Protein AF-A0A6H5JG13-F1 (afdb_monomer)

Mean predicted aligned error: 21.98 Å

Solvent-accessible surface area (backbone atoms only — not comparable to full-atom values): 29422 Å² total; per-residue (Å²): 119,89,76,44,49,64,47,80,88,39,29,32,25,50,67,37,44,50,38,72,78,39,69,87,58,53,75,82,53,48,59,57,45,49,54,60,28,47,72,86,56,92,67,84,70,79,42,81,42,77,55,97,91,37,83,38,51,27,27,47,60,67,51,51,52,50,37,68,75,42,41,77,57,72,70,46,54,55,42,46,77,74,46,38,62,65,50,53,51,53,48,52,52,50,41,53,55,52,32,53,52,51,52,54,58,53,51,52,55,62,49,49,77,72,52,78,84,60,88,81,94,70,89,68,80,77,46,60,53,55,56,53,50,52,52,36,48,77,71,74,51,86,74,88,60,60,55,45,69,89,81,56,45,66,41,64,70,41,52,48,42,65,77,38,75,90,58,50,72,68,54,50,48,51,53,50,48,54,56,52,53,56,51,50,62,65,52,63,80,74,57,84,87,87,89,85,91,83,94,75,86,84,84,84,79,86,82,81,78,80,80,88,81,69,78,68,59,73,69,57,48,52,48,57,45,53,52,49,52,50,51,32,58,72,71,70,44,74,65,65,57,59,53,50,52,50,53,48,52,52,56,31,60,72,35,70,65,37,39,50,52,51,32,60,68,44,57,72,71,64,76,91,74,79,79,68,86,74,75,90,74,76,61,82,94,40,78,85,55,53,73,69,55,46,54,52,49,51,52,51,51,52,44,50,51,52,39,52,51,52,45,52,51,42,52,50,51,53,54,48,54,53,52,49,50,57,53,44,52,72,78,46,78,69,53,73,70,55,51,49,54,52,50,50,52,50,51,52,51,50,50,52,44,61,52,51,74,81,69,71,95,69,84,83,78,79,84,82,75,84,84,79,83,92,74,80,93,74,93,74,87,75,84,69,85,72,74,76,83,54,79,64,56,47,58,89,80,44,55,68,85,71,20,49,57,79,46,51,73,68,57,55,30,56,76,70,73,46,88,60,74,91,48,49,67,57,29,53,53,43,29,41,52,52,40,22,73,55,36,35,62,72,43,41,75,62,56,52,59,40,89,83,39,69,54,96,88,37,87,33,78,42,74,56,44,29,53,71,49,43,67,48,50,53,52,19,45,50,61,58,70,77,101

Sequence (483 aa):
MDNIVVDAAGDVGVSSMIKAAKPELHSGSVLCSVRSAMKNFDGPGLTPKMVKGRTTTMASLDTCKYILDNMPGPRWVMWRSTQGNSFKESLTQHVAATHVQGVEDNVVEGVAQAAEAAEVEQEVAETKGSTLKKAFRTLNIDGSVRIDEASGKASVMDVIRLLSPGVSLDNARKMLSRLLEKDEVTELEQRGQLSGPQTHSPIMCTTSRSTEKGGLPRAARSFRRQSAEVITRVLGGDVSLCGEIEQRCARLGSTSEGRSNQAFMSGENGTEEQPAKRTRVGPEIMEFATEEQYEKYIKAGLQQEMVNIQQAIVKSEISLVMSLKEAFEKIQPLEPRQKIELSDRLSDVQKRYFRGGEESAMPVRDVRAITSSSTPAENAVVVATAVDPGHGTPTPNCSRDVRGAEVSIAMIATEMGVSVGGRGGLVGKNIKALYAERYGQNAANNIPKRKNTVYQGRPFKENMYFTRDRDLVERAIRMVVSM

Structure (mmCIF, N/CA/C/O backbone):
data_AF-A0A6H5JG13-F1
#
_entry.id   AF-A0A6H5JG13-F1
#
loop_
_atom_site.group_PDB
_atom_site.id
_atom_site.type_symbol
_atom_site.label_atom_id
_atom_site.label_alt_id
_atom_site.label_comp_id
_atom_site.label_asym_id
_atom_site.label_entity_id
_atom_site.label_seq_id
_atom_site.pdbx_PDB_ins_code
_atom_site.Cartn_x
_atom_site.Cartn_y
_atom_site.Cartn_z
_atom_site.occupancy
_atom_site.B_iso_or_equiv
_atom_site.auth_seq_id
_atom_site.auth_comp_id
_atom_site.auth_asym_id
_atom_site.auth_atom_id
_atom_site.pdbx_PDB_model_num
ATOM 1 N N . MET A 1 1 ? -3.768 0.549 32.751 1.00 92.38 1 MET A N 1
ATOM 2 C CA . MET A 1 1 ? -4.118 -0.787 32.216 1.00 92.38 1 MET A CA 1
ATOM 3 C C . MET A 1 1 ? -5.512 -0.800 31.598 1.00 92.38 1 MET A C 1
ATOM 5 O O . MET A 1 1 ? -5.756 -1.590 30.704 1.00 92.38 1 MET A O 1
ATOM 9 N N . ASP A 1 2 ? -6.359 0.155 31.969 1.00 90.69 2 ASP A N 1
ATOM 10 C CA . ASP A 1 2 ? -7.803 0.250 31.689 1.00 90.69 2 ASP A CA 1
ATOM 11 C C . ASP A 1 2 ? -8.210 0.280 30.204 1.00 90.69 2 ASP A C 1
ATOM 13 O O . ASP A 1 2 ? -9.375 0.095 29.867 1.00 90.69 2 ASP A O 1
ATOM 17 N N . ASN A 1 3 ? -7.254 0.499 29.298 1.00 94.25 3 ASN A N 1
ATOM 18 C CA . ASN A 1 3 ? -7.487 0.487 27.852 1.00 94.25 3 ASN A CA 1
ATOM 19 C C . ASN A 1 3 ? -7.273 -0.897 27.214 1.00 94.25 3 ASN A C 1
ATOM 21 O O . ASN A 1 3 ? -7.432 -1.035 25.998 1.00 94.25 3 ASN A O 1
ATOM 25 N N . ILE A 1 4 ? -6.853 -1.903 27.988 1.00 97.25 4 ILE A N 1
ATOM 26 C CA . ILE A 1 4 ? -6.677 -3.269 27.499 1.00 97.25 4 ILE A CA 1
ATOM 27 C C . ILE A 1 4 ? -8.042 -3.950 27.465 1.00 97.25 4 ILE A C 1
ATOM 29 O O . ILE A 1 4 ? -8.747 -4.019 28.463 1.00 97.25 4 ILE A O 1
ATOM 33 N N . VAL A 1 5 ? -8.423 -4.445 26.291 1.00 96.56 5 VAL A N 1
ATOM 34 C CA . VAL A 1 5 ? -9.662 -5.204 26.129 1.00 96.56 5 VAL A CA 1
ATOM 35 C C . VAL A 1 5 ? -9.441 -6.608 26.687 1.00 96.56 5 VAL A C 1
ATOM 37 O O . VAL A 1 5 ? -8.507 -7.282 26.259 1.00 96.56 5 VAL A O 1
ATOM 40 N N . VAL A 1 6 ? -10.296 -7.045 27.606 1.00 97.06 6 VAL A N 1
ATOM 41 C CA . VAL A 1 6 ? -10.339 -8.414 28.140 1.00 97.06 6 VAL A CA 1
ATOM 42 C C . VAL A 1 6 ? -11.758 -8.938 27.928 1.00 97.06 6 VAL A C 1
ATOM 44 O O . VAL A 1 6 ? -12.714 -8.184 28.125 1.00 97.06 6 VAL A O 1
ATOM 47 N N . ASP A 1 7 ? -11.909 -10.171 27.446 1.00 95.44 7 ASP A N 1
ATOM 48 C CA . ASP A 1 7 ? -13.228 -10.797 27.309 1.00 95.44 7 ASP A CA 1
ATOM 49 C C . ASP A 1 7 ? -13.642 -11.569 28.571 1.00 95.44 7 ASP A C 1
ATOM 51 O O . ASP A 1 7 ? -12.869 -11.729 29.516 1.00 95.44 7 ASP A O 1
ATOM 55 N N . ALA A 1 8 ? -14.883 -12.058 28.590 1.00 92.44 8 ALA A N 1
ATOM 56 C CA . ALA A 1 8 ? -15.411 -12.826 29.715 1.00 92.44 8 ALA A CA 1
ATOM 57 C C . ALA A 1 8 ? -14.636 -14.134 29.975 1.00 92.44 8 ALA A C 1
ATOM 59 O O . ALA A 1 8 ? -14.622 -14.614 31.104 1.00 92.44 8 ALA A O 1
ATOM 60 N N . ALA A 1 9 ? -13.959 -14.689 28.961 1.00 94.25 9 ALA A N 1
ATOM 61 C CA . ALA A 1 9 ? -13.123 -15.881 29.097 1.00 94.25 9 ALA A CA 1
ATOM 62 C C . ALA A 1 9 ? -11.724 -15.568 29.666 1.00 94.25 9 ALA A C 1
ATOM 64 O O . ALA A 1 9 ? -10.941 -16.486 29.900 1.00 94.25 9 ALA A O 1
ATOM 65 N N . GLY A 1 10 ? -11.402 -14.290 29.890 1.00 96.00 10 GLY A N 1
ATOM 66 C CA . GLY A 1 10 ? -10.075 -13.850 30.309 1.00 96.00 10 GLY A CA 1
ATOM 67 C C . GLY A 1 10 ? -9.066 -13.771 29.159 1.00 96.00 10 GLY A C 1
ATOM 68 O O . GLY A 1 10 ? -7.875 -13.566 29.410 1.00 96.00 10 GLY A O 1
ATOM 69 N N . ASP A 1 11 ? -9.509 -13.900 27.903 1.00 97.25 11 ASP A N 1
ATOM 70 C CA . ASP A 1 11 ? -8.655 -13.638 26.751 1.00 97.25 11 ASP A CA 1
ATOM 71 C C . ASP A 1 11 ? -8.401 -12.134 26.632 1.00 97.25 11 ASP A C 1
ATOM 73 O O . ASP A 1 11 ? -9.267 -11.290 26.877 1.00 97.25 11 ASP A O 1
ATOM 77 N N . VAL A 1 12 ? -7.198 -11.787 26.193 1.00 98.19 12 VAL A N 1
ATOM 78 C CA . VAL A 1 12 ? -6.716 -10.412 26.112 1.00 98.19 12 VAL A CA 1
ATOM 79 C C . VAL A 1 12 ? -6.629 -9.967 24.656 1.00 98.19 12 VAL A C 1
ATOM 81 O O . VAL A 1 12 ? -6.080 -10.655 23.794 1.00 98.19 12 VAL A O 1
ATOM 84 N N . GLY A 1 13 ? -7.123 -8.763 24.376 1.00 97.88 13 GLY A N 1
ATOM 85 C CA . GLY A 1 13 ? -6.978 -8.091 23.093 1.00 97.88 13 GLY A CA 1
ATOM 86 C C . GLY A 1 13 ? -5.519 -7.731 22.827 1.00 97.88 13 GLY A C 1
ATOM 87 O O . GLY A 1 13 ? -4.981 -6.769 23.390 1.00 97.88 13 GLY A O 1
ATOM 88 N N . VAL A 1 14 ? -4.877 -8.469 21.920 1.00 98.12 14 VAL A N 1
ATOM 89 C CA . VAL A 1 14 ? -3.432 -8.377 21.664 1.00 98.12 14 VAL A CA 1
ATOM 90 C C . VAL A 1 14 ? -3.036 -6.980 21.195 1.00 98.12 14 VAL A C 1
ATOM 92 O O . VAL A 1 14 ? -2.047 -6.419 21.663 1.00 98.12 14 VAL A O 1
ATOM 95 N N . SER A 1 15 ? -3.823 -6.364 20.308 1.00 96.94 15 SER A N 1
ATOM 96 C CA . SER A 1 15 ? -3.518 -5.018 19.813 1.00 96.94 15 SER A CA 1
ATOM 97 C C . SER A 1 15 ? -3.592 -3.955 20.910 1.00 96.94 15 SER A C 1
ATOM 99 O O . SER A 1 15 ? -2.707 -3.102 20.978 1.00 96.94 15 SER A O 1
ATOM 101 N N . SER A 1 16 ? -4.602 -4.015 21.786 1.00 97.25 16 SER A N 1
ATOM 102 C CA . SER A 1 16 ? -4.720 -3.090 22.920 1.00 97.25 16 SER A CA 1
ATOM 103 C C . SER A 1 16 ? -3.612 -3.299 23.951 1.00 97.25 16 SER A C 1
ATOM 105 O O . SER A 1 16 ? -3.059 -2.322 24.448 1.00 97.25 16 SER A O 1
ATOM 107 N N . MET A 1 17 ? -3.215 -4.551 24.203 1.00 98.19 17 MET A N 1
ATOM 108 C CA . MET A 1 17 ? -2.098 -4.878 25.090 1.00 98.19 17 MET A CA 1
ATOM 109 C C . MET A 1 17 ? -0.776 -4.301 24.570 1.00 98.19 17 MET A C 1
ATOM 111 O O . MET A 1 17 ? -0.077 -3.604 25.303 1.00 98.19 17 MET A O 1
ATOM 115 N N . ILE A 1 18 ? -0.440 -4.539 23.296 1.00 97.94 18 ILE A N 1
ATOM 116 C CA . ILE A 1 18 ? 0.803 -4.020 22.707 1.00 97.94 18 ILE A CA 1
ATOM 117 C C . ILE A 1 18 ? 0.810 -2.490 22.700 1.00 97.94 18 ILE A C 1
ATOM 119 O O . ILE A 1 18 ? 1.839 -1.885 22.988 1.00 97.94 18 ILE A O 1
ATOM 123 N N . LYS A 1 19 ? -0.334 -1.853 22.427 1.00 96.88 19 LYS A N 1
ATOM 124 C CA . LYS A 1 19 ? -0.476 -0.393 22.502 1.00 96.88 19 LYS A CA 1
ATOM 125 C C . LYS A 1 19 ? -0.331 0.151 23.921 1.00 96.88 19 LYS A C 1
ATOM 127 O O . LYS A 1 19 ? 0.207 1.239 24.077 1.00 96.88 19 LYS A O 1
ATOM 132 N N . ALA A 1 20 ? -0.775 -0.585 24.937 1.00 97.19 20 ALA A N 1
ATOM 133 C CA . ALA A 1 20 ? -0.577 -0.201 26.331 1.00 97.19 20 ALA A CA 1
ATOM 134 C C . ALA A 1 20 ? 0.899 -0.312 26.752 1.00 97.19 20 ALA A C 1
ATOM 136 O O . ALA A 1 20 ? 1.395 0.566 27.449 1.00 97.19 20 ALA A O 1
ATOM 137 N N . ALA A 1 21 ? 1.612 -1.346 26.292 1.00 96.88 21 ALA A N 1
ATOM 138 C CA . ALA A 1 21 ? 3.047 -1.502 26.542 1.00 96.88 21 ALA A CA 1
ATOM 139 C C . ALA A 1 21 ? 3.897 -0.478 25.765 1.00 96.88 21 ALA A C 1
ATOM 141 O O . ALA A 1 21 ? 4.911 0.013 26.263 1.00 96.88 21 ALA A O 1
ATOM 142 N N . LYS A 1 22 ? 3.493 -0.173 24.526 1.00 96.38 22 LYS A N 1
ATOM 143 C CA . LYS A 1 22 ? 4.228 0.662 23.570 1.00 96.38 22 LYS A CA 1
ATOM 144 C C . LYS A 1 22 ? 3.278 1.564 22.762 1.00 96.38 22 LYS A C 1
ATOM 146 O O . LYS A 1 22 ? 2.946 1.240 21.614 1.00 96.38 22 LYS A O 1
ATOM 151 N N . PRO A 1 23 ? 2.844 2.704 23.333 1.00 95.50 23 PRO A N 1
ATOM 152 C CA . PRO A 1 23 ? 1.885 3.614 22.698 1.00 95.50 23 PRO A CA 1
ATOM 153 C C . PRO A 1 23 ? 2.355 4.171 21.349 1.00 95.50 23 PRO A C 1
ATOM 155 O O . PRO A 1 23 ? 1.540 4.427 20.461 1.00 95.50 23 PRO A O 1
ATOM 158 N N . GLU A 1 24 ? 3.671 4.314 21.176 1.00 95.62 24 GLU A N 1
ATOM 159 C CA . GLU A 1 24 ? 4.308 4.880 19.987 1.00 95.62 24 GLU A CA 1
ATOM 160 C C . GLU A 1 24 ? 4.253 3.973 18.744 1.00 95.62 24 GLU A C 1
ATOM 162 O O . GLU A 1 24 ? 4.535 4.427 17.634 1.00 95.62 24 GLU A O 1
ATOM 167 N N . LEU A 1 25 ? 3.902 2.689 18.888 1.00 93.25 25 LEU A N 1
ATOM 168 C CA . LEU A 1 25 ? 3.821 1.766 17.753 1.00 93.25 25 LEU A CA 1
ATOM 169 C C . LEU A 1 25 ? 2.633 2.098 16.854 1.00 93.25 25 LEU A C 1
ATOM 171 O O . LEU A 1 25 ? 1.505 2.217 17.321 1.00 93.25 25 LEU A O 1
ATOM 175 N N . HIS A 1 26 ? 2.845 2.167 15.541 1.00 94.00 26 HIS A N 1
ATOM 176 C CA . HIS A 1 26 ? 1.755 2.334 14.581 1.00 94.00 26 HIS A CA 1
ATOM 177 C C . HIS A 1 26 ? 0.842 1.095 14.565 1.00 94.00 26 HIS A C 1
ATOM 179 O O . HIS A 1 26 ? 1.330 -0.034 14.560 1.00 94.00 26 HIS A O 1
ATOM 185 N N . SER A 1 27 ? -0.482 1.281 14.510 1.00 90.06 27 SER A N 1
ATOM 186 C CA . SER A 1 27 ? -1.457 0.179 14.624 1.00 90.06 27 SER A CA 1
ATOM 187 C C . SER A 1 27 ? -1.266 -0.904 13.553 1.00 90.06 27 SER A C 1
ATOM 189 O O . SER A 1 27 ? -1.347 -2.088 13.862 1.00 90.06 27 SER A O 1
ATOM 191 N N . GLY A 1 28 ? -0.917 -0.510 12.322 1.00 86.31 28 GLY A N 1
ATOM 192 C CA . GLY A 1 28 ? -0.609 -1.452 11.237 1.00 86.31 28 GLY A CA 1
ATOM 193 C C . GLY A 1 28 ? 0.660 -2.288 11.462 1.00 86.31 28 GLY A C 1
ATOM 194 O O . GLY A 1 28 ? 0.755 -3.404 10.964 1.00 86.31 28 GLY A O 1
ATOM 195 N N . SER A 1 29 ? 1.621 -1.795 12.250 1.00 92.50 29 SER A N 1
ATOM 196 C CA . SER A 1 29 ? 2.857 -2.528 12.560 1.00 92.50 29 SER A CA 1
ATOM 197 C C . SER A 1 29 ? 2.668 -3.536 13.693 1.00 92.50 29 SER A C 1
ATOM 199 O O . SER A 1 29 ? 3.387 -4.530 13.739 1.00 92.50 29 SER A O 1
ATOM 201 N N . VAL A 1 30 ? 1.691 -3.308 14.583 1.00 95.38 30 VAL A N 1
ATOM 202 C CA . VAL A 1 30 ? 1.446 -4.153 15.763 1.00 95.38 30 VAL A CA 1
ATOM 203 C C . VAL A 1 30 ? 1.216 -5.607 15.360 1.00 95.38 30 VAL A C 1
ATOM 205 O O . VAL A 1 30 ? 1.925 -6.487 15.840 1.00 95.38 30 VAL A O 1
ATOM 208 N N . LEU A 1 31 ? 0.286 -5.870 14.437 1.00 92.81 31 LEU A N 1
ATOM 209 C CA . LEU A 1 31 ? -0.031 -7.243 14.027 1.0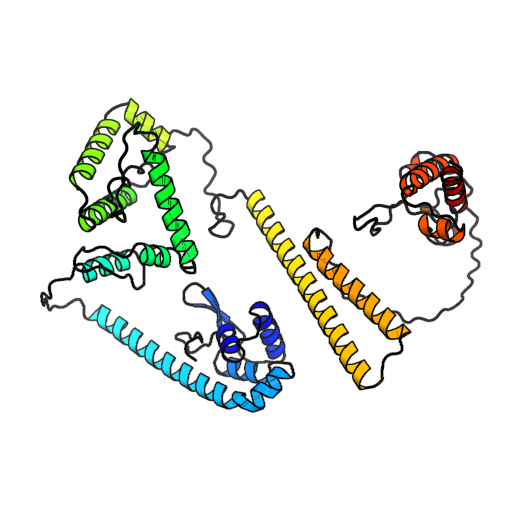0 92.81 31 LEU A CA 1
ATOM 210 C C . LEU A 1 31 ? 1.131 -7.925 13.294 1.00 92.81 31 LEU A C 1
ATOM 212 O O . LEU A 1 31 ? 1.354 -9.116 13.492 1.00 92.81 31 LEU A O 1
ATOM 216 N N . CYS A 1 32 ? 1.904 -7.189 12.492 1.00 94.50 32 CYS A N 1
ATOM 217 C CA . CYS A 1 32 ? 3.093 -7.735 11.833 1.00 94.50 32 CYS A CA 1
ATOM 218 C C . CYS A 1 32 ? 4.162 -8.151 12.852 1.00 94.50 32 CYS A C 1
ATOM 220 O O . CYS A 1 32 ? 4.725 -9.240 12.743 1.00 94.50 32 CYS A O 1
ATOM 222 N N . SER A 1 33 ? 4.416 -7.320 13.866 1.00 95.00 33 SER A N 1
ATOM 223 C CA . SER A 1 33 ? 5.364 -7.649 14.932 1.00 95.00 33 SER A CA 1
ATOM 224 C C . SER A 1 33 ? 4.889 -8.824 15.785 1.00 95.00 33 SER A C 1
ATOM 226 O O . SER A 1 33 ? 5.694 -9.698 16.089 1.00 95.00 33 SER A O 1
ATOM 228 N N . VAL A 1 34 ? 3.590 -8.895 16.096 1.00 97.06 34 VAL A N 1
ATOM 229 C CA . VAL A 1 34 ? 2.988 -10.030 16.815 1.00 97.06 34 VAL A CA 1
ATOM 230 C C . VAL A 1 34 ? 3.143 -11.326 16.017 1.00 97.06 34 VAL A C 1
ATOM 232 O O . VAL A 1 34 ? 3.620 -12.316 16.559 1.00 97.06 34 VAL A O 1
ATOM 235 N N . ARG A 1 35 ? 2.815 -11.329 14.717 1.00 96.19 35 ARG A N 1
ATOM 236 C CA . ARG A 1 35 ? 2.997 -12.516 13.858 1.00 96.19 35 ARG A CA 1
ATOM 237 C C . ARG A 1 35 ? 4.455 -12.966 13.799 1.00 96.19 35 ARG A C 1
ATOM 239 O O . ARG A 1 35 ? 4.718 -14.161 13.790 1.00 96.19 35 ARG A O 1
ATOM 246 N N . SER A 1 36 ? 5.394 -12.019 13.780 1.00 96.06 36 SER A N 1
ATOM 247 C CA . SER A 1 36 ? 6.827 -12.324 13.828 1.00 96.06 36 SER A CA 1
ATOM 248 C C . SER A 1 36 ? 7.230 -12.965 15.162 1.00 96.06 36 SER A C 1
ATOM 250 O O . SER A 1 36 ? 7.923 -13.978 15.163 1.00 96.06 36 SER A O 1
ATOM 252 N N . ALA A 1 37 ? 6.738 -12.429 16.286 1.00 96.75 37 ALA A N 1
ATOM 253 C CA . ALA A 1 37 ? 6.979 -12.979 17.623 1.00 96.75 37 ALA A CA 1
ATOM 254 C C . ALA A 1 37 ? 6.392 -14.391 17.795 1.00 96.75 37 ALA A C 1
ATOM 256 O O . ALA A 1 37 ? 6.961 -15.212 18.503 1.00 96.75 37 ALA A O 1
ATOM 257 N N . MET A 1 38 ? 5.281 -14.691 17.119 1.00 97.31 38 MET A N 1
ATOM 258 C CA . MET A 1 38 ? 4.602 -15.988 17.191 1.00 97.31 38 MET A CA 1
ATOM 259 C C . MET A 1 38 ? 5.137 -17.051 16.226 1.00 97.31 38 MET A C 1
ATOM 261 O O . MET A 1 38 ? 4.605 -18.156 16.196 1.00 97.31 38 MET A O 1
ATOM 265 N N . LYS A 1 39 ? 6.175 -16.760 15.433 1.00 96.12 39 LYS A N 1
ATOM 266 C CA . LYS A 1 39 ? 6.652 -17.674 14.381 1.00 96.12 39 LYS A CA 1
ATOM 267 C C . LYS A 1 39 ? 7.073 -19.059 14.900 1.00 96.12 39 LYS A C 1
ATOM 269 O O . LYS A 1 39 ? 6.954 -20.026 14.157 1.00 96.12 39 LYS A O 1
ATOM 274 N N . ASN A 1 40 ? 7.538 -19.138 16.147 1.00 94.38 40 ASN A N 1
ATOM 275 C CA . ASN A 1 40 ? 8.006 -20.369 16.796 1.00 94.38 40 ASN A CA 1
ATOM 276 C C . ASN A 1 40 ? 7.155 -20.726 18.032 1.00 94.38 40 ASN A C 1
ATOM 278 O O . ASN A 1 40 ? 7.675 -21.281 18.998 1.00 94.38 40 ASN A O 1
ATOM 282 N N . PHE A 1 41 ? 5.886 -20.308 18.060 1.00 97.19 41 PHE A N 1
ATOM 283 C CA . PHE A 1 41 ? 4.991 -20.584 19.179 1.00 97.19 41 PHE A CA 1
ATOM 284 C C . PHE A 1 41 ? 4.131 -21.815 18.894 1.00 97.19 41 PHE A C 1
ATOM 286 O O . PHE A 1 41 ? 3.314 -21.786 17.978 1.00 97.19 41 PHE A O 1
ATOM 293 N N . ASP A 1 42 ? 4.270 -22.850 19.722 1.00 96.06 42 ASP A N 1
ATOM 294 C CA . ASP A 1 42 ? 3.523 -24.113 19.594 1.00 96.06 42 ASP A CA 1
ATOM 295 C C . ASP A 1 42 ? 2.196 -24.125 20.385 1.00 96.06 42 ASP A C 1
ATOM 297 O O . ASP A 1 42 ? 1.537 -25.157 20.501 1.00 96.06 42 ASP A O 1
ATOM 301 N N . GLY A 1 43 ? 1.804 -22.991 20.976 1.00 94.69 43 GLY A N 1
ATOM 302 C CA . GLY A 1 43 ? 0.592 -22.872 21.787 1.00 94.69 43 GLY A CA 1
ATOM 303 C C . GLY A 1 43 ? -0.662 -22.438 21.010 1.00 94.69 43 GLY A C 1
ATOM 304 O O . GLY A 1 43 ? -0.664 -22.378 19.778 1.00 94.69 43 GLY A O 1
ATOM 305 N N . PRO A 1 44 ? -1.753 -22.104 21.728 1.00 95.38 44 PRO A N 1
ATOM 306 C CA . PRO A 1 44 ? -3.002 -21.648 21.126 1.00 95.38 44 PRO A CA 1
ATOM 307 C C . PRO A 1 44 ? -2.794 -20.426 20.226 1.00 95.38 44 PRO A C 1
ATOM 309 O O . PRO A 1 44 ? -2.174 -19.435 20.612 1.00 95.38 44 PRO A O 1
ATOM 312 N N . GLY A 1 45 ? -3.332 -20.491 19.010 1.00 94.56 45 GLY A N 1
ATOM 313 C CA . GLY A 1 45 ? -3.246 -19.394 18.055 1.00 94.56 45 GLY A CA 1
ATOM 314 C C . GLY A 1 45 ? -4.052 -18.160 18.472 1.00 94.56 45 GLY A C 1
ATOM 315 O O . GLY A 1 45 ? -4.848 -18.164 19.409 1.00 94.56 45 GLY A O 1
ATOM 316 N N . LEU A 1 46 ? -3.870 -17.086 17.710 1.00 97.31 46 LEU A N 1
ATOM 317 C CA . LEU A 1 46 ? -4.670 -15.874 17.841 1.00 97.31 46 LEU A CA 1
ATOM 318 C C . LEU A 1 46 ? -6.090 -16.106 17.315 1.00 97.31 46 LEU A C 1
ATOM 320 O O . LEU A 1 46 ? -6.253 -16.569 16.185 1.00 97.31 46 LEU A O 1
ATOM 324 N N . THR A 1 47 ? -7.110 -15.713 18.078 1.00 96.75 47 THR A N 1
ATOM 325 C CA . THR A 1 47 ? -8.513 -15.848 17.663 1.00 96.75 47 THR A CA 1
ATOM 326 C C . THR A 1 47 ? -9.139 -14.474 17.403 1.00 96.75 47 THR A C 1
ATOM 328 O O . THR A 1 47 ? -9.131 -13.604 18.275 1.00 96.75 47 THR A O 1
ATOM 331 N N . PRO A 1 48 ? -9.662 -14.197 16.197 1.00 96.31 48 PRO A N 1
ATOM 332 C CA . PRO A 1 48 ? -10.439 -12.986 15.970 1.00 96.31 48 PRO A CA 1
ATOM 333 C C . PRO A 1 48 ? -11.812 -13.128 16.645 1.00 96.31 48 PRO A C 1
ATOM 335 O O . PRO A 1 48 ? -12.570 -14.037 16.317 1.00 96.31 48 PRO A O 1
ATOM 338 N N . LYS A 1 49 ? -12.149 -12.219 17.564 1.00 95.88 49 LYS A N 1
ATOM 339 C CA . LYS A 1 49 ? -13.468 -12.142 18.213 1.00 95.88 49 LYS A CA 1
ATOM 340 C C . LYS A 1 49 ? -14.050 -10.740 18.070 1.00 95.88 49 LYS A C 1
ATOM 342 O O . LYS A 1 49 ? -13.321 -9.750 18.005 1.00 95.88 49 LYS A O 1
ATOM 347 N N . MET A 1 50 ? -15.373 -10.641 18.024 1.00 93.00 50 MET A N 1
ATOM 348 C CA . MET A 1 50 ? -16.065 -9.355 18.020 1.00 93.00 50 MET A CA 1
ATOM 349 C C . MET A 1 50 ? -16.286 -8.900 19.465 1.00 93.00 50 MET A C 1
ATOM 351 O O . MET A 1 50 ? -17.041 -9.527 20.199 1.00 93.00 50 MET A O 1
ATOM 355 N N . VAL A 1 51 ? -15.631 -7.815 19.876 1.00 90.38 51 VAL A N 1
ATOM 356 C CA . VAL A 1 51 ? -15.755 -7.245 21.226 1.00 90.38 51 VAL A CA 1
ATOM 357 C C . VAL A 1 51 ? -16.193 -5.792 21.091 1.00 90.38 51 VAL A C 1
ATOM 359 O O . VAL A 1 51 ? -15.548 -5.013 20.390 1.00 90.38 51 VAL A O 1
ATOM 362 N N . LYS A 1 52 ? -17.317 -5.423 21.721 1.00 88.06 52 LYS A N 1
ATOM 363 C CA . LYS A 1 52 ? -17.915 -4.072 21.632 1.00 88.06 52 LYS A CA 1
ATOM 364 C C . LYS A 1 52 ? -18.084 -3.587 20.177 1.00 88.06 52 LYS A C 1
ATOM 366 O O . LYS A 1 52 ? -17.724 -2.461 19.837 1.00 88.06 52 LYS A O 1
ATOM 371 N N . GLY A 1 53 ? -18.562 -4.472 19.296 1.00 88.44 53 GLY A N 1
ATOM 372 C CA . GLY A 1 53 ? -18.806 -4.169 17.878 1.00 88.44 53 GLY A CA 1
ATOM 373 C C . GLY A 1 53 ? -17.550 -4.013 17.009 1.00 88.44 53 GLY A C 1
ATOM 374 O O . GLY A 1 53 ? -17.655 -3.589 15.861 1.00 88.44 53 GLY A O 1
ATOM 375 N N . ARG A 1 54 ? -16.354 -4.340 17.520 1.00 88.94 54 ARG A N 1
ATOM 376 C CA . ARG A 1 54 ? -15.104 -4.328 16.745 1.00 88.94 54 ARG A CA 1
ATOM 377 C C . ARG A 1 54 ? -14.447 -5.699 16.741 1.00 88.94 54 ARG A C 1
ATOM 379 O O . ARG A 1 54 ? -14.272 -6.315 17.792 1.00 88.94 54 ARG A O 1
ATOM 386 N N . THR A 1 55 ? -14.018 -6.151 15.566 1.00 93.94 55 THR A N 1
ATOM 387 C CA . THR A 1 55 ? -13.201 -7.361 15.438 1.00 93.94 55 THR A CA 1
ATOM 388 C C . THR A 1 55 ? -11.823 -7.103 16.039 1.00 93.94 55 THR A C 1
ATOM 390 O O . THR A 1 55 ? -11.045 -6.305 15.518 1.00 93.94 55 THR A O 1
ATOM 393 N N . THR A 1 56 ? -11.533 -7.771 17.149 1.00 95.56 56 THR A N 1
ATOM 394 C CA . THR A 1 56 ? -10.272 -7.675 17.883 1.00 95.56 56 THR A CA 1
ATOM 395 C C . THR A 1 56 ? -9.600 -9.041 17.893 1.00 95.56 56 THR A C 1
ATOM 397 O O . THR A 1 56 ? -10.252 -10.072 18.036 1.00 95.56 56 THR A O 1
ATOM 400 N N . THR A 1 57 ? -8.284 -9.065 17.707 1.00 97.44 57 THR A N 1
ATOM 401 C CA . THR A 1 57 ? -7.498 -10.293 17.830 1.00 97.44 57 THR A CA 1
ATOM 402 C C . THR A 1 57 ? -7.236 -10.573 19.306 1.00 97.44 57 THR A C 1
ATOM 404 O O . THR A 1 57 ? -6.537 -9.798 19.962 1.00 97.44 57 THR A O 1
ATOM 407 N N . MET A 1 58 ? -7.808 -11.661 19.806 1.00 98.00 58 MET A N 1
ATOM 408 C CA . MET A 1 58 ? -7.740 -12.102 21.194 1.00 98.00 58 MET A CA 1
ATOM 409 C C . MET A 1 58 ? -6.744 -13.259 21.336 1.00 98.00 58 MET A C 1
ATOM 411 O O . MET A 1 58 ? -6.523 -14.022 20.389 1.00 98.00 58 MET A O 1
ATOM 415 N N . ALA A 1 59 ? -6.128 -13.378 22.507 1.00 98.06 59 ALA A N 1
ATOM 416 C CA . ALA A 1 59 ? -5.265 -14.498 22.864 1.00 98.06 59 ALA A CA 1
ATOM 417 C C . ALA A 1 59 ? -5.332 -14.764 24.370 1.00 98.06 59 ALA A C 1
ATOM 419 O O . ALA A 1 59 ? -5.593 -13.845 25.147 1.00 98.06 59 ALA A O 1
ATOM 420 N N . SER A 1 60 ? -5.036 -15.997 24.779 1.00 97.88 60 SER A N 1
ATOM 421 C CA . SER A 1 60 ? -4.937 -16.339 26.198 1.00 97.88 60 SER A CA 1
ATOM 422 C C . SER A 1 60 ? -3.829 -15.538 26.890 1.00 97.88 60 SER A C 1
ATOM 424 O O . SER A 1 60 ? -2.848 -15.127 26.258 1.00 97.88 60 SER A O 1
ATOM 426 N N . LEU A 1 61 ? -3.954 -15.339 28.206 1.00 98.12 61 LEU A N 1
ATOM 427 C CA . LEU A 1 61 ? -2.983 -14.577 28.999 1.00 98.12 61 LEU A CA 1
ATOM 428 C C . LEU A 1 61 ? -1.544 -15.102 28.835 1.00 98.12 61 LEU A C 1
ATOM 430 O O . LEU A 1 61 ? -0.609 -14.308 28.704 1.00 98.12 61 LEU A O 1
ATOM 434 N N . ASP A 1 62 ? -1.361 -16.421 28.782 1.00 98.12 62 ASP A N 1
ATOM 435 C CA . ASP A 1 62 ? -0.044 -17.042 28.596 1.00 98.12 62 ASP A CA 1
ATOM 436 C C . ASP A 1 62 ? 0.527 -16.780 27.199 1.00 98.12 62 ASP A C 1
ATOM 438 O O . ASP A 1 62 ? 1.705 -16.443 27.059 1.00 98.12 62 ASP A O 1
ATOM 442 N N . THR A 1 63 ? -0.319 -16.821 26.167 1.00 98.12 63 THR A N 1
ATOM 443 C CA . THR A 1 63 ? 0.071 -16.452 24.798 1.00 98.12 63 THR A CA 1
ATOM 444 C C . THR A 1 63 ? 0.474 -14.978 24.730 1.00 98.12 63 THR A C 1
ATOM 446 O O . THR A 1 63 ? 1.484 -14.627 24.123 1.00 98.12 63 THR A O 1
ATOM 449 N N . CYS A 1 64 ? -0.256 -14.098 25.415 1.00 98.31 64 CYS A N 1
ATOM 450 C CA . CYS A 1 64 ? 0.081 -12.683 25.539 1.00 98.31 64 CYS A CA 1
ATOM 451 C C . CYS A 1 64 ? 1.436 -12.445 26.224 1.00 98.31 64 CYS A C 1
ATOM 453 O O . CYS A 1 64 ? 2.230 -11.634 25.737 1.00 98.31 64 CYS A O 1
ATOM 455 N N . LYS A 1 65 ? 1.736 -13.173 27.308 1.00 98.25 65 LYS A N 1
ATOM 456 C CA . LYS A 1 65 ? 3.051 -13.135 27.972 1.00 98.25 65 LYS A CA 1
ATOM 457 C C . LYS A 1 65 ? 4.160 -13.594 27.025 1.00 98.25 65 LYS A C 1
ATOM 459 O O . LYS A 1 65 ? 5.155 -12.885 26.880 1.00 98.25 65 LYS A O 1
ATOM 464 N N . TYR A 1 66 ? 3.947 -14.703 26.313 1.00 98.31 66 TYR A N 1
ATOM 465 C CA . TYR A 1 66 ? 4.894 -15.196 25.312 1.00 98.31 66 TYR A CA 1
ATOM 466 C C . TYR A 1 66 ? 5.161 -14.160 24.214 1.00 98.31 66 TYR A C 1
ATOM 468 O O . TYR A 1 66 ? 6.319 -13.913 23.873 1.00 98.31 66 TYR A O 1
ATOM 476 N N . ILE A 1 67 ? 4.112 -13.523 23.681 1.00 98.19 67 ILE A N 1
ATOM 477 C CA . ILE A 1 67 ? 4.246 -12.479 22.657 1.00 98.19 67 ILE A CA 1
ATOM 478 C C . ILE A 1 67 ? 5.146 -11.356 23.176 1.00 98.19 67 ILE A C 1
ATOM 480 O O . ILE A 1 67 ? 6.115 -11.014 22.503 1.00 98.19 67 ILE A O 1
ATOM 484 N N . LEU A 1 68 ? 4.874 -10.813 24.370 1.00 98.19 68 LEU A N 1
ATOM 485 C CA . LEU A 1 68 ? 5.672 -9.731 24.968 1.00 98.19 68 LEU A CA 1
ATOM 486 C C . LEU A 1 68 ? 7.148 -10.124 25.140 1.00 98.19 68 LEU A C 1
ATOM 488 O O . LEU A 1 68 ? 8.045 -9.321 24.850 1.00 98.19 68 LEU A O 1
ATOM 492 N N . ASP A 1 69 ? 7.402 -11.369 25.539 1.00 98.19 69 ASP A N 1
ATOM 493 C CA . ASP A 1 69 ? 8.751 -11.903 25.734 1.00 98.19 69 ASP A CA 1
ATOM 494 C C . ASP A 1 69 ? 9.509 -12.107 24.411 1.00 98.19 69 ASP A C 1
ATOM 496 O O . ASP A 1 69 ? 10.718 -11.879 24.355 1.00 98.19 69 ASP A O 1
ATOM 500 N N . ASN A 1 70 ? 8.796 -12.395 23.317 1.00 98.00 70 ASN A N 1
ATOM 501 C CA . ASN A 1 70 ? 9.377 -12.695 22.004 1.00 98.00 70 ASN A CA 1
ATOM 502 C C . ASN A 1 70 ? 9.268 -11.556 20.975 1.00 98.00 70 ASN A C 1
ATOM 504 O O . ASN A 1 70 ? 9.686 -11.720 19.827 1.00 98.00 70 ASN A O 1
ATOM 508 N N . MET A 1 71 ? 8.759 -10.374 21.350 1.00 97.38 71 MET A N 1
ATOM 509 C CA . MET A 1 71 ? 8.718 -9.229 20.430 1.00 97.38 71 MET A CA 1
ATOM 510 C C . MET A 1 71 ? 10.132 -8.872 19.923 1.00 97.38 71 MET A C 1
ATOM 512 O O . MET A 1 71 ? 11.034 -8.644 20.746 1.00 97.38 71 MET A O 1
ATOM 516 N N . PRO A 1 72 ? 10.349 -8.789 18.595 1.00 94.94 72 PRO A N 1
ATOM 517 C CA . PRO A 1 72 ? 11.669 -8.539 18.031 1.00 94.94 72 PRO A CA 1
ATOM 518 C C . PRO A 1 72 ? 12.065 -7.059 18.109 1.00 94.94 72 PRO A C 1
ATOM 520 O O . PRO A 1 72 ? 11.233 -6.157 18.001 1.00 94.94 72 PRO A O 1
ATOM 523 N N . GLY A 1 73 ? 13.371 -6.810 18.214 1.00 94.75 73 GLY A N 1
ATOM 524 C CA . GLY A 1 73 ? 13.975 -5.484 18.072 1.00 94.75 73 GLY A CA 1
ATOM 525 C C . GLY A 1 73 ? 14.506 -4.867 19.377 1.00 94.75 73 GLY A C 1
ATOM 526 O O . GLY A 1 73 ? 14.042 -5.190 20.472 1.00 94.75 73 GLY A O 1
ATOM 527 N N . PRO A 1 74 ? 15.470 -3.932 19.277 1.00 95.56 74 PRO A N 1
ATOM 528 C CA . PRO A 1 74 ? 16.223 -3.418 20.427 1.00 95.56 74 PRO A CA 1
ATOM 529 C C . PRO A 1 74 ? 15.351 -2.652 21.430 1.00 95.56 74 PRO A C 1
ATOM 531 O O . PRO A 1 74 ? 15.567 -2.729 22.637 1.00 95.56 74 PRO A O 1
ATOM 534 N N . ARG A 1 75 ? 14.309 -1.957 20.952 1.00 95.12 75 ARG A N 1
ATOM 535 C CA . ARG A 1 75 ? 13.364 -1.232 21.818 1.00 95.12 75 ARG A CA 1
ATOM 536 C C . ARG A 1 75 ? 12.555 -2.168 22.717 1.00 95.12 75 ARG A C 1
ATOM 538 O O . ARG A 1 75 ? 12.247 -1.796 23.844 1.00 95.12 75 ARG A O 1
ATOM 545 N N . TRP A 1 76 ? 12.220 -3.361 22.227 1.00 97.00 76 TRP A N 1
ATOM 546 C CA . TRP A 1 76 ? 11.513 -4.372 23.011 1.00 97.00 76 TRP A CA 1
ATOM 547 C C . TRP A 1 76 ? 12.433 -5.048 24.021 1.00 97.00 76 TRP A C 1
ATOM 549 O O . TRP A 1 76 ? 12.011 -5.272 25.148 1.00 97.00 76 TRP A O 1
ATOM 559 N N . VAL A 1 77 ? 13.701 -5.279 23.667 1.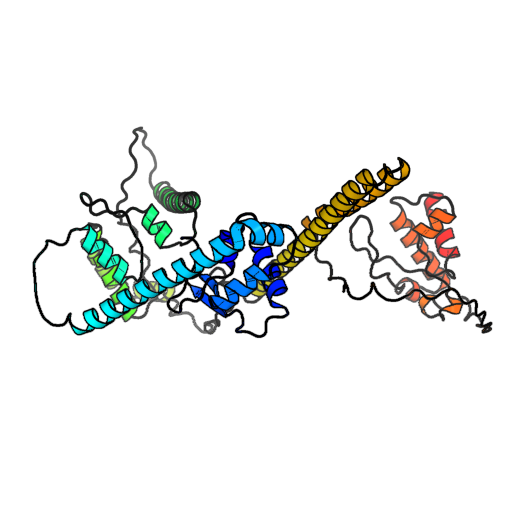00 97.00 77 VAL A N 1
ATOM 560 C CA . VAL A 1 77 ? 14.719 -5.769 24.613 1.00 97.00 77 VAL A CA 1
ATOM 561 C C . VAL A 1 77 ? 14.872 -4.805 25.794 1.00 97.00 77 VAL A C 1
ATOM 563 O O . VAL A 1 77 ? 14.760 -5.224 26.942 1.00 97.00 77 VAL A O 1
ATOM 566 N N . MET A 1 78 ? 15.031 -3.507 25.518 1.00 97.19 78 MET A N 1
ATOM 567 C CA . MET A 1 78 ? 15.151 -2.473 26.554 1.00 97.19 78 MET A CA 1
ATOM 568 C C . MET A 1 78 ? 13.874 -2.322 27.396 1.00 97.19 78 MET A C 1
ATOM 570 O O . MET A 1 78 ? 13.929 -2.114 28.607 1.00 97.19 78 MET A O 1
ATOM 574 N N . TRP A 1 79 ? 12.703 -2.430 26.768 1.00 97.56 79 TRP A N 1
ATOM 575 C CA . TRP A 1 79 ? 11.436 -2.394 27.494 1.00 97.56 79 TRP A CA 1
ATOM 576 C C . TRP A 1 79 ? 11.286 -3.609 28.417 1.00 97.56 79 TRP A C 1
ATOM 578 O O . TRP A 1 79 ? 10.918 -3.450 29.577 1.00 97.56 79 TRP A O 1
ATOM 588 N N . ARG A 1 80 ? 11.654 -4.811 27.955 1.00 97.50 80 ARG A N 1
ATOM 589 C CA . ARG A 1 80 ? 11.598 -6.031 28.772 1.00 97.50 80 ARG A CA 1
ATOM 590 C C . ARG A 1 80 ? 12.470 -5.934 30.018 1.00 97.50 80 ARG A C 1
ATOM 592 O O . ARG A 1 80 ? 12.006 -6.305 31.091 1.00 97.50 80 ARG A O 1
ATOM 599 N N . SER A 1 81 ? 13.681 -5.389 29.893 1.00 97.19 81 SER A N 1
ATOM 600 C CA . SER A 1 81 ? 14.599 -5.238 31.028 1.00 97.19 81 SER A CA 1
ATOM 601 C C . SER A 1 81 ? 14.167 -4.178 32.043 1.00 97.19 81 SER A C 1
ATOM 603 O O . SER A 1 81 ? 14.609 -4.230 33.183 1.00 97.19 81 SER A O 1
ATOM 605 N N . THR A 1 82 ? 13.343 -3.204 31.645 1.00 97.75 82 THR A N 1
ATOM 606 C CA . THR A 1 82 ? 12.954 -2.077 32.514 1.00 97.75 82 THR A CA 1
ATOM 607 C C . THR A 1 82 ? 11.543 -2.215 33.081 1.00 97.75 82 THR A C 1
ATOM 609 O O . THR A 1 82 ? 11.327 -1.930 34.253 1.00 97.75 82 THR A O 1
ATOM 612 N N . GLN A 1 83 ? 10.579 -2.641 32.264 1.00 97.62 83 GLN A N 1
ATOM 613 C CA . GLN A 1 83 ? 9.145 -2.624 32.587 1.00 97.62 83 GLN A CA 1
ATOM 614 C C . GLN A 1 83 ? 8.438 -3.954 32.289 1.00 97.62 83 GLN A C 1
ATOM 616 O O . GLN A 1 83 ? 7.267 -4.113 32.623 1.00 97.62 83 GLN A O 1
ATOM 621 N N . GLY A 1 84 ? 9.117 -4.916 31.655 1.00 97.31 84 GLY A N 1
ATOM 622 C CA . GLY A 1 84 ? 8.480 -6.137 31.159 1.00 97.31 84 GLY A CA 1
ATOM 623 C C . GLY A 1 84 ? 7.801 -6.957 32.253 1.00 97.31 84 GLY A C 1
ATOM 624 O O . GLY A 1 84 ? 6.643 -7.343 32.104 1.00 97.31 84 GLY A O 1
ATOM 625 N N . ASN A 1 85 ? 8.494 -7.200 33.367 1.00 98.12 85 ASN A N 1
ATOM 626 C CA . ASN A 1 85 ? 7.956 -8.025 34.453 1.00 98.12 85 ASN A CA 1
ATOM 627 C C . ASN A 1 85 ? 6.812 -7.327 35.198 1.00 98.12 85 ASN A C 1
ATOM 629 O O . ASN A 1 85 ? 5.743 -7.916 35.338 1.00 98.12 85 ASN A O 1
ATOM 633 N N . SER A 1 86 ? 6.979 -6.050 35.558 1.00 98.06 86 SER A N 1
ATOM 634 C CA . SER A 1 86 ? 5.929 -5.283 36.242 1.00 98.06 86 SER A CA 1
ATOM 635 C C . SER A 1 86 ? 4.671 -5.118 35.380 1.00 98.06 86 SER A C 1
ATOM 637 O O . SER A 1 86 ? 3.552 -5.201 35.890 1.00 98.06 86 SER A O 1
ATOM 639 N N . PHE A 1 87 ? 4.824 -4.962 34.059 1.00 98.25 87 PHE A N 1
ATOM 640 C CA . PHE A 1 87 ? 3.693 -4.925 33.131 1.00 98.25 87 PHE A CA 1
ATOM 641 C C . PHE A 1 87 ? 2.979 -6.281 33.041 1.00 98.25 87 PHE A C 1
ATOM 643 O O . PHE A 1 87 ? 1.751 -6.314 33.067 1.00 98.25 87 PHE A O 1
ATOM 650 N N . LYS A 1 88 ? 3.715 -7.402 32.967 1.00 98.31 88 LYS A N 1
ATOM 651 C CA . LYS A 1 88 ? 3.132 -8.760 32.937 1.00 98.31 88 LYS A CA 1
ATOM 652 C C . LYS A 1 88 ? 2.379 -9.100 34.230 1.00 98.31 88 LYS A C 1
ATOM 654 O O . LYS A 1 88 ? 1.317 -9.723 34.167 1.00 98.31 88 LYS A O 1
ATOM 659 N N . GLU A 1 89 ? 2.890 -8.674 35.383 1.00 98.25 89 GLU A N 1
ATOM 660 C CA . GLU A 1 89 ? 2.212 -8.816 36.679 1.00 98.25 89 GLU A CA 1
ATOM 661 C C . GLU A 1 89 ? 0.931 -7.981 36.731 1.00 98.25 89 GLU A C 1
ATOM 663 O O . GLU A 1 89 ? -0.145 -8.519 36.992 1.00 98.25 89 GLU A O 1
ATOM 668 N N . SER A 1 90 ? 1.019 -6.698 36.367 1.00 98.00 90 SER A N 1
ATOM 669 C CA . SER A 1 90 ? -0.140 -5.798 36.293 1.00 98.00 90 SER A CA 1
ATOM 670 C C . SER A 1 90 ? -1.201 -6.307 35.308 1.00 98.00 90 SER A C 1
ATOM 672 O O . SER A 1 90 ? -2.396 -6.180 35.560 1.00 98.00 90 SER A O 1
ATOM 674 N N . LEU A 1 91 ? -0.783 -6.911 34.189 1.00 98.12 91 LEU A N 1
ATOM 675 C CA . LEU A 1 91 ? -1.689 -7.516 33.213 1.00 98.12 91 LEU A CA 1
ATOM 676 C C . LEU A 1 91 ? -2.397 -8.738 33.807 1.00 98.12 91 LEU A C 1
ATOM 678 O O . LEU A 1 91 ? -3.599 -8.890 33.628 1.00 98.12 91 LEU A O 1
ATOM 682 N N . THR A 1 92 ? -1.667 -9.578 34.543 1.00 98.25 92 THR A N 1
ATOM 683 C CA . THR A 1 92 ? -2.236 -10.752 35.222 1.00 98.25 92 THR A CA 1
ATOM 684 C C . THR A 1 92 ? -3.270 -10.331 36.267 1.00 98.25 92 THR A C 1
ATOM 686 O O . THR A 1 92 ? -4.368 -10.880 36.293 1.00 98.25 92 THR A O 1
ATOM 689 N N . GLN A 1 93 ? -2.961 -9.311 37.072 1.00 97.69 93 GLN A N 1
ATOM 690 C CA . GLN A 1 93 ? -3.897 -8.748 38.050 1.00 97.69 93 GLN A CA 1
ATOM 691 C C . GLN A 1 93 ? -5.134 -8.144 37.377 1.00 97.69 93 GLN A C 1
ATOM 693 O O . GLN A 1 93 ? -6.251 -8.364 37.834 1.00 97.69 93 GLN A O 1
ATOM 698 N N . HIS A 1 94 ? -4.952 -7.422 36.267 1.00 97.06 94 HIS A N 1
ATOM 699 C CA . HIS A 1 94 ? -6.058 -6.811 35.534 1.00 97.06 94 HIS A CA 1
ATOM 700 C C . HIS A 1 94 ? -7.007 -7.852 34.921 1.00 97.06 94 HIS A C 1
ATOM 702 O O . HIS A 1 94 ? -8.226 -7.703 35.022 1.00 97.06 94 HIS A O 1
ATOM 708 N N . VAL A 1 95 ? -6.468 -8.927 34.333 1.00 97.06 95 VAL A N 1
ATOM 709 C CA . VAL A 1 95 ? -7.279 -10.034 33.800 1.00 97.06 95 VAL A CA 1
ATOM 710 C C . VAL A 1 95 ? -8.027 -10.749 34.922 1.00 97.06 95 VAL A C 1
ATOM 712 O O . VAL A 1 95 ? -9.224 -10.980 34.784 1.00 97.06 95 VAL A O 1
ATOM 715 N N . ALA A 1 96 ? -7.369 -11.020 36.055 1.00 96.31 96 ALA A N 1
ATOM 716 C CA . ALA A 1 96 ? -8.017 -11.628 37.215 1.00 96.31 96 ALA A CA 1
ATOM 717 C C . ALA A 1 96 ? -9.168 -10.758 37.756 1.00 96.31 96 ALA A C 1
ATOM 719 O O . ALA A 1 96 ? -10.264 -11.265 37.973 1.00 96.31 96 ALA A O 1
ATOM 720 N N . ALA A 1 97 ? -8.954 -9.446 37.904 1.00 94.94 97 ALA A N 1
ATOM 721 C CA . ALA A 1 97 ? -9.983 -8.520 38.378 1.00 94.94 97 ALA A CA 1
ATOM 722 C C . ALA A 1 97 ? -11.190 -8.437 37.426 1.00 94.94 97 ALA A C 1
ATOM 724 O O . ALA A 1 97 ? -12.335 -8.451 37.872 1.00 94.94 97 ALA A O 1
ATOM 725 N N . THR A 1 98 ? -10.940 -8.397 36.113 1.00 93.19 98 THR A N 1
ATOM 726 C CA . THR A 1 98 ? -12.007 -8.299 35.101 1.00 93.19 98 THR A CA 1
ATOM 727 C C . THR A 1 98 ? -12.802 -9.600 34.987 1.00 93.19 98 THR A C 1
ATOM 729 O O . THR A 1 98 ? -14.017 -9.572 34.802 1.00 93.19 98 THR A O 1
ATOM 732 N N . HIS A 1 99 ? -12.132 -10.748 35.125 1.00 90.25 99 HIS A N 1
ATOM 733 C CA . HIS A 1 99 ? -12.790 -12.049 35.065 1.00 90.25 99 HIS A CA 1
ATOM 734 C C . HIS A 1 99 ? -13.755 -12.259 36.241 1.00 90.25 99 HIS A C 1
ATOM 736 O O . HIS A 1 99 ? -14.856 -12.755 36.032 1.00 90.25 99 HIS A O 1
ATOM 742 N N . VAL A 1 100 ? -13.391 -11.812 37.451 1.00 87.44 100 VAL A N 1
ATOM 743 C CA . VAL A 1 100 ? -14.276 -11.885 38.629 1.00 87.44 100 VAL A CA 1
ATOM 744 C C . VAL A 1 100 ? -15.537 -11.035 38.435 1.00 87.44 100 VAL A C 1
ATOM 746 O O . VAL A 1 100 ? -16.638 -11.536 38.646 1.00 87.44 100 VAL A O 1
ATOM 749 N N . GLN A 1 101 ? -15.402 -9.797 37.943 1.00 81.44 101 GLN A N 1
ATOM 750 C CA . GLN A 1 101 ? -16.554 -8.916 37.694 1.00 81.44 101 GLN A CA 1
ATOM 751 C C . GLN A 1 101 ? -17.528 -9.490 36.654 1.00 81.44 101 GLN A C 1
ATOM 753 O O . GLN A 1 101 ? -18.739 -9.441 36.844 1.00 81.44 101 GLN A O 1
ATOM 758 N N . GLY A 1 102 ? -17.012 -10.096 35.579 1.00 76.38 102 GLY A N 1
ATOM 759 C CA . GLY A 1 102 ? -17.859 -10.693 34.543 1.00 76.38 102 GLY A CA 1
ATOM 760 C C . GLY A 1 102 ? -18.658 -11.917 35.009 1.00 76.38 102 GLY A C 1
ATOM 761 O O . GLY A 1 102 ? -19.699 -12.218 34.427 1.00 76.38 102 GLY A O 1
ATOM 762 N N . VAL A 1 103 ? -18.195 -12.631 36.040 1.00 74.69 103 VAL A N 1
ATOM 763 C CA . VAL A 1 103 ? -18.939 -13.759 36.624 1.00 74.69 103 VAL A CA 1
ATOM 764 C C . VAL A 1 103 ? -20.060 -13.251 37.528 1.00 74.69 103 VAL A C 1
ATOM 766 O O . VAL A 1 103 ? -21.168 -13.775 37.459 1.00 74.69 103 VAL A O 1
ATOM 769 N N . GLU A 1 104 ? -19.811 -12.211 38.325 1.00 72.62 104 GLU A N 1
ATOM 770 C CA . GLU A 1 104 ? -20.827 -11.638 39.217 1.00 72.62 104 GLU A CA 1
ATOM 771 C C . GLU A 1 104 ? -21.989 -11.009 38.437 1.00 72.62 104 GLU A C 1
ATOM 773 O O . GLU A 1 104 ? -23.146 -11.308 38.734 1.00 72.62 104 GLU A O 1
ATOM 778 N N . ASP A 1 105 ? -21.707 -10.247 37.375 1.00 61.91 105 ASP A N 1
ATOM 779 C CA . ASP A 1 105 ? -22.755 -9.616 36.560 1.00 61.91 105 ASP A CA 1
ATOM 780 C C . ASP A 1 105 ? -23.650 -10.654 35.848 1.00 61.91 105 ASP A C 1
ATOM 782 O O . ASP A 1 105 ? -24.871 -10.498 35.798 1.00 61.91 105 ASP A O 1
ATOM 786 N N . ASN A 1 106 ? -23.080 -11.772 35.379 1.00 58.84 106 ASN A N 1
ATOM 787 C CA . ASN A 1 106 ? -23.854 -12.842 34.734 1.00 58.84 106 ASN A CA 1
ATOM 788 C C . ASN A 1 106 ? -24.669 -13.688 35.730 1.00 58.84 106 ASN A C 1
ATOM 790 O O . ASN A 1 106 ? -25.733 -14.199 35.378 1.00 58.84 106 ASN A O 1
ATOM 794 N N . VAL A 1 107 ? -24.198 -13.851 36.972 1.00 61.78 107 VAL A N 1
ATOM 795 C CA . VAL A 1 107 ? -24.960 -14.557 38.017 1.00 61.78 107 VAL A CA 1
ATOM 796 C C . VAL A 1 107 ? -26.131 -13.699 38.498 1.00 61.78 107 VAL A C 1
ATOM 798 O O . VAL A 1 107 ? -27.220 -14.228 38.721 1.00 61.78 107 VAL A O 1
ATOM 801 N N . VAL A 1 108 ? -25.956 -12.379 38.596 1.00 55.97 108 VAL A N 1
ATOM 802 C CA . VAL A 1 108 ? -27.041 -11.470 38.989 1.00 55.97 108 VAL A CA 1
ATOM 803 C C . VAL A 1 108 ? -28.106 -11.360 37.890 1.00 55.97 108 VAL A C 1
ATOM 805 O O . VAL A 1 108 ? -29.292 -11.407 38.211 1.00 55.97 108 VAL A O 1
ATOM 808 N N . GLU A 1 109 ? -27.739 -11.329 36.603 1.00 51.19 109 GLU A N 1
ATOM 809 C CA . GLU A 1 109 ? -28.728 -11.345 35.508 1.00 51.19 109 GLU A CA 1
ATOM 810 C C . GLU A 1 109 ? -29.455 -12.695 35.364 1.00 51.19 109 GLU A C 1
ATOM 812 O O . GLU A 1 109 ? -30.658 -12.719 35.088 1.00 51.19 109 GLU A O 1
ATOM 817 N N . GLY A 1 110 ? -28.774 -13.818 35.622 1.00 47.59 110 GLY A N 1
ATOM 818 C CA . GLY A 1 110 ? -29.385 -15.152 35.586 1.00 47.59 110 GLY A CA 1
ATOM 819 C C . GLY A 1 110 ? -30.373 -15.426 36.728 1.00 47.59 110 GLY A C 1
ATOM 820 O O . GLY A 1 110 ? -31.329 -16.178 36.543 1.00 47.59 110 GLY A O 1
ATOM 821 N N . VAL A 1 111 ? -30.184 -14.803 37.897 1.00 48.09 111 VAL A N 1
ATOM 822 C CA . VAL A 1 111 ? -31.107 -14.933 39.042 1.00 48.09 111 VAL A CA 1
ATOM 823 C C . VAL A 1 111 ? -32.221 -13.878 38.990 1.00 48.09 111 VAL A C 1
ATOM 825 O O . VAL A 1 111 ? -33.360 -14.182 39.345 1.00 48.09 111 VAL A O 1
ATOM 828 N N . ALA A 1 112 ? -31.952 -12.675 38.467 1.00 46.41 112 ALA A N 1
ATOM 829 C CA . ALA A 1 112 ? -32.968 -11.633 38.307 1.00 46.41 112 ALA A CA 1
ATOM 830 C C . ALA A 1 112 ? -34.057 -12.015 37.286 1.00 46.41 112 ALA A C 1
ATOM 832 O O . ALA A 1 112 ? -35.233 -11.769 37.537 1.00 46.41 112 ALA A O 1
ATOM 833 N N . GLN A 1 113 ? -33.720 -12.721 36.198 1.00 43.12 113 GLN A N 1
ATOM 834 C CA . GLN A 1 113 ? -34.725 -13.171 35.219 1.00 43.12 113 GLN A CA 1
ATOM 835 C C . GLN A 1 113 ? -35.598 -14.349 35.691 1.00 43.12 113 GLN A C 1
ATOM 837 O O . GLN A 1 113 ? -36.620 -14.632 35.067 1.00 43.12 113 GLN A O 1
ATOM 842 N N . ALA A 1 114 ? -35.244 -15.016 36.795 1.00 44.59 114 A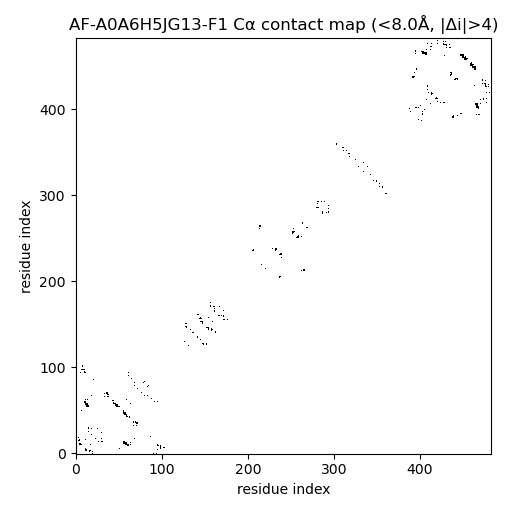LA A N 1
ATOM 843 C CA . ALA A 1 114 ? -36.073 -16.059 37.408 1.00 44.59 114 ALA A CA 1
ATOM 844 C C . ALA A 1 114 ? -36.903 -15.555 38.607 1.00 44.59 114 ALA A C 1
ATOM 846 O O . ALA A 1 114 ? -37.890 -16.193 38.967 1.00 44.59 114 ALA A O 1
ATOM 847 N N . ALA A 1 115 ? -36.529 -14.423 39.216 1.00 42.94 115 ALA A N 1
ATOM 848 C CA . ALA A 1 115 ? -37.200 -13.867 40.396 1.00 42.94 115 ALA A CA 1
ATOM 849 C C . ALA A 1 115 ? -38.159 -12.698 40.089 1.00 42.94 115 ALA A C 1
ATOM 851 O O . ALA A 1 115 ? -39.033 -12.405 40.899 1.00 42.94 115 ALA A O 1
ATOM 852 N N . GLU A 1 116 ? -38.082 -12.070 38.911 1.00 44.69 116 GLU A N 1
ATOM 853 C CA . GLU A 1 116 ? -38.940 -10.934 38.522 1.00 44.69 116 GLU A CA 1
ATOM 854 C C . GLU A 1 116 ? -40.315 -11.371 37.957 1.00 44.69 116 GLU A C 1
ATOM 856 O O . GLU A 1 116 ? -40.855 -10.787 37.019 1.00 44.69 116 GLU A O 1
ATOM 861 N N . ALA A 1 117 ? -40.889 -12.431 38.539 1.00 45.81 117 ALA A N 1
ATOM 862 C CA . ALA A 1 117 ? -42.279 -12.860 38.345 1.00 45.81 117 ALA A CA 1
ATOM 863 C C . ALA A 1 117 ? -43.110 -12.798 39.645 1.00 45.81 117 ALA A C 1
ATOM 865 O O . ALA A 1 117 ? -44.269 -13.212 39.646 1.00 45.81 117 ALA A O 1
ATOM 866 N N . ALA A 1 118 ? -42.557 -12.272 40.743 1.00 42.91 118 ALA A N 1
ATOM 867 C CA . ALA A 1 118 ? -43.290 -12.076 41.990 1.00 42.91 118 ALA A CA 1
ATOM 868 C C . ALA A 1 118 ? -42.913 -10.739 42.650 1.00 42.91 118 ALA A C 1
ATOM 870 O O . ALA A 1 118 ? -41.805 -10.579 43.146 1.00 42.91 118 ALA A O 1
ATOM 871 N N . GLU A 1 119 ? -43.865 -9.803 42.584 1.00 48.50 119 GLU A N 1
ATOM 872 C CA . GLU A 1 119 ? -44.178 -8.709 43.521 1.00 48.50 119 GLU A CA 1
ATOM 873 C C . GLU A 1 119 ? -43.037 -8.074 44.343 1.00 48.50 119 GLU A C 1
ATOM 875 O O . GLU A 1 119 ? -42.475 -8.710 45.224 1.00 48.50 119 GLU A O 1
ATOM 880 N N . VAL A 1 120 ? -42.821 -6.761 44.172 1.00 42.69 120 VAL A N 1
ATOM 881 C CA . VAL A 1 120 ? -43.260 -5.718 45.128 1.00 42.69 120 VAL A CA 1
ATOM 882 C C . VAL A 1 120 ? -43.296 -4.380 44.377 1.00 42.69 120 VAL A C 1
ATOM 884 O O . VAL A 1 120 ? -42.265 -3.821 44.006 1.00 42.69 120 VAL A O 1
ATOM 887 N N . GLU A 1 121 ? -44.505 -3.860 44.160 1.00 48.16 121 GLU A N 1
ATOM 888 C CA . GLU A 1 121 ? -44.735 -2.469 43.774 1.00 48.16 121 GLU A CA 1
ATOM 889 C C . GLU A 1 121 ? -44.315 -1.555 44.929 1.00 48.16 121 GLU A C 1
ATOM 891 O O . GLU A 1 121 ? -44.981 -1.463 45.960 1.00 48.16 121 GLU A O 1
ATOM 896 N N . GLN A 1 122 ? -43.202 -0.853 44.749 1.00 40.81 122 GLN A N 1
ATOM 897 C CA . GLN A 1 122 ? -42.922 0.364 45.492 1.00 40.81 122 GLN A CA 1
ATOM 898 C C . GLN A 1 122 ? -42.878 1.495 44.463 1.00 40.81 122 GLN A C 1
ATOM 900 O O . GLN A 1 122 ? -41.924 1.599 43.691 1.00 40.81 122 GLN A O 1
ATOM 905 N N . GLU A 1 123 ? -43.950 2.295 44.410 1.00 48.94 123 GLU A N 1
ATOM 906 C CA . GLU A 1 123 ? -44.086 3.490 43.566 1.00 48.94 123 GLU A CA 1
ATOM 907 C C . GLU A 1 123 ? -43.016 4.533 43.934 1.00 48.94 123 GLU A C 1
ATOM 909 O O . GLU A 1 123 ? -43.258 5.519 44.630 1.00 48.94 123 GLU A O 1
ATOM 914 N N . VAL A 1 124 ? -41.791 4.337 43.457 1.00 52.31 124 VAL A N 1
ATOM 915 C CA . VAL A 1 124 ? -40.863 5.444 43.261 1.00 52.31 124 VAL A CA 1
ATOM 916 C C . VAL A 1 124 ? -41.295 6.086 41.954 1.00 52.31 124 VAL A C 1
ATOM 918 O O . VAL A 1 124 ? -41.138 5.477 40.899 1.00 52.31 124 VAL A O 1
ATOM 921 N N . ALA A 1 125 ? -41.891 7.279 42.036 1.00 61.34 125 ALA A N 1
ATOM 922 C CA . ALA A 1 125 ? -42.353 8.039 40.878 1.00 61.34 125 ALA A CA 1
ATOM 923 C C . ALA A 1 125 ? -41.284 8.007 39.773 1.00 61.34 125 ALA A C 1
ATOM 925 O O . ALA A 1 125 ? -40.200 8.574 39.942 1.00 61.34 125 ALA A O 1
ATOM 926 N N . GLU A 1 126 ? -41.566 7.289 38.677 1.00 73.88 126 GLU A N 1
ATOM 927 C CA . GLU A 1 126 ? -40.636 7.159 37.558 1.00 73.88 126 GLU A CA 1
ATOM 928 C C . GLU A 1 126 ? -40.276 8.570 37.081 1.00 73.88 126 GLU A C 1
ATOM 930 O O . GLU A 1 126 ? -41.137 9.343 36.650 1.00 73.88 126 GLU A O 1
ATOM 935 N N . THR A 1 127 ? -39.000 8.944 37.195 1.00 83.38 127 THR A N 1
ATOM 936 C CA . THR A 1 127 ? -38.559 10.231 36.667 1.00 83.38 127 THR A CA 1
ATOM 937 C C . THR A 1 127 ? -38.641 10.187 35.146 1.00 83.38 127 THR A C 1
ATOM 939 O O . THR A 1 127 ? -38.431 9.147 34.520 1.00 83.38 127 THR A O 1
ATOM 942 N N . LYS A 1 128 ? -38.899 11.329 34.500 1.00 79.12 128 LYS A N 1
ATOM 943 C CA . LYS A 1 128 ? -38.928 11.399 33.026 1.00 79.12 128 LYS A CA 1
ATOM 944 C C . LYS A 1 128 ? -37.639 10.832 32.420 1.00 79.12 128 LYS A C 1
ATOM 946 O O . LYS A 1 128 ? -37.668 10.216 31.356 1.00 79.12 128 LYS A O 1
ATOM 951 N N . GLY A 1 129 ? -36.515 10.996 33.124 1.00 79.31 129 GLY A N 1
ATOM 952 C CA . GLY A 1 129 ? -35.232 10.406 32.768 1.00 79.31 129 GLY A CA 1
ATOM 953 C C . GLY A 1 129 ? -35.220 8.874 32.763 1.00 79.31 129 GLY A C 1
ATOM 954 O O . GLY A 1 129 ? -34.645 8.282 31.845 1.00 79.31 129 GLY A O 1
ATOM 955 N N . SER A 1 130 ? -35.848 8.214 33.743 1.00 82.31 130 SER A N 1
ATOM 956 C CA . SER A 1 130 ? -35.904 6.748 33.803 1.00 82.31 130 SER A CA 1
ATOM 957 C C . SER A 1 130 ? -36.805 6.172 32.709 1.00 82.31 130 SER A C 1
ATOM 959 O O . SER A 1 130 ? -36.382 5.244 32.015 1.00 82.31 130 SER A O 1
ATOM 961 N N . THR A 1 131 ? -37.970 6.775 32.456 1.00 83.81 131 THR A N 1
ATOM 962 C CA . THR A 1 131 ? -38.879 6.358 31.376 1.00 83.81 131 THR A CA 1
ATOM 963 C C . THR A 1 131 ? -38.211 6.478 30.003 1.00 83.81 131 THR A C 1
ATOM 965 O O . THR A 1 131 ? -38.294 5.567 29.178 1.00 83.81 131 THR A O 1
ATOM 968 N N . LEU A 1 132 ? -37.475 7.567 29.757 1.00 79.00 132 LEU A N 1
ATOM 969 C CA . LEU A 1 132 ? -36.800 7.793 28.477 1.00 79.00 132 LEU A CA 1
ATOM 970 C C . LEU A 1 132 ? -35.606 6.840 28.275 1.00 79.00 132 LEU A C 1
ATOM 972 O O . LEU A 1 132 ? -35.396 6.329 27.176 1.00 79.00 132 LEU A O 1
ATOM 976 N N . LYS A 1 133 ? -34.855 6.529 29.342 1.00 79.44 133 LYS A N 1
ATOM 977 C CA . LYS A 1 133 ? -33.806 5.491 29.316 1.00 79.44 133 LYS A CA 1
ATOM 978 C C . LYS A 1 133 ? -34.386 4.101 29.057 1.00 79.44 133 LYS A C 1
ATOM 980 O O . LYS A 1 133 ? -33.815 3.350 28.269 1.00 79.44 133 LYS A O 1
ATOM 985 N N . LYS A 1 134 ? -35.525 3.769 29.673 1.00 83.81 134 LYS A N 1
ATOM 986 C CA . LYS A 1 134 ? -36.255 2.514 29.434 1.00 83.81 134 LYS A CA 1
ATOM 987 C C . LYS A 1 134 ? -36.685 2.418 27.967 1.00 83.81 134 LYS A C 1
ATOM 989 O O . LYS A 1 134 ? -36.435 1.399 27.333 1.00 83.81 134 LYS A O 1
ATOM 994 N N . ALA A 1 135 ? -37.203 3.506 27.391 1.00 80.81 135 ALA A N 1
ATOM 995 C CA . ALA A 1 135 ? -37.542 3.574 25.970 1.00 80.81 135 ALA A CA 1
ATOM 996 C C . ALA A 1 135 ? -36.319 3.358 25.054 1.00 80.81 135 ALA A C 1
ATOM 998 O O . ALA A 1 135 ? -36.395 2.566 24.116 1.00 80.81 135 ALA A O 1
ATOM 999 N N . PHE A 1 136 ? -35.166 3.977 25.339 1.00 80.25 136 PHE A N 1
ATOM 1000 C CA . PHE A 1 136 ? -33.944 3.727 24.560 1.00 80.25 136 PHE A CA 1
ATOM 1001 C C . PHE A 1 136 ? -33.467 2.270 24.644 1.00 80.25 136 PHE A C 1
ATOM 1003 O O . PHE A 1 136 ? -33.117 1.692 23.613 1.00 80.25 136 PHE A O 1
ATOM 1010 N N . ARG A 1 137 ? -33.550 1.641 25.824 1.00 78.81 137 ARG A N 1
ATOM 1011 C CA . ARG A 1 137 ? -33.241 0.210 25.991 1.00 78.81 137 ARG A CA 1
ATOM 1012 C C . ARG A 1 137 ? -34.175 -0.687 25.182 1.00 78.81 137 ARG A C 1
ATOM 1014 O O . ARG A 1 137 ? -33.705 -1.617 24.541 1.00 78.81 137 ARG A O 1
ATOM 1021 N N . THR A 1 138 ? -35.477 -0.382 25.119 1.00 76.38 138 THR A N 1
ATOM 1022 C CA . THR A 1 138 ? -36.415 -1.162 24.279 1.00 76.38 138 THR A CA 1
ATOM 1023 C C . THR A 1 138 ? -36.104 -1.085 22.782 1.00 76.38 138 THR A C 1
ATOM 1025 O O . THR A 1 138 ? -36.506 -1.964 22.025 1.00 76.38 138 THR A O 1
ATOM 1028 N N . LEU A 1 139 ? -35.365 -0.060 22.348 1.00 70.75 139 LEU A N 1
ATOM 1029 C CA . LEU A 1 139 ? -34.884 0.089 20.973 1.00 70.75 139 LEU A CA 1
ATOM 1030 C C . LEU A 1 139 ? -33.498 -0.539 20.753 1.00 70.75 139 LEU A C 1
ATOM 1032 O O . LEU A 1 139 ? -32.928 -0.377 19.675 1.00 70.75 139 LEU A O 1
ATOM 1036 N N . ASN A 1 140 ? -32.967 -1.257 21.748 1.00 75.94 140 ASN A N 1
ATOM 1037 C CA . ASN A 1 140 ? -31.632 -1.853 21.742 1.00 75.94 140 ASN A CA 1
ATOM 1038 C C . ASN A 1 140 ? -30.510 -0.810 21.588 1.00 75.94 140 ASN A C 1
ATOM 1040 O O . ASN A 1 140 ? -29.479 -1.059 20.961 1.00 75.94 140 ASN A O 1
ATOM 1044 N N . ILE A 1 141 ? -30.746 0.396 22.112 1.00 76.06 141 ILE A N 1
ATOM 1045 C CA . ILE A 1 141 ? -29.799 1.501 22.059 1.00 76.06 141 ILE A CA 1
ATOM 1046 C C . ILE A 1 141 ? -29.162 1.664 23.442 1.00 76.06 141 ILE A C 1
ATOM 1048 O O . ILE A 1 141 ? -29.691 2.361 24.311 1.00 76.06 141 ILE A O 1
ATOM 1052 N N . ASP A 1 142 ? -28.002 1.036 23.623 1.00 76.19 142 ASP A N 1
ATOM 1053 C CA . ASP A 1 142 ? -27.275 1.056 24.890 1.00 76.19 142 ASP A CA 1
ATOM 1054 C C . ASP A 1 142 ? -26.254 2.195 24.960 1.00 76.19 142 ASP A C 1
ATOM 1056 O O . ASP A 1 142 ? -25.299 2.278 24.184 1.00 76.19 142 ASP A O 1
ATOM 1060 N N . GLY A 1 143 ? -26.439 3.082 25.940 1.00 81.19 143 GLY A N 1
ATOM 1061 C CA . GLY A 1 143 ? -25.456 4.092 26.317 1.00 81.19 143 GLY A CA 1
ATOM 1062 C C . GLY A 1 143 ? -26.028 5.222 27.170 1.00 81.19 143 GLY A C 1
ATOM 1063 O O . GLY A 1 143 ? -27.228 5.316 27.423 1.00 81.19 143 GLY A O 1
ATOM 1064 N N . SER A 1 144 ? -25.134 6.078 27.667 1.00 83.19 144 SER A N 1
ATOM 1065 C CA . SER A 1 144 ? -25.504 7.192 28.542 1.00 83.19 144 SER A CA 1
ATOM 1066 C C . SER A 1 144 ? -25.908 8.412 27.716 1.00 83.19 144 SER A C 1
ATOM 1068 O O . SER A 1 144 ? -25.081 8.997 27.015 1.00 83.19 144 SER A O 1
ATOM 1070 N N . VAL A 1 145 ? -27.180 8.800 27.812 1.00 87.12 145 VAL A N 1
ATOM 1071 C CA . VAL A 1 145 ? -27.719 10.037 27.235 1.00 87.12 145 VAL A CA 1
ATOM 1072 C C . VAL A 1 145 ? -27.996 11.005 28.374 1.00 87.12 145 VAL A C 1
ATOM 1074 O O . VAL A 1 145 ? -28.699 10.656 29.325 1.00 87.12 145 VAL A O 1
ATOM 1077 N N . ARG A 1 146 ? -27.457 12.227 28.293 1.00 88.31 146 ARG A N 1
ATOM 1078 C CA . ARG A 1 146 ? -27.828 13.281 29.242 1.00 88.31 146 ARG A CA 1
ATOM 1079 C C . ARG A 1 146 ? -29.265 13.702 28.974 1.00 88.31 146 ARG A C 1
ATOM 1081 O O . ARG A 1 146 ? -29.621 14.012 27.835 1.00 88.31 146 ARG A O 1
ATOM 1088 N N . ILE A 1 147 ? -30.065 13.710 30.031 1.00 86.25 147 ILE A N 1
ATOM 1089 C CA . ILE A 1 147 ? -31.468 14.108 30.007 1.00 86.25 147 ILE A CA 1
ATOM 1090 C C . ILE A 1 147 ? -31.601 15.298 30.943 1.00 86.25 147 ILE A C 1
ATOM 1092 O O . ILE A 1 147 ? -31.127 15.253 32.077 1.00 86.25 147 ILE A O 1
ATOM 1096 N N . ASP A 1 148 ? -32.214 16.362 30.450 1.00 86.12 148 ASP A N 1
ATOM 1097 C CA . ASP A 1 148 ? -32.646 17.467 31.291 1.00 86.12 148 ASP A CA 1
ATOM 1098 C C . ASP A 1 148 ? -33.961 17.069 31.977 1.00 86.12 148 ASP A C 1
ATOM 1100 O O . ASP A 1 148 ? -35.003 16.989 31.329 1.00 86.12 148 ASP A O 1
ATOM 1104 N N . GLU A 1 149 ? -33.900 16.769 33.276 1.00 83.31 149 GLU A N 1
ATOM 1105 C CA . GLU A 1 149 ? -35.037 16.320 34.099 1.00 83.31 149 GLU A CA 1
ATOM 1106 C C . GLU A 1 149 ? -36.192 17.342 34.107 1.00 83.31 149 GLU A C 1
ATOM 1108 O O . GLU A 1 149 ? -37.362 16.952 34.119 1.00 83.31 149 GLU A O 1
ATOM 1113 N N . ALA A 1 150 ? -35.892 18.647 34.023 1.00 79.75 150 ALA A N 1
ATOM 1114 C CA . ALA A 1 150 ? -36.914 19.694 34.033 1.00 79.75 150 ALA A CA 1
ATOM 1115 C C . ALA A 1 150 ? -37.731 19.704 32.731 1.00 79.75 150 ALA A C 1
ATOM 1117 O O . ALA A 1 150 ? -38.966 19.725 32.760 1.00 79.75 150 ALA A O 1
ATOM 1118 N N . SER A 1 151 ? -37.055 19.647 31.578 1.00 80.38 151 SER A N 1
ATOM 1119 C CA . SER A 1 151 ? -37.718 19.664 30.267 1.00 80.38 151 SER A CA 1
ATOM 1120 C C . SER A 1 151 ? -38.112 18.280 29.741 1.00 80.38 151 SER A C 1
ATOM 1122 O O . SER A 1 151 ? -38.927 18.193 28.824 1.00 80.38 151 SER A O 1
ATOM 1124 N N . GLY A 1 152 ? -37.559 17.199 30.299 1.00 79.31 152 GLY A N 1
ATOM 1125 C CA . GLY A 1 152 ? -37.717 15.834 29.793 1.00 79.31 152 GLY A CA 1
ATOM 1126 C C . GLY A 1 152 ? -37.012 15.587 28.455 1.00 79.31 152 GLY A C 1
ATOM 1127 O O . GLY A 1 152 ? -37.344 14.631 27.756 1.00 79.31 152 GLY A O 1
ATOM 1128 N N . LYS A 1 153 ? -36.070 16.452 28.055 1.00 83.50 153 LYS A N 1
ATOM 1129 C CA . LYS A 1 153 ? -35.416 16.384 26.741 1.00 83.50 153 LYS A CA 1
ATOM 1130 C C . LYS A 1 153 ? -34.051 15.713 26.832 1.00 83.50 153 LYS A C 1
ATOM 1132 O O . LYS A 1 153 ? -33.255 15.988 27.727 1.00 83.50 153 LYS A O 1
ATOM 1137 N N . ALA A 1 154 ? -33.768 14.848 25.863 1.00 86.06 154 ALA A N 1
ATOM 1138 C CA . ALA A 1 154 ? -32.463 14.225 25.686 1.00 86.06 154 ALA A CA 1
ATOM 1139 C C . ALA A 1 154 ? -31.514 15.121 24.878 1.00 86.06 154 ALA A C 1
ATOM 1141 O O . ALA A 1 154 ? -31.916 15.788 23.922 1.00 86.06 154 ALA A O 1
ATOM 1142 N N . SER A 1 155 ? -30.226 15.081 25.218 1.00 88.50 155 SER A N 1
ATOM 1143 C CA . SER A 1 155 ? -29.164 15.712 24.434 1.00 88.50 155 SER A CA 1
ATOM 1144 C C . SER A 1 155 ? -29.091 15.104 23.030 1.00 88.50 155 SER A C 1
ATOM 1146 O O . SER A 1 155 ? -28.669 13.961 22.854 1.00 88.50 155 SER A O 1
ATOM 1148 N N . VAL A 1 156 ? -29.439 15.894 22.010 1.00 84.50 156 VAL A N 1
ATOM 1149 C CA . VAL A 1 156 ? -29.367 15.485 20.594 1.00 84.50 156 VAL A CA 1
ATOM 1150 C C . VAL A 1 156 ? -27.952 15.046 20.208 1.00 84.50 156 VAL A C 1
ATOM 1152 O O . VAL A 1 156 ? -27.781 14.080 19.471 1.00 84.50 156 VAL A O 1
ATOM 1155 N N . MET A 1 157 ? -26.926 15.704 20.753 1.00 83.25 157 MET A N 1
ATOM 1156 C CA . MET A 1 157 ? -25.529 15.337 20.510 1.00 83.25 157 MET A CA 1
ATOM 1157 C C . MET A 1 157 ? -25.186 13.954 21.062 1.00 83.25 157 MET A C 1
ATOM 1159 O O . MET A 1 157 ? -24.455 13.206 20.414 1.00 83.25 157 MET A O 1
ATOM 1163 N N . ASP A 1 158 ? -25.708 13.607 22.239 1.00 83.06 158 ASP A N 1
ATOM 1164 C CA . ASP A 1 158 ? -25.455 12.296 22.838 1.00 83.06 158 ASP A CA 1
ATOM 1165 C C . ASP A 1 158 ? -26.197 11.217 22.042 1.00 83.06 158 ASP A C 1
ATOM 1167 O O . ASP A 1 158 ? -25.600 10.196 21.717 1.00 83.06 158 ASP A O 1
ATOM 1171 N N . VAL A 1 159 ? -27.436 11.490 21.613 1.00 85.12 159 VAL A N 1
ATOM 1172 C CA . VAL A 1 159 ? -28.221 10.592 20.747 1.00 85.12 159 VAL A CA 1
ATOM 1173 C C . VAL A 1 159 ? -27.539 10.366 19.391 1.00 85.12 159 VAL A C 1
ATOM 1175 O O . VAL A 1 159 ? -27.460 9.230 18.937 1.00 85.12 159 VAL A O 1
ATOM 1178 N N . ILE A 1 160 ? -26.977 11.397 18.750 1.00 82.75 160 ILE A N 1
ATOM 1179 C CA . ILE A 1 160 ? -26.236 11.231 17.484 1.00 82.75 160 ILE A CA 1
ATOM 1180 C C . ILE A 1 160 ? -24.999 10.350 17.685 1.00 82.75 160 ILE A C 1
ATOM 1182 O O . ILE A 1 160 ? -24.728 9.475 16.867 1.00 82.75 160 ILE A O 1
ATOM 1186 N N . ARG A 1 161 ? -24.248 10.538 18.777 1.00 81.31 161 ARG A N 1
ATOM 1187 C CA . ARG A 1 161 ? -23.063 9.709 19.069 1.00 81.31 161 ARG A CA 1
ATOM 1188 C C . ARG A 1 161 ? -23.427 8.263 19.384 1.00 81.31 161 ARG A C 1
ATOM 1190 O O . ARG A 1 161 ? -22.659 7.363 19.060 1.00 81.31 161 ARG A O 1
ATOM 1197 N N . LEU A 1 162 ? -24.583 8.070 20.006 1.00 84.50 162 LEU A N 1
ATOM 1198 C CA . LEU A 1 162 ? -25.149 6.771 20.337 1.00 84.50 162 LEU A CA 1
ATOM 1199 C C . LEU A 1 162 ? -25.579 6.015 19.069 1.00 84.50 162 LEU A C 1
ATOM 1201 O O . LEU A 1 162 ? -25.243 4.848 18.906 1.00 84.50 162 LEU A O 1
ATOM 1205 N N . LEU A 1 163 ? -26.241 6.706 18.136 1.00 81.06 163 LEU A N 1
ATOM 1206 C CA . LEU A 1 163 ? -26.662 6.157 16.841 1.00 81.06 163 LEU A CA 1
ATOM 1207 C C . LEU A 1 163 ? -25.508 6.007 15.837 1.00 81.06 163 LEU A C 1
ATOM 1209 O O . LEU A 1 163 ? -25.629 5.275 14.860 1.00 81.06 163 LEU A O 1
ATOM 1213 N N . SER A 1 164 ? -24.399 6.725 16.026 1.00 84.62 164 SER A N 1
ATOM 1214 C CA . SER A 1 164 ? -23.239 6.716 15.126 1.00 84.62 164 SER A CA 1
ATOM 1215 C C . SER A 1 164 ? -21.929 6.506 15.904 1.00 84.62 164 SER A C 1
ATOM 1217 O O . SER A 1 164 ? -21.134 7.443 16.069 1.00 84.62 164 SER A O 1
ATOM 1219 N N . PRO A 1 165 ? -21.677 5.281 16.402 1.00 78.88 165 PRO A N 1
ATOM 1220 C CA . PRO A 1 165 ? -20.507 4.987 17.219 1.00 78.88 165 PRO A CA 1
ATOM 1221 C C . PRO A 1 165 ? -19.199 5.210 16.446 1.00 78.88 165 PRO A C 1
ATOM 1223 O O . PRO A 1 165 ? -19.018 4.754 15.320 1.00 78.88 165 PRO A O 1
ATOM 1226 N N . GLY A 1 166 ? -18.249 5.914 17.071 1.00 79.06 166 GLY A N 1
ATOM 1227 C CA . GLY A 1 166 ? -16.944 6.243 16.476 1.00 79.06 166 GLY A CA 1
ATOM 1228 C C . GLY A 1 166 ? -16.884 7.582 15.736 1.00 79.06 166 GLY A C 1
ATOM 1229 O O . GLY A 1 166 ? -15.799 7.994 15.323 1.00 79.06 166 GLY A O 1
ATOM 1230 N N . VAL A 1 167 ? -18.004 8.299 15.619 1.00 83.75 167 VAL A N 1
ATOM 1231 C CA . VAL A 1 167 ? -18.026 9.653 15.058 1.00 83.75 167 VAL A CA 1
ATOM 1232 C C . VAL A 1 167 ? -17.455 10.652 16.075 1.00 83.75 167 VAL A C 1
ATOM 1234 O O . VAL A 1 167 ? -17.850 10.685 17.245 1.00 83.75 167 VAL A O 1
ATOM 1237 N N . SER A 1 168 ? -16.488 11.465 15.635 1.00 84.38 168 SER A N 1
ATOM 1238 C CA . SER A 1 168 ? -15.921 12.545 16.449 1.00 84.38 168 SER A CA 1
ATOM 1239 C C . SER A 1 168 ? -16.981 13.605 16.763 1.00 84.38 168 SER A C 1
ATOM 1241 O O . SER A 1 168 ? -17.951 13.777 16.024 1.00 84.38 168 SER A O 1
ATOM 1243 N N . LEU A 1 169 ? -16.795 14.352 17.851 1.00 79.06 169 LEU A N 1
ATOM 1244 C CA . LEU A 1 169 ? -17.758 15.373 18.273 1.00 79.06 169 LEU A CA 1
ATOM 1245 C C . LEU A 1 169 ? -17.977 16.451 17.195 1.00 79.06 169 LEU A C 1
ATOM 1247 O O . LEU A 1 169 ? -19.107 16.892 16.992 1.00 79.06 169 LEU A O 1
ATOM 1251 N N . ASP A 1 170 ? -16.932 16.804 16.446 1.00 82.25 170 ASP A N 1
ATOM 1252 C CA . ASP A 1 170 ? -17.023 17.752 15.330 1.00 82.25 170 ASP A CA 1
ATOM 1253 C C . ASP A 1 170 ? -17.817 17.201 14.146 1.00 82.25 170 ASP A C 1
ATOM 1255 O O . ASP A 1 170 ? -18.562 17.936 13.501 1.00 82.25 170 ASP A O 1
ATOM 1259 N N . ASN A 1 171 ? -17.711 15.901 13.869 1.00 79.75 171 ASN A N 1
ATOM 1260 C CA . ASN A 1 171 ? -18.511 15.280 12.820 1.00 79.75 171 ASN A CA 1
ATOM 1261 C C . ASN A 1 171 ? -19.975 15.139 13.244 1.00 79.75 171 ASN A C 1
ATOM 1263 O O . ASN A 1 171 ? -20.853 15.394 12.427 1.00 79.75 171 ASN A O 1
ATOM 1267 N N . ALA A 1 172 ? -20.249 14.834 14.515 1.00 79.69 172 ALA A N 1
ATOM 1268 C CA . ALA A 1 172 ? -21.610 14.848 15.050 1.00 79.69 172 ALA A CA 1
ATOM 1269 C C . ALA A 1 172 ? -22.231 16.256 14.962 1.00 79.69 172 ALA A C 1
ATOM 1271 O O . ALA A 1 172 ? -23.383 16.392 14.557 1.00 79.69 172 ALA A O 1
ATOM 1272 N N . ARG A 1 173 ? -21.446 17.311 15.238 1.00 82.06 173 ARG A N 1
ATOM 1273 C CA . ARG A 1 173 ? -21.862 18.707 15.023 1.00 82.06 173 ARG A CA 1
ATOM 1274 C C . ARG A 1 173 ? -22.165 18.990 13.558 1.00 82.06 173 ARG A C 1
ATOM 1276 O O . ARG A 1 173 ? -23.232 19.501 13.268 1.00 82.06 173 ARG A O 1
ATOM 1283 N N . LYS A 1 174 ? -21.280 18.609 12.632 1.00 83.00 174 LYS A N 1
ATOM 1284 C CA . LYS A 1 174 ? -21.513 18.780 11.186 1.00 83.00 174 LYS A CA 1
ATOM 1285 C C . LYS A 1 174 ? -22.742 18.015 10.696 1.00 83.00 174 LYS A C 1
ATOM 1287 O O . LYS A 1 174 ? -23.456 18.516 9.838 1.00 83.00 174 LYS A O 1
ATOM 1292 N N . MET A 1 175 ? -22.994 16.813 11.215 1.00 77.69 175 MET A N 1
ATOM 1293 C CA . MET A 1 175 ? -24.205 16.046 10.904 1.00 77.69 175 MET A CA 1
ATOM 1294 C C . MET A 1 175 ? -25.457 16.769 11.395 1.00 77.69 175 MET A C 1
ATOM 1296 O O . MET A 1 175 ? -26.417 16.874 10.641 1.00 77.69 175 MET A O 1
ATOM 1300 N N . LEU A 1 176 ? -25.424 17.312 12.615 1.00 81.56 176 LEU A N 1
ATOM 1301 C CA . LEU A 1 176 ? -26.511 18.130 13.143 1.00 81.56 176 LEU A CA 1
ATOM 1302 C C . LEU A 1 176 ? -26.713 19.406 12.312 1.00 81.56 176 LEU A C 1
ATOM 1304 O O . LEU A 1 176 ? -27.837 19.681 11.917 1.00 81.56 176 LEU A O 1
ATOM 1308 N N . SER A 1 177 ? -25.643 20.132 11.974 1.00 79.81 177 SER A N 1
ATOM 1309 C CA . SER A 1 177 ? -25.706 21.322 11.115 1.00 79.81 177 SER A CA 1
ATOM 1310 C C . SER A 1 177 ? -26.312 21.008 9.751 1.00 79.81 177 SER A C 1
ATOM 1312 O O . SER A 1 177 ? -27.222 21.701 9.336 1.00 79.81 177 SER A O 1
ATOM 1314 N N . ARG A 1 178 ? -25.908 19.912 9.095 1.00 80.69 178 ARG A N 1
ATOM 1315 C CA . ARG A 1 178 ? -26.492 19.495 7.806 1.00 80.69 178 ARG A CA 1
ATOM 1316 C C . ARG A 1 178 ? -27.972 19.133 7.898 1.00 80.69 178 ARG A C 1
ATOM 1318 O O . ARG A 1 178 ? -28.692 19.289 6.917 1.00 80.69 178 ARG A O 1
ATOM 1325 N N . LEU A 1 179 ? -28.405 18.576 9.030 1.00 71.44 179 LEU A N 1
ATOM 1326 C CA . LEU A 1 179 ? -29.818 18.286 9.267 1.00 71.44 179 LEU A CA 1
ATOM 1327 C C . LEU A 1 179 ? -30.613 19.585 9.432 1.00 71.44 179 LEU A C 1
ATOM 1329 O O . LEU A 1 179 ? -31.672 19.706 8.837 1.00 71.44 179 LEU A O 1
ATOM 1333 N N . LEU A 1 180 ? -30.067 20.559 10.163 1.00 76.50 180 LEU A N 1
ATOM 1334 C CA . LEU A 1 180 ? -30.698 21.865 10.372 1.00 76.50 180 LEU A CA 1
ATOM 1335 C C . LEU A 1 180 ? -30.696 22.734 9.102 1.00 76.50 180 LEU A C 1
ATOM 1337 O O . LEU A 1 180 ? -31.701 23.358 8.789 1.00 76.50 180 LEU A O 1
ATOM 1341 N N . GLU A 1 181 ? -29.610 22.726 8.327 1.00 76.88 181 GLU A N 1
ATOM 1342 C CA . GLU A 1 181 ? -29.501 23.447 7.050 1.00 76.88 181 GLU A CA 1
ATOM 1343 C C . GLU A 1 181 ? -30.502 22.919 6.011 1.00 76.88 181 GLU A C 1
ATOM 1345 O O . GLU A 1 181 ? -31.053 23.690 5.230 1.00 76.88 181 GLU A O 1
ATOM 1350 N N . LYS A 1 182 ? -30.777 21.606 6.001 1.00 61.44 182 LYS A N 1
ATOM 1351 C CA . LYS A 1 182 ? -31.819 21.034 5.134 1.00 61.44 182 LYS A CA 1
ATOM 1352 C C . LYS A 1 182 ? -33.221 21.505 5.518 1.00 61.44 182 LYS A C 1
ATOM 1354 O O . LYS A 1 182 ? -34.048 21.682 4.627 1.00 61.44 182 LYS A O 1
ATOM 1359 N N . ASP A 1 183 ? -33.474 21.739 6.801 1.00 54.81 183 ASP A N 1
ATOM 1360 C CA . ASP A 1 183 ? -34.756 22.272 7.260 1.00 54.81 183 ASP A CA 1
ATOM 1361 C C . ASP A 1 183 ? -34.898 23.767 6.893 1.00 54.81 183 ASP A C 1
ATOM 1363 O O . ASP A 1 183 ? -35.953 24.167 6.403 1.00 54.81 183 ASP A O 1
ATOM 1367 N N . GLU A 1 184 ? -33.828 24.573 6.980 1.00 52.12 184 GLU A N 1
ATOM 1368 C CA . GLU A 1 184 ? -33.846 25.989 6.554 1.00 52.12 184 GLU A CA 1
ATOM 1369 C C . GLU A 1 184 ? -34.093 26.169 5.047 1.00 52.12 184 GLU A C 1
ATOM 1371 O O . GLU A 1 184 ? -34.842 27.062 4.646 1.00 52.12 184 GLU A O 1
ATOM 1376 N N . VAL A 1 185 ? -33.526 25.303 4.198 1.00 46.00 185 VAL A N 1
ATOM 1377 C CA . VAL A 1 185 ? -33.783 25.341 2.743 1.00 46.00 185 VAL A CA 1
ATOM 1378 C C . VAL A 1 185 ? -35.252 25.024 2.426 1.00 46.00 185 VAL A C 1
ATOM 1380 O O . VAL A 1 185 ? -35.776 25.499 1.422 1.00 46.00 185 VAL A O 1
ATOM 1383 N N . THR A 1 186 ? -35.946 24.300 3.309 1.00 46.03 186 THR A N 1
ATOM 1384 C CA . THR A 1 186 ? -37.366 23.962 3.132 1.00 46.03 186 THR A CA 1
ATOM 1385 C C . THR A 1 186 ? -38.302 25.081 3.623 1.00 46.03 186 THR A C 1
ATOM 1387 O O . THR A 1 186 ? -39.405 25.226 3.100 1.00 46.03 186 THR A O 1
ATOM 1390 N N . GLU A 1 187 ? -37.872 25.925 4.571 1.00 44.47 187 GLU A N 1
ATOM 1391 C CA . GLU A 1 187 ? -38.646 27.098 5.022 1.00 44.47 187 GLU A CA 1
ATOM 1392 C C . GLU A 1 187 ? -38.408 28.362 4.168 1.00 44.47 187 GLU A C 1
ATOM 1394 O O . GLU A 1 187 ? -39.321 29.179 4.008 1.00 44.47 187 GLU A O 1
ATOM 1399 N N . LEU A 1 188 ? -37.224 28.519 3.559 1.00 40.16 188 LEU A N 1
ATOM 1400 C CA . LEU A 1 188 ? -36.879 29.692 2.738 1.00 40.16 188 LEU A CA 1
ATOM 1401 C C . LEU A 1 188 ? -37.555 29.727 1.356 1.00 40.16 188 LEU A C 1
ATOM 1403 O O . LEU A 1 188 ? -37.687 30.806 0.781 1.00 40.16 188 LEU A O 1
ATOM 1407 N N . GLU A 1 189 ? -38.066 28.603 0.846 1.00 40.50 189 GLU A N 1
ATOM 1408 C CA . GLU A 1 189 ? -38.912 28.590 -0.361 1.00 40.50 189 GLU A CA 1
ATOM 1409 C C . GLU A 1 189 ? -40.385 28.971 -0.092 1.00 40.50 189 GLU A C 1
ATOM 1411 O O . GLU A 1 189 ? -41.151 29.125 -1.043 1.00 40.50 189 GLU A O 1
ATOM 1416 N N . GLN A 1 190 ? -40.806 29.193 1.166 1.00 43.12 190 GLN A N 1
ATOM 1417 C CA . GLN A 1 190 ? -42.208 29.521 1.493 1.00 43.12 190 GLN A CA 1
ATOM 1418 C C . GLN A 1 190 ? -42.465 30.868 2.179 1.00 43.12 190 GLN A C 1
ATOM 1420 O O . GLN A 1 190 ? -43.633 31.217 2.374 1.00 43.12 190 GLN A O 1
ATOM 1425 N N . ARG A 1 191 ? -41.457 31.688 2.499 1.00 32.81 191 ARG A N 1
ATOM 1426 C CA . ARG A 1 191 ? -41.715 33.018 3.086 1.00 32.81 191 ARG A CA 1
ATOM 1427 C C . ARG A 1 191 ? -40.855 34.126 2.495 1.00 32.81 191 ARG A C 1
ATOM 1429 O O . ARG A 1 191 ? -39.716 34.348 2.888 1.00 32.81 191 ARG A O 1
ATOM 1436 N N . GLY A 1 192 ? -41.474 34.894 1.601 1.00 30.30 192 GLY A N 1
ATOM 1437 C CA . GLY A 1 192 ? -41.063 36.265 1.335 1.00 30.30 192 GLY A CA 1
ATOM 1438 C C . GLY A 1 192 ? -41.248 37.157 2.571 1.00 30.30 192 GLY A C 1
ATOM 1439 O O . GLY A 1 192 ? -42.247 37.041 3.272 1.00 30.30 192 GLY A O 1
ATOM 1440 N N . GLN A 1 193 ? -40.270 38.049 2.765 1.00 37.12 193 GLN A N 1
ATOM 1441 C CA . GLN A 1 193 ? -40.277 39.290 3.558 1.00 37.12 193 GLN A CA 1
ATOM 1442 C C . GLN A 1 193 ? -40.748 39.226 5.026 1.00 37.12 193 GLN A C 1
ATOM 1444 O O . GLN A 1 193 ? -41.938 39.139 5.303 1.00 37.12 193 GLN A O 1
ATOM 1449 N N . LEU A 1 194 ? -39.820 39.469 5.964 1.00 29.56 194 LEU A N 1
ATOM 1450 C CA . LEU A 1 194 ? -39.805 40.649 6.857 1.00 29.56 194 LEU A CA 1
ATOM 1451 C C . LEU A 1 194 ? -38.611 40.590 7.835 1.00 29.56 194 LEU A C 1
ATOM 1453 O O . LEU A 1 194 ? -38.234 39.532 8.328 1.00 29.56 194 LEU A O 1
ATOM 1457 N N . SER A 1 195 ? -38.008 41.756 8.075 1.00 34.34 195 SER A N 1
ATOM 1458 C CA . SER A 1 195 ? -36.798 41.998 8.874 1.00 34.34 195 SER A CA 1
ATOM 1459 C C . SER A 1 195 ? -36.999 41.920 10.396 1.00 34.34 195 SER A C 1
ATOM 1461 O O . SER A 1 195 ? -38.040 42.336 10.899 1.00 34.34 195 SER A O 1
ATOM 1463 N N . GLY A 1 196 ? -35.933 41.573 11.133 1.00 29.78 196 GLY A N 1
ATOM 1464 C CA . GLY A 1 196 ? -35.745 41.936 12.551 1.00 29.78 196 GLY A CA 1
ATOM 1465 C C . GLY A 1 196 ? -34.757 41.030 13.316 1.00 29.78 196 GLY A C 1
ATOM 1466 O O . GLY A 1 196 ? -34.870 39.815 13.188 1.00 29.78 196 GLY A O 1
ATOM 1467 N N . PRO A 1 197 ? -33.796 41.563 14.107 1.00 48.44 197 PRO A N 1
ATOM 1468 C CA . PRO A 1 197 ? -32.759 40.767 14.767 1.00 48.44 197 PRO A CA 1
ATOM 1469 C C . PRO A 1 197 ? -33.120 40.433 16.222 1.00 48.44 197 PRO A C 1
ATOM 1471 O O . PRO A 1 197 ? -33.531 41.327 16.955 1.00 48.44 197 PRO A O 1
ATOM 1474 N N . GLN A 1 198 ? -32.873 39.195 16.669 1.00 32.59 198 GLN A N 1
ATOM 1475 C CA . GLN A 1 198 ? -32.452 38.897 18.047 1.00 32.59 198 GLN A CA 1
ATOM 1476 C C . GLN A 1 198 ? -31.985 37.443 18.228 1.00 32.59 198 GLN A C 1
ATOM 1478 O O . GLN A 1 198 ? -32.469 36.505 17.604 1.00 32.59 198 GLN A O 1
ATOM 1483 N N . THR A 1 199 ? -30.992 37.306 19.100 1.00 43.12 199 THR A N 1
ATOM 1484 C CA . THR A 1 199 ? -30.253 36.110 19.508 1.00 43.12 199 THR A CA 1
ATOM 1485 C C . THR A 1 199 ? -31.058 35.204 20.441 1.00 43.12 199 THR A C 1
ATOM 1487 O O . THR A 1 199 ? -31.249 35.593 21.584 1.00 43.12 199 THR A O 1
ATOM 1490 N N . HIS A 1 200 ? -31.416 33.984 20.022 1.00 31.92 200 HIS A N 1
ATOM 1491 C CA . HIS A 1 200 ? -31.682 32.838 20.910 1.00 31.92 200 HIS A CA 1
ATOM 1492 C C . HIS A 1 200 ? -31.494 31.509 20.151 1.00 31.92 200 HIS A C 1
ATOM 1494 O O . HIS A 1 200 ? -31.932 31.365 19.014 1.00 31.92 200 HIS A O 1
ATOM 1500 N N . SER A 1 201 ? -30.829 30.535 20.780 1.00 30.55 201 SER A N 1
ATOM 1501 C CA . SER A 1 201 ? -30.660 29.164 20.274 1.00 30.55 201 SER A CA 1
ATOM 1502 C C . SER A 1 201 ? -32.023 28.473 20.073 1.00 30.55 201 SER A C 1
ATOM 1504 O O . SER A 1 201 ? -32.844 28.537 20.992 1.00 30.55 201 SER A O 1
ATOM 1506 N N . PRO A 1 202 ? -32.290 27.774 18.950 1.00 35.97 202 PRO A N 1
ATOM 1507 C CA . PRO A 1 202 ? -33.618 27.228 18.700 1.00 35.97 202 PRO A CA 1
ATOM 1508 C C . PRO A 1 202 ? -33.849 25.912 19.455 1.00 35.97 202 PRO A C 1
ATOM 1510 O O . PRO A 1 202 ? -33.090 24.946 19.353 1.00 35.97 202 PRO A O 1
ATOM 1513 N N . ILE A 1 203 ? -34.952 25.882 20.200 1.00 34.50 203 ILE A N 1
ATOM 1514 C CA . ILE A 1 203 ? -35.594 24.680 20.730 1.00 34.50 203 ILE A CA 1
ATOM 1515 C C . ILE A 1 203 ? -36.529 24.166 19.624 1.00 34.50 203 ILE A C 1
ATOM 1517 O O . ILE A 1 203 ? -37.515 24.822 19.308 1.00 34.50 203 ILE A O 1
ATOM 1521 N N . MET A 1 204 ? -36.223 23.014 19.020 1.00 34.53 204 MET A N 1
ATOM 1522 C CA . MET A 1 204 ? -37.002 22.446 17.906 1.00 34.53 204 MET A CA 1
ATOM 1523 C C . MET A 1 204 ? -38.275 21.712 18.365 1.00 34.53 204 MET A C 1
ATOM 1525 O O . MET A 1 204 ? -38.242 20.923 19.315 1.00 34.53 204 MET A O 1
ATOM 1529 N N . CYS A 1 205 ? -39.369 21.954 17.632 1.00 32.84 205 CYS A N 1
ATOM 1530 C CA . CYS A 1 205 ? -40.651 21.243 17.669 1.00 32.84 205 CYS A CA 1
ATOM 1531 C C . CYS A 1 205 ? -40.622 20.060 16.679 1.00 32.84 205 CYS A C 1
ATOM 1533 O O . CYS A 1 205 ? -40.116 20.184 15.569 1.00 32.84 205 CYS A O 1
ATOM 1535 N N . THR A 1 206 ? -41.147 18.897 17.066 1.00 37.72 206 THR A N 1
ATOM 1536 C CA . THR A 1 206 ? -40.991 17.598 16.370 1.00 37.72 206 THR A CA 1
ATOM 1537 C C . THR A 1 206 ? -42.072 17.294 15.320 1.00 37.72 206 THR A C 1
ATOM 1539 O O . THR A 1 206 ? -42.307 16.137 14.971 1.00 37.72 206 THR A O 1
ATOM 1542 N N . THR A 1 207 ? -42.730 18.317 14.784 1.00 40.16 207 THR A N 1
ATOM 1543 C CA . THR A 1 207 ? -43.994 18.213 14.035 1.00 40.16 207 THR A CA 1
ATOM 1544 C C . THR A 1 207 ? -43.893 17.673 12.599 1.00 40.16 207 THR A C 1
ATOM 1546 O O . THR A 1 207 ? -44.912 17.261 12.052 1.00 40.16 207 THR A O 1
ATOM 1549 N N . SER A 1 208 ? -42.705 17.579 11.990 1.00 37.25 208 SER A N 1
ATOM 1550 C CA . SER A 1 208 ? -42.585 17.347 10.530 1.00 37.25 208 SER A CA 1
ATOM 1551 C C . SER A 1 208 ? -42.226 15.914 10.087 1.00 37.25 208 SER A C 1
ATOM 1553 O O . SER A 1 208 ? -42.098 15.660 8.895 1.00 37.25 208 SER A O 1
ATOM 1555 N N . ARG A 1 209 ? -42.053 14.944 11.000 1.00 39.75 209 ARG A N 1
ATOM 1556 C CA . ARG A 1 209 ? -41.494 13.604 10.669 1.00 39.75 209 ARG A CA 1
ATOM 1557 C C . ARG A 1 209 ? -42.505 12.504 10.301 1.00 39.75 209 ARG A C 1
ATOM 1559 O O . ARG A 1 209 ? -42.104 11.362 10.089 1.00 39.75 209 ARG A O 1
ATOM 1566 N N . SER A 1 210 ? -43.804 12.786 10.247 1.00 43.47 210 SER A N 1
ATOM 1567 C CA . SER A 1 210 ? -44.843 11.746 10.127 1.00 43.47 210 SER A CA 1
ATOM 1568 C C . SER A 1 210 ? -45.285 11.401 8.695 1.00 43.47 210 SER A C 1
ATOM 1570 O O . SER A 1 210 ? -46.115 10.504 8.534 1.00 43.47 210 SER A O 1
ATOM 1572 N N . THR A 1 211 ? -44.745 12.042 7.653 1.00 41.03 211 THR A N 1
ATOM 1573 C CA . THR A 1 211 ? -45.306 11.981 6.287 1.00 41.03 211 THR A CA 1
ATOM 1574 C C . THR A 1 211 ? -44.736 10.902 5.353 1.0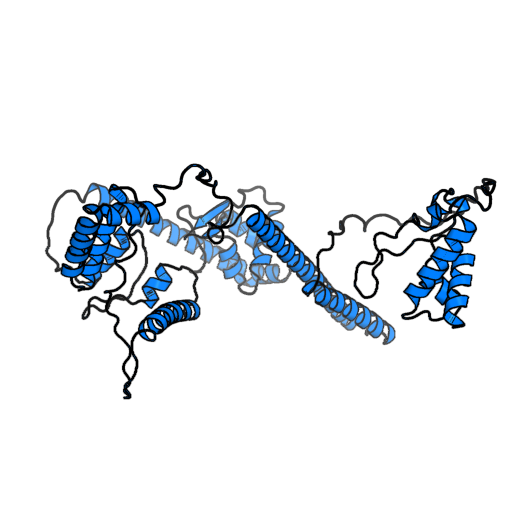0 41.03 211 THR A C 1
ATOM 1576 O O . THR A 1 211 ? -45.332 10.654 4.308 1.00 41.03 211 THR A O 1
ATOM 1579 N N . GLU A 1 212 ? -43.686 10.160 5.717 1.00 42.69 212 GLU A N 1
ATOM 1580 C CA . GLU A 1 212 ? -43.157 9.059 4.884 1.00 42.69 212 GLU A CA 1
ATOM 1581 C C . GLU A 1 212 ? -43.634 7.672 5.365 1.00 42.69 212 GLU A C 1
ATOM 1583 O O . GLU A 1 212 ? -42.946 6.951 6.094 1.00 42.69 212 GLU A O 1
ATOM 1588 N N . LYS A 1 213 ? -44.845 7.262 4.960 1.00 49.62 213 LYS A N 1
ATOM 1589 C CA . LYS A 1 213 ? -45.368 5.895 5.178 1.00 49.62 213 LYS A CA 1
ATOM 1590 C C . LYS A 1 213 ? -46.134 5.363 3.959 1.00 49.62 213 LYS A C 1
ATOM 1592 O O . LYS A 1 213 ? -47.362 5.345 3.947 1.00 49.62 213 LYS A O 1
ATOM 1597 N N . GLY A 1 214 ? -45.421 4.812 2.981 1.00 40.34 214 GLY A N 1
ATOM 1598 C CA . GLY A 1 214 ? -46.012 3.976 1.928 1.00 40.34 214 GLY A CA 1
ATOM 1599 C C . GLY A 1 214 ? -45.047 2.865 1.527 1.00 40.34 214 GLY A C 1
ATOM 1600 O O . GLY A 1 214 ? -44.070 3.151 0.858 1.00 40.34 214 GLY A O 1
ATOM 1601 N N . GLY A 1 215 ? -45.266 1.622 1.987 1.00 41.91 215 GLY A N 1
ATOM 1602 C CA . GLY A 1 215 ? -44.466 0.472 1.515 1.00 41.91 215 GLY A CA 1
ATOM 1603 C C . GLY A 1 215 ? -44.178 -0.688 2.485 1.00 41.91 215 GLY A C 1
ATOM 1604 O O . GLY A 1 215 ? -43.360 -1.537 2.161 1.00 41.91 215 GLY A O 1
ATOM 1605 N N . LEU A 1 216 ? -44.793 -0.773 3.674 1.00 49.00 216 LEU A N 1
ATOM 1606 C CA . LEU A 1 216 ? -44.489 -1.849 4.644 1.00 49.00 216 LEU A CA 1
ATOM 1607 C C . LEU A 1 216 ? -45.603 -2.896 4.831 1.00 49.00 216 LEU A C 1
ATOM 1609 O O . LEU A 1 216 ? -46.775 -2.549 4.657 1.00 49.00 216 LEU A O 1
ATOM 1613 N N . PRO A 1 217 ? -45.276 -4.132 5.278 1.00 59.03 217 PRO A N 1
ATOM 1614 C CA . PRO A 1 217 ? -46.257 -5.128 5.717 1.00 59.03 217 PRO A CA 1
ATOM 1615 C C . PRO A 1 217 ? -47.162 -4.585 6.832 1.00 59.03 217 PRO A C 1
ATOM 1617 O O . PRO A 1 217 ? -46.735 -3.754 7.638 1.00 59.03 217 PRO A O 1
ATOM 1620 N N . ARG A 1 218 ? -48.404 -5.081 6.920 1.00 60.72 218 ARG A N 1
ATOM 1621 C CA . ARG A 1 218 ? -49.440 -4.595 7.859 1.00 60.72 218 ARG A CA 1
ATOM 1622 C C . ARG A 1 218 ? -48.945 -4.511 9.316 1.00 60.72 218 ARG A C 1
ATOM 1624 O O . ARG A 1 218 ? -49.194 -3.505 9.972 1.00 60.72 218 ARG A O 1
ATOM 1631 N N . ALA A 1 219 ? -48.166 -5.502 9.760 1.00 55.78 219 ALA A N 1
ATOM 1632 C CA . ALA A 1 219 ? -47.564 -5.558 11.097 1.00 55.78 219 ALA A CA 1
ATOM 1633 C C . ALA A 1 219 ? -46.466 -4.498 11.328 1.00 55.78 219 ALA A C 1
ATOM 1635 O O . ALA A 1 219 ? -46.385 -3.883 12.389 1.00 55.78 219 ALA A O 1
ATOM 1636 N N . ALA A 1 220 ? -45.641 -4.216 10.318 1.00 56.78 220 ALA A N 1
ATOM 1637 C CA . ALA A 1 220 ? -44.622 -3.173 10.408 1.00 56.78 220 ALA A CA 1
ATOM 1638 C C . ALA A 1 220 ? -45.241 -1.763 10.342 1.00 56.78 220 ALA A C 1
ATOM 1640 O O . ALA A 1 220 ? -44.730 -0.835 10.971 1.00 56.78 220 ALA A O 1
ATOM 1641 N N . ARG A 1 221 ? -46.376 -1.593 9.641 1.00 62.47 221 ARG A N 1
ATOM 1642 C CA . ARG A 1 221 ? -47.153 -0.339 9.674 1.00 62.47 221 ARG A CA 1
ATOM 1643 C C . ARG A 1 221 ? -47.752 -0.083 11.054 1.00 62.47 221 ARG A C 1
ATOM 1645 O O . ARG A 1 221 ? -47.646 1.044 11.532 1.00 62.47 221 ARG A O 1
ATOM 1652 N N . SER A 1 222 ? -48.344 -1.096 11.694 1.00 67.12 222 SER A N 1
ATOM 1653 C CA . SER A 1 222 ? -48.896 -0.959 13.049 1.00 67.12 222 SER A CA 1
ATOM 1654 C C . SER A 1 222 ? -47.805 -0.697 14.085 1.00 67.12 222 SER A C 1
ATOM 1656 O O . SER A 1 222 ? -47.982 0.187 14.917 1.00 67.12 222 SER A O 1
ATOM 1658 N N . PHE A 1 223 ? -46.648 -1.358 13.974 1.00 67.62 223 PHE A N 1
ATOM 1659 C CA . PHE A 1 223 ? -45.504 -1.086 14.845 1.00 67.62 223 PHE A CA 1
ATOM 1660 C C . PHE A 1 223 ? -45.003 0.354 14.681 1.00 67.62 223 PHE A C 1
ATOM 1662 O O . PHE A 1 223 ? -45.009 1.119 15.636 1.00 67.62 223 PHE A O 1
ATOM 1669 N N . ARG A 1 224 ? -44.698 0.798 13.450 1.00 66.75 224 ARG A N 1
ATOM 1670 C CA . ARG A 1 224 ? -44.279 2.192 13.204 1.00 66.75 224 ARG A CA 1
ATOM 1671 C C . ARG A 1 224 ? -45.355 3.219 13.565 1.00 66.75 224 ARG A C 1
ATOM 1673 O O . ARG A 1 224 ? -45.037 4.394 13.734 1.00 66.75 224 ARG A O 1
ATOM 1680 N N . ARG A 1 225 ? -46.637 2.844 13.587 1.00 69.38 225 ARG A N 1
ATOM 1681 C CA . ARG A 1 225 ? -47.737 3.694 14.071 1.00 69.38 225 ARG A CA 1
ATOM 1682 C C . ARG A 1 225 ? -47.644 3.857 15.583 1.00 69.38 225 ARG A C 1
ATOM 1684 O O . ARG A 1 225 ? -47.531 4.988 16.030 1.00 69.38 225 ARG A O 1
ATOM 1691 N N . GLN A 1 226 ? -47.584 2.752 16.319 1.00 72.12 226 GLN A N 1
ATOM 1692 C CA . GLN A 1 226 ? -47.436 2.767 17.774 1.00 72.12 226 GLN A CA 1
ATOM 1693 C C . GLN A 1 226 ? -46.149 3.478 18.201 1.00 72.12 226 GLN A C 1
ATOM 1695 O O . GLN A 1 226 ? -46.192 4.337 19.071 1.00 72.12 226 GLN A O 1
ATOM 1700 N N . SER A 1 227 ? -45.019 3.218 17.537 1.00 67.44 227 SER A N 1
ATOM 1701 C CA . SER A 1 227 ? -43.761 3.907 17.841 1.00 67.44 227 SER A CA 1
ATOM 1702 C C . SER A 1 227 ? -43.844 5.407 17.567 1.00 67.44 227 SER A C 1
ATOM 1704 O O . SER A 1 227 ? -43.379 6.190 18.385 1.00 67.44 227 SER A O 1
ATOM 1706 N N . ALA A 1 228 ? -44.443 5.827 16.447 1.00 68.00 228 ALA A N 1
ATOM 1707 C CA . ALA A 1 228 ? -44.604 7.249 16.147 1.00 68.00 228 ALA A CA 1
ATOM 1708 C C . ALA A 1 228 ? -45.538 7.934 17.154 1.00 68.00 228 ALA A C 1
ATOM 1710 O O . ALA A 1 228 ? -45.202 9.005 17.636 1.00 68.00 228 ALA A O 1
ATOM 1711 N N . GLU A 1 229 ? -46.658 7.308 17.526 1.00 70.44 229 GLU A N 1
ATOM 1712 C CA . GLU A 1 229 ? -47.570 7.835 18.548 1.00 70.44 229 GLU A CA 1
ATOM 1713 C C . GLU A 1 229 ? -46.874 7.969 19.910 1.00 70.44 229 GLU A C 1
ATOM 1715 O O . GLU A 1 229 ? -46.965 9.015 20.549 1.00 70.44 229 GLU A O 1
ATOM 1720 N N . VAL A 1 230 ? -46.128 6.942 20.332 1.00 68.88 230 VAL A N 1
ATOM 1721 C CA . VAL A 1 230 ? -45.368 6.949 21.590 1.00 68.88 230 VAL A CA 1
ATOM 1722 C C . VAL A 1 230 ? -44.292 8.031 21.569 1.00 68.88 230 VAL A C 1
ATOM 1724 O O . VAL A 1 230 ? -44.189 8.795 22.522 1.00 68.88 230 VAL A O 1
ATOM 1727 N N . ILE A 1 231 ? -43.533 8.158 20.477 1.00 68.50 231 ILE A N 1
ATOM 1728 C CA . ILE A 1 231 ? -42.516 9.207 20.322 1.00 68.50 231 ILE A CA 1
ATOM 1729 C C . ILE A 1 231 ? -43.164 10.596 20.375 1.00 68.50 231 ILE A C 1
ATOM 1731 O O . ILE A 1 231 ? -42.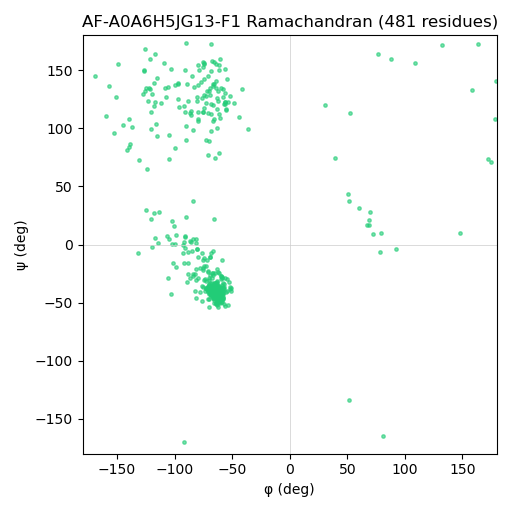675 11.462 21.096 1.00 68.50 231 ILE A O 1
ATOM 1735 N N . THR A 1 232 ? -44.277 10.813 19.671 1.00 70.69 232 THR A N 1
ATOM 1736 C CA . THR A 1 232 ? -45.008 12.088 19.688 1.00 70.69 232 THR A CA 1
ATOM 1737 C C . THR A 1 232 ? -45.531 12.406 21.090 1.00 70.69 232 THR A C 1
ATOM 1739 O O . THR A 1 232 ? -45.338 13.523 21.562 1.00 70.69 232 THR A O 1
ATOM 1742 N N . ARG A 1 233 ? -46.096 11.422 21.805 1.00 68.62 233 ARG A N 1
ATOM 1743 C CA . ARG A 1 233 ? -46.590 11.585 23.183 1.00 68.62 233 ARG A CA 1
ATOM 1744 C C . ARG A 1 233 ? -45.453 11.896 24.165 1.00 68.62 233 ARG A C 1
ATOM 1746 O O . ARG A 1 233 ? -45.597 12.787 24.994 1.00 68.62 233 ARG A O 1
ATOM 1753 N N . VAL A 1 234 ? -44.311 11.216 24.043 1.00 66.62 234 VAL A N 1
ATOM 1754 C CA . VAL A 1 234 ? -43.120 11.440 24.887 1.00 66.62 234 VAL A CA 1
ATOM 1755 C C . VAL A 1 234 ? -42.493 12.812 24.629 1.00 66.62 234 VAL A C 1
ATOM 1757 O O . VAL A 1 234 ? -42.019 13.457 25.559 1.00 66.62 234 VAL A O 1
ATOM 1760 N N . LEU A 1 235 ? -42.513 13.286 23.382 1.00 66.81 235 LEU A N 1
ATOM 1761 C CA . LEU A 1 235 ? -41.947 14.582 22.997 1.00 66.81 235 LEU A CA 1
ATOM 1762 C C . LEU A 1 235 ? -42.932 15.755 23.160 1.00 66.81 235 LEU A C 1
ATOM 1764 O O . LEU A 1 235 ? -42.574 16.884 22.830 1.00 66.81 235 LEU A O 1
ATOM 1768 N N . GLY A 1 236 ? -44.147 15.508 23.669 1.00 78.31 236 GLY A N 1
ATOM 1769 C CA . GLY A 1 236 ? -45.184 16.529 23.858 1.00 78.31 236 GLY A CA 1
ATOM 1770 C C . GLY A 1 236 ? -45.772 17.076 22.552 1.00 78.31 236 GLY A C 1
ATOM 1771 O O . GLY A 1 236 ? -46.296 18.186 22.536 1.00 78.31 236 GLY A O 1
ATOM 1772 N N . GLY A 1 237 ? -45.652 16.331 21.452 1.00 74.75 237 GLY A N 1
ATOM 1773 C CA . GLY A 1 237 ? -46.253 16.689 20.173 1.00 74.75 237 GLY A CA 1
ATOM 1774 C C . GLY A 1 237 ? -47.766 16.465 20.166 1.00 74.75 237 GLY A C 1
ATOM 1775 O O . GLY A 1 237 ? -48.297 15.638 20.911 1.00 74.75 237 GLY A O 1
ATOM 1776 N N . ASP A 1 238 ? -48.465 17.200 19.304 1.00 74.75 238 ASP A N 1
ATOM 1777 C CA . ASP A 1 238 ? -49.916 17.107 19.179 1.00 74.75 238 ASP A CA 1
ATOM 1778 C C . ASP A 1 238 ? -50.332 15.774 18.534 1.00 74.75 238 ASP A C 1
ATOM 1780 O O . ASP A 1 238 ? -50.067 15.499 17.360 1.00 74.75 238 ASP A O 1
ATOM 1784 N N . VAL A 1 239 ? -50.992 14.929 19.325 1.00 76.56 239 VAL A N 1
ATOM 1785 C CA . VAL A 1 239 ? -51.469 13.605 18.906 1.00 76.56 239 VAL A CA 1
ATOM 1786 C C . VAL A 1 239 ? -52.670 13.715 17.955 1.00 76.56 239 VAL A C 1
ATOM 1788 O O . VAL A 1 239 ? -52.954 12.769 17.216 1.00 76.56 239 VAL A O 1
ATOM 1791 N N . SER A 1 240 ? -53.351 14.870 17.922 1.00 77.06 240 SER A N 1
ATOM 1792 C CA . SER A 1 240 ? -54.479 15.120 17.018 1.00 77.06 240 SER A CA 1
ATOM 1793 C C . SER A 1 240 ? -54.052 15.066 15.548 1.00 77.06 240 SER A C 1
ATOM 1795 O O . SER A 1 240 ? -54.768 14.499 14.721 1.00 77.06 240 SER A O 1
ATOM 1797 N N . LEU A 1 241 ? -52.827 15.510 15.243 1.00 74.00 241 LEU A N 1
ATOM 1798 C CA . LEU A 1 241 ? -52.247 15.469 13.901 1.00 74.00 241 LEU A CA 1
ATOM 1799 C C . LEU A 1 241 ? -52.048 14.030 13.402 1.00 74.00 241 LEU A C 1
ATOM 1801 O O . LEU A 1 241 ? -52.273 13.743 12.227 1.00 74.00 241 LEU A O 1
ATOM 1805 N N . CYS A 1 242 ? -51.667 13.096 14.283 1.00 74.38 242 CYS A N 1
ATOM 1806 C CA . CYS A 1 242 ? -51.587 11.678 13.920 1.00 74.38 242 CYS A CA 1
ATOM 1807 C C . CYS A 1 242 ? -52.967 11.133 13.520 1.00 74.38 242 CYS A C 1
ATOM 1809 O O . CYS A 1 242 ? -53.078 10.439 12.508 1.00 74.38 242 CYS A O 1
ATOM 1811 N N . GLY A 1 243 ? -54.016 11.506 14.259 1.00 80.00 243 GLY A N 1
ATOM 1812 C CA . GLY A 1 243 ? -55.396 11.159 13.919 1.00 80.00 243 GLY A CA 1
ATOM 1813 C C . GLY A 1 243 ? -55.865 11.791 12.604 1.00 80.00 243 GLY A C 1
ATOM 1814 O O . GLY A 1 243 ? -56.506 11.125 11.790 1.00 80.00 243 GLY A O 1
ATOM 1815 N N . GLU A 1 244 ? -55.506 13.048 12.345 1.00 79.69 244 GLU A N 1
ATOM 1816 C CA . GLU A 1 244 ? -55.874 13.748 11.111 1.00 79.69 244 GLU A CA 1
ATOM 1817 C C . GLU A 1 244 ? -55.191 13.142 9.875 1.00 79.69 244 GLU A C 1
ATOM 1819 O O . GLU A 1 244 ? -55.840 12.924 8.844 1.00 79.69 244 GLU A O 1
ATOM 1824 N N . ILE A 1 245 ? -53.904 12.796 9.983 1.00 76.12 245 ILE A N 1
ATOM 1825 C CA . ILE A 1 245 ? -53.161 12.095 8.927 1.00 76.12 245 ILE A CA 1
ATOM 1826 C C . ILE A 1 245 ? -53.808 10.740 8.641 1.00 76.12 245 ILE A C 1
ATOM 1828 O O . ILE A 1 245 ? -53.995 10.388 7.479 1.00 76.12 245 ILE A O 1
ATOM 1832 N N . GLU A 1 246 ? -54.220 9.999 9.667 1.00 79.00 246 GLU A N 1
ATOM 1833 C CA . GLU A 1 246 ? -54.906 8.717 9.490 1.00 79.00 246 GLU A CA 1
ATOM 1834 C C . GLU A 1 246 ? -56.262 8.872 8.808 1.00 79.00 246 GLU A C 1
ATOM 1836 O O . GLU A 1 246 ? -56.564 8.132 7.870 1.00 79.00 246 GLU A O 1
ATOM 1841 N N . GLN A 1 247 ? -57.055 9.867 9.207 1.00 83.69 247 GLN A N 1
ATOM 1842 C CA . GLN A 1 247 ? -58.311 10.184 8.532 1.00 83.69 247 GLN A CA 1
ATOM 1843 C C . GLN A 1 247 ? -58.080 10.622 7.083 1.00 83.69 247 GLN A C 1
ATOM 1845 O O . GLN A 1 247 ? -58.881 10.306 6.202 1.00 83.69 247 GLN A O 1
ATOM 1850 N N . ARG A 1 248 ? -56.993 11.346 6.795 1.00 79.31 248 ARG A N 1
ATOM 1851 C CA . ARG A 1 248 ? -56.620 11.734 5.428 1.00 79.31 248 ARG A CA 1
ATOM 1852 C C . ARG A 1 248 ? -56.167 10.526 4.607 1.00 79.31 248 ARG A C 1
ATOM 1854 O O . ARG A 1 248 ? -56.626 10.376 3.481 1.00 79.31 248 ARG A O 1
ATOM 1861 N N . CYS A 1 249 ? -55.365 9.626 5.169 1.00 76.25 249 CYS A N 1
ATOM 1862 C CA . CYS A 1 249 ? -54.985 8.366 4.530 1.00 76.25 249 CYS A CA 1
ATOM 1863 C C . CYS A 1 249 ? -56.199 7.456 4.282 1.00 76.25 249 CYS A C 1
ATOM 1865 O O . CYS A 1 249 ? -56.296 6.861 3.214 1.00 76.25 249 CYS A O 1
ATOM 1867 N N . ALA A 1 250 ? -57.149 7.378 5.220 1.00 83.19 250 ALA A N 1
ATOM 1868 C CA . ALA A 1 250 ? -58.389 6.619 5.053 1.00 83.19 250 ALA A CA 1
ATOM 1869 C C . ALA A 1 250 ? -59.287 7.218 3.956 1.00 83.19 250 ALA A C 1
ATOM 1871 O O . ALA A 1 250 ? -59.804 6.480 3.119 1.00 83.19 250 ALA A O 1
ATOM 1872 N N . ARG A 1 251 ? -59.414 8.554 3.911 1.00 83.69 251 ARG A N 1
ATOM 1873 C CA . ARG A 1 251 ? -60.119 9.276 2.834 1.00 83.69 251 ARG A CA 1
ATOM 1874 C C . ARG A 1 251 ? -59.454 9.088 1.470 1.00 83.69 251 ARG A C 1
ATOM 1876 O O . ARG A 1 251 ? -60.149 8.935 0.476 1.00 83.69 251 ARG A O 1
ATOM 1883 N N . LEU A 1 252 ? -58.124 9.066 1.405 1.00 80.19 252 LEU A N 1
ATOM 1884 C CA . LEU A 1 252 ? -57.401 8.791 0.160 1.00 80.19 252 LEU A CA 1
ATOM 1885 C C . LEU A 1 252 ? -57.546 7.322 -0.269 1.00 80.19 252 LEU A C 1
ATOM 1887 O O . LEU A 1 252 ? -57.701 7.042 -1.451 1.00 80.19 252 LEU A O 1
ATOM 1891 N N . GLY A 1 253 ? -57.578 6.375 0.670 1.00 80.94 253 GLY A N 1
ATOM 1892 C CA . GLY A 1 253 ? -57.826 4.964 0.358 1.00 80.94 253 GLY A CA 1
ATOM 1893 C C . GLY A 1 253 ? -59.251 4.678 -0.141 1.00 80.94 253 GLY A C 1
ATOM 1894 O O . GLY A 1 253 ? -59.472 3.695 -0.856 1.00 80.94 253 GLY A O 1
ATOM 1895 N N . SER A 1 254 ? -60.231 5.523 0.198 1.00 83.44 254 SER A N 1
ATOM 1896 C CA . SER A 1 254 ? -61.617 5.347 -0.248 1.00 83.44 254 SER A CA 1
ATOM 1897 C C . SER A 1 254 ? -61.879 5.872 -1.666 1.00 83.44 254 SER A C 1
ATOM 1899 O O . SER A 1 254 ? -62.788 5.359 -2.327 1.00 83.44 254 SER A O 1
ATOM 1901 N N . THR A 1 255 ? -61.054 6.779 -2.202 1.00 89.69 255 THR A N 1
ATOM 1902 C CA . THR A 1 255 ? -61.168 7.274 -3.588 1.00 89.69 255 THR A CA 1
ATOM 1903 C C . THR A 1 255 ? -60.343 6.438 -4.576 1.00 89.69 255 THR A C 1
ATOM 1905 O O . THR A 1 255 ? -59.320 5.854 -4.223 1.00 89.69 255 THR A O 1
ATOM 1908 N N . SER A 1 256 ? -60.783 6.336 -5.838 1.00 83.50 256 SER A N 1
ATOM 1909 C CA . SER A 1 256 ? -60.037 5.595 -6.874 1.00 83.50 256 SER A CA 1
ATOM 1910 C C . SER A 1 256 ? -58.692 6.251 -7.196 1.00 83.50 256 SER A C 1
ATOM 1912 O O . SER A 1 256 ? -57.692 5.554 -7.345 1.00 83.50 256 SER A O 1
ATOM 1914 N N . GLU A 1 257 ? -58.656 7.582 -7.236 1.00 82.50 257 GLU A N 1
ATOM 1915 C CA . GLU A 1 257 ? -57.447 8.371 -7.473 1.00 82.50 257 GLU A CA 1
ATOM 1916 C C . GLU A 1 257 ? -56.429 8.199 -6.340 1.00 82.50 257 GLU A C 1
ATOM 1918 O O . GLU A 1 257 ? -55.251 7.956 -6.599 1.00 82.50 257 GLU A O 1
ATOM 1923 N N . GLY A 1 258 ? -56.877 8.226 -5.080 1.00 84.00 258 GLY A N 1
ATOM 1924 C CA . GLY A 1 258 ? -55.993 8.011 -3.939 1.00 84.00 258 GLY A CA 1
ATOM 1925 C C . GLY A 1 258 ? -55.464 6.576 -3.864 1.00 84.00 258 GLY A C 1
ATOM 1926 O O . GLY A 1 258 ? -54.282 6.391 -3.580 1.00 84.00 258 GLY A O 1
ATOM 1927 N N . ARG A 1 259 ? -56.267 5.566 -4.239 1.00 82.88 259 ARG A N 1
ATOM 1928 C CA . ARG A 1 259 ? -55.776 4.186 -4.423 1.00 82.88 259 ARG A CA 1
ATOM 1929 C C . ARG A 1 259 ? -54.739 4.077 -5.540 1.00 82.88 259 ARG A C 1
ATOM 1931 O O . ARG A 1 259 ? -53.733 3.403 -5.352 1.00 82.88 259 ARG A O 1
ATOM 1938 N N . SER A 1 260 ? -54.949 4.757 -6.668 1.00 76.69 260 SER A N 1
ATOM 1939 C CA . SER A 1 260 ? -53.996 4.768 -7.785 1.00 76.69 260 SER A CA 1
ATOM 1940 C C . SER A 1 260 ? -52.668 5.421 -7.394 1.00 76.69 260 SER A C 1
ATOM 1942 O O . SER A 1 260 ? -51.605 4.860 -7.650 1.00 76.69 260 SER A O 1
ATOM 1944 N N . ASN A 1 261 ? -52.716 6.567 -6.710 1.00 75.31 261 ASN A N 1
ATOM 1945 C CA . ASN A 1 261 ? -51.519 7.244 -6.209 1.00 75.31 261 ASN A CA 1
ATOM 1946 C C . ASN A 1 261 ? -50.785 6.398 -5.161 1.00 75.31 261 ASN A C 1
ATOM 1948 O O . ASN A 1 261 ? -49.559 6.305 -5.169 1.00 75.31 261 ASN A O 1
ATOM 1952 N N . GLN A 1 262 ? -51.528 5.727 -4.278 1.00 74.69 262 GLN A N 1
ATOM 1953 C CA . GLN A 1 262 ? -50.946 4.854 -3.266 1.00 74.69 262 GLN A CA 1
ATOM 1954 C C . GLN A 1 262 ? -50.309 3.602 -3.885 1.00 74.69 262 GLN A C 1
ATOM 1956 O O . GLN A 1 262 ? -49.230 3.205 -3.447 1.00 74.69 262 GLN A O 1
ATOM 1961 N N . ALA A 1 263 ? -50.919 3.021 -4.921 1.00 73.81 263 ALA A N 1
ATOM 1962 C CA . ALA A 1 263 ? -50.360 1.900 -5.675 1.00 73.81 263 ALA A CA 1
ATOM 1963 C C . ALA A 1 263 ? -49.104 2.305 -6.468 1.00 73.81 263 ALA A C 1
ATOM 1965 O O . ALA A 1 263 ? -48.136 1.546 -6.508 1.00 73.81 263 ALA A O 1
ATOM 1966 N N . PHE A 1 264 ? -49.084 3.520 -7.028 1.00 73.44 264 PHE A N 1
ATOM 1967 C CA . PHE A 1 264 ? -47.912 4.096 -7.693 1.00 73.44 264 PHE A CA 1
ATOM 1968 C C . PHE A 1 264 ? -46.749 4.306 -6.713 1.00 73.44 264 PHE A C 1
ATOM 1970 O O . PHE A 1 264 ? -45.648 3.815 -6.946 1.00 73.44 264 PHE A O 1
ATOM 1977 N N . MET A 1 265 ? -47.002 4.950 -5.569 1.00 66.00 265 MET A N 1
ATOM 1978 C CA . MET A 1 265 ? -45.974 5.175 -4.546 1.00 66.00 265 MET A CA 1
ATOM 1979 C C . MET A 1 265 ? -45.500 3.890 -3.858 1.00 66.00 265 MET A C 1
ATOM 1981 O O . MET A 1 265 ? -44.358 3.822 -3.413 1.00 66.00 265 MET A O 1
ATOM 1985 N N . SER A 1 266 ? -46.362 2.875 -3.760 1.00 66.88 266 SER A N 1
ATOM 1986 C CA . SER A 1 266 ? -46.011 1.581 -3.156 1.00 66.88 266 SER A CA 1
ATOM 1987 C C . SER A 1 266 ? -45.335 0.623 -4.144 1.00 66.88 266 SER A C 1
ATOM 1989 O O . SER A 1 266 ? -44.918 -0.457 -3.734 1.00 66.88 266 SER A O 1
ATOM 1991 N N . GLY A 1 267 ? -45.236 0.990 -5.429 1.00 58.72 267 GLY A N 1
ATOM 1992 C CA . GLY A 1 267 ? -44.679 0.134 -6.480 1.00 58.72 267 GLY A CA 1
ATOM 1993 C C . GLY A 1 267 ? -45.519 -1.113 -6.790 1.00 58.72 267 GLY A C 1
ATOM 1994 O O . GLY A 1 267 ? -45.009 -2.052 -7.393 1.00 58.72 267 GLY A O 1
ATOM 1995 N N . GLU A 1 268 ? -46.792 -1.146 -6.377 1.00 59.97 268 GLU A N 1
ATOM 1996 C CA . GLU A 1 268 ? -47.674 -2.323 -6.490 1.00 59.97 268 GLU A CA 1
ATOM 1997 C C . GLU A 1 268 ? -48.175 -2.561 -7.926 1.00 59.97 268 GLU A C 1
ATOM 1999 O O . GLU A 1 268 ? -48.497 -3.691 -8.275 1.00 59.97 268 GLU A O 1
ATOM 2004 N N . ASN A 1 269 ? -48.167 -1.531 -8.781 1.00 49.28 269 ASN A N 1
ATOM 2005 C CA . ASN A 1 269 ? -48.575 -1.626 -10.191 1.00 49.28 269 ASN A CA 1
ATOM 2006 C C . ASN A 1 269 ? -47.392 -1.676 -11.178 1.00 49.28 269 ASN A C 1
ATOM 2008 O O . ASN A 1 269 ? -47.560 -1.382 -12.361 1.00 49.28 269 ASN A O 1
ATOM 2012 N N . GLY A 1 270 ? -46.194 -2.044 -10.717 1.00 49.16 270 GLY A N 1
ATOM 2013 C CA . GLY A 1 270 ? -45.082 -2.362 -11.611 1.00 49.16 270 GLY A CA 1
ATOM 2014 C C . GLY A 1 270 ? -45.312 -3.711 -12.289 1.00 49.16 270 GLY A C 1
ATOM 2015 O O . GLY A 1 270 ? -44.910 -4.743 -11.757 1.00 49.16 270 GLY A O 1
ATOM 2016 N N . THR A 1 271 ? -45.973 -3.707 -13.446 1.00 47.16 271 THR A N 1
ATOM 2017 C CA . THR A 1 271 ? -45.952 -4.815 -14.410 1.00 47.16 271 THR A CA 1
ATOM 2018 C C . THR A 1 271 ? -44.511 -5.257 -14.664 1.00 47.16 271 THR A C 1
ATOM 2020 O O . THR A 1 271 ? -43.686 -4.442 -15.063 1.00 47.16 271 THR A O 1
ATOM 2023 N N . GLU A 1 272 ? -44.255 -6.539 -14.389 1.00 50.22 272 GLU A N 1
ATOM 2024 C CA . GLU A 1 272 ? -43.182 -7.384 -14.932 1.00 50.22 272 GLU A CA 1
ATOM 2025 C C . GLU A 1 272 ? -41.808 -6.726 -15.120 1.00 50.22 272 GLU A C 1
ATOM 2027 O O . GLU A 1 272 ? -41.387 -6.454 -16.232 1.00 50.22 272 GLU A O 1
ATOM 2032 N N . GLU A 1 273 ? -41.102 -6.510 -14.011 1.00 46.47 273 GLU A N 1
ATOM 2033 C CA . GLU A 1 273 ? -39.657 -6.760 -13.840 1.00 46.47 273 GLU A CA 1
ATOM 2034 C C . GLU A 1 273 ? -39.260 -6.251 -12.446 1.00 46.47 273 GLU A C 1
ATOM 2036 O O . GLU A 1 273 ? -38.598 -5.230 -12.268 1.00 46.47 273 GLU A O 1
ATOM 2041 N N . GLN A 1 274 ? -39.701 -6.950 -11.395 1.00 44.59 274 GLN A N 1
ATOM 2042 C CA . GLN A 1 274 ? -39.062 -6.769 -10.093 1.00 44.59 274 GLN A CA 1
ATOM 2043 C C . GLN A 1 274 ? -37.702 -7.477 -10.140 1.00 44.59 274 GLN A C 1
ATOM 2045 O O . GLN A 1 274 ? -37.675 -8.703 -10.293 1.00 44.59 274 GLN A O 1
ATOM 2050 N N . PRO A 1 275 ? -36.567 -6.765 -9.996 1.00 43.47 275 PRO A N 1
ATOM 2051 C CA . PRO A 1 275 ? -35.281 -7.426 -9.883 1.00 43.47 275 PRO A CA 1
ATOM 2052 C C . PRO A 1 275 ? -35.316 -8.279 -8.616 1.00 43.47 275 PRO A C 1
ATOM 2054 O O . PRO A 1 275 ? -35.596 -7.778 -7.524 1.00 43.47 275 PRO A O 1
ATOM 2057 N N . ALA A 1 276 ? -35.063 -9.579 -8.779 1.00 48.56 276 ALA A N 1
ATOM 2058 C CA . ALA A 1 276 ? -34.917 -10.528 -7.686 1.00 48.56 276 ALA A CA 1
ATOM 2059 C C . ALA A 1 276 ? -34.109 -9.893 -6.548 1.00 48.56 276 ALA A C 1
ATOM 2061 O O . ALA A 1 276 ? -33.092 -9.250 -6.816 1.00 48.56 276 ALA A O 1
ATOM 2062 N N . LYS A 1 277 ? -34.587 -10.053 -5.302 1.00 51.00 277 LYS A N 1
ATOM 2063 C CA . LYS A 1 277 ? -33.938 -9.598 -4.061 1.00 51.00 277 LYS A CA 1
ATOM 2064 C C . LYS A 1 277 ? -32.425 -9.768 -4.194 1.00 51.00 277 LYS A C 1
ATOM 2066 O O . LYS A 1 277 ? -31.926 -10.886 -4.080 1.00 51.00 277 LYS A O 1
ATOM 2071 N N . ARG A 1 278 ? -31.724 -8.675 -4.511 1.00 51.81 278 ARG A N 1
ATOM 2072 C CA . ARG A 1 278 ? -30.292 -8.714 -4.802 1.00 51.81 278 ARG A CA 1
ATOM 2073 C C . ARG A 1 278 ? -29.598 -9.172 -3.531 1.00 51.81 278 ARG A C 1
ATOM 2075 O O . ARG A 1 278 ? -29.713 -8.538 -2.484 1.00 51.81 278 ARG A O 1
ATOM 2082 N N . THR A 1 279 ? -28.962 -10.330 -3.617 1.00 51.75 279 THR A N 1
ATOM 2083 C CA . THR A 1 279 ? -28.147 -10.910 -2.560 1.00 51.75 279 THR A CA 1
ATOM 2084 C C . THR A 1 279 ? -27.135 -9.861 -2.120 1.00 51.75 279 THR A C 1
ATOM 2086 O O . THR A 1 279 ? -26.465 -9.246 -2.944 1.00 51.75 279 THR A O 1
ATOM 2089 N N . ARG A 1 280 ? -27.073 -9.607 -0.814 1.00 50.16 280 ARG A N 1
ATOM 2090 C CA . ARG A 1 280 ? -26.208 -8.596 -0.207 1.00 50.16 280 ARG A CA 1
ATOM 2091 C C . ARG A 1 280 ? -24.744 -8.926 -0.508 1.00 50.16 280 ARG A C 1
ATOM 2093 O O . ARG A 1 280 ? -24.207 -9.867 0.071 1.00 50.16 280 ARG A O 1
ATOM 2100 N N . VAL A 1 281 ? -24.096 -8.149 -1.373 1.00 50.59 281 VAL A N 1
ATOM 2101 C CA . VAL A 1 281 ? -22.653 -8.253 -1.625 1.00 50.59 281 VAL A CA 1
ATOM 2102 C C . VAL A 1 281 ? -22.008 -6.908 -1.295 1.00 50.59 281 VAL A C 1
ATOM 2104 O O . VAL A 1 281 ? -22.072 -5.970 -2.081 1.00 50.59 281 VAL A O 1
ATOM 2107 N N . GLY A 1 282 ? -21.415 -6.799 -0.103 1.00 60.34 282 GLY A N 1
ATOM 2108 C CA . GLY A 1 282 ? -20.587 -5.651 0.276 1.00 60.34 282 GLY A CA 1
ATOM 2109 C C . GLY A 1 282 ? -20.867 -5.026 1.649 1.00 60.34 282 GLY A C 1
ATOM 2110 O O . GLY A 1 282 ? -21.812 -5.412 2.341 1.00 60.34 282 GLY A O 1
ATOM 2111 N N . PRO A 1 283 ? -20.003 -4.083 2.078 1.00 71.69 283 PRO A N 1
ATOM 2112 C CA . PRO A 1 283 ? -20.159 -3.342 3.324 1.00 71.69 283 PRO A CA 1
ATOM 2113 C C . PRO A 1 283 ? -21.396 -2.435 3.284 1.00 71.69 283 PRO A C 1
ATOM 2115 O O . PRO A 1 283 ? -21.847 -2.022 2.220 1.00 71.69 283 PRO A O 1
ATOM 2118 N N . GLU A 1 284 ? -21.914 -2.093 4.463 1.00 67.94 284 GLU A N 1
ATOM 2119 C CA . GLU A 1 284 ? -23.194 -1.392 4.679 1.00 67.94 284 GLU A CA 1
ATOM 2120 C C . GLU A 1 284 ? -23.324 -0.062 3.911 1.00 67.94 284 GLU A C 1
ATOM 2122 O O . GLU A 1 284 ? -24.401 0.294 3.454 1.00 67.94 284 GLU A O 1
ATOM 2127 N N . ILE A 1 285 ? -22.206 0.624 3.651 1.00 69.25 285 ILE A N 1
ATOM 2128 C CA . ILE A 1 285 ? -22.172 1.869 2.864 1.00 69.25 285 ILE A CA 1
ATOM 2129 C C . ILE A 1 285 ? -22.483 1.689 1.365 1.00 69.25 285 ILE A C 1
ATOM 2131 O O . ILE A 1 285 ? -22.634 2.677 0.653 1.00 69.25 285 ILE A O 1
ATOM 2135 N N . MET A 1 286 ? -22.533 0.451 0.871 1.00 74.38 286 MET A N 1
ATOM 2136 C CA . MET A 1 286 ? -22.698 0.104 -0.547 1.00 74.38 286 MET A CA 1
ATOM 2137 C C . MET A 1 286 ? -23.962 -0.736 -0.780 1.00 74.38 286 MET A C 1
ATOM 2139 O O . MET A 1 286 ? -24.063 -1.431 -1.785 1.00 74.38 286 MET A O 1
ATOM 2143 N N . GLU A 1 287 ? -24.940 -0.662 0.130 1.00 70.94 287 GLU A N 1
ATOM 2144 C CA . GLU A 1 287 ? -26.175 -1.463 0.104 1.00 70.94 287 GLU A CA 1
ATOM 2145 C C . GLU A 1 287 ? -26.982 -1.319 -1.200 1.00 70.94 287 GLU A C 1
ATOM 2147 O O . GLU A 1 287 ? -27.631 -2.266 -1.639 1.00 70.94 287 GLU A O 1
ATOM 2152 N N . PHE A 1 288 ? -26.881 -0.165 -1.863 1.00 74.44 288 PHE A N 1
ATOM 2153 C CA . PHE A 1 288 ? -27.566 0.120 -3.129 1.00 74.44 288 PHE A CA 1
ATOM 2154 C C . PHE A 1 288 ? -26.632 0.125 -4.348 1.00 74.44 288 PHE A C 1
ATOM 2156 O O . PHE A 1 288 ? -27.050 0.511 -5.441 1.00 74.44 288 PHE A O 1
ATOM 2163 N N . ALA A 1 289 ? -25.366 -0.272 -4.184 1.00 75.31 289 ALA A N 1
ATOM 2164 C CA . ALA A 1 289 ? -24.412 -0.302 -5.282 1.00 75.31 289 ALA A CA 1
ATOM 2165 C C . ALA A 1 289 ? -24.698 -1.479 -6.228 1.00 75.31 289 ALA A C 1
ATOM 2167 O O . ALA A 1 289 ? -25.062 -2.580 -5.819 1.00 75.31 289 ALA A O 1
ATOM 2168 N N . THR A 1 290 ? -24.511 -1.245 -7.522 1.00 84.75 290 THR A N 1
ATOM 2169 C CA . THR A 1 290 ? -24.464 -2.321 -8.522 1.00 84.75 290 THR A CA 1
ATOM 2170 C C . THR A 1 290 ? -23.214 -3.185 -8.323 1.00 84.75 290 THR A C 1
ATOM 2172 O O . THR A 1 290 ? -22.217 -2.731 -7.759 1.00 84.75 290 THR A O 1
ATOM 2175 N N . GLU A 1 291 ? -23.239 -4.427 -8.811 1.00 81.69 291 GLU A N 1
ATOM 2176 C CA . GLU A 1 291 ? -22.095 -5.348 -8.718 1.00 81.69 291 GLU A CA 1
ATOM 2177 C C . GLU A 1 291 ? -20.824 -4.758 -9.357 1.00 81.69 291 GLU A C 1
ATOM 2179 O O . GLU A 1 291 ? -19.744 -4.833 -8.775 1.00 81.69 291 GLU A O 1
ATOM 2184 N N . GLU A 1 292 ? -20.961 -4.041 -10.478 1.00 83.75 292 GLU A N 1
ATOM 2185 C CA . GLU A 1 292 ? -19.852 -3.318 -11.117 1.00 83.75 292 GLU A CA 1
ATOM 2186 C C . GLU A 1 292 ? -19.271 -2.209 -10.224 1.00 83.75 292 GLU A C 1
ATOM 2188 O O . GLU A 1 292 ? -18.053 -2.024 -10.147 1.00 83.75 292 GLU A O 1
ATOM 2193 N N . GLN A 1 293 ? -20.125 -1.460 -9.519 1.00 79.50 293 GLN A N 1
ATOM 2194 C CA . GLN A 1 293 ? -19.681 -0.434 -8.571 1.00 79.50 293 GLN A CA 1
ATOM 2195 C C . GLN A 1 293 ? -18.964 -1.058 -7.371 1.00 79.50 293 GLN A C 1
ATOM 2197 O O . GLN A 1 293 ? -17.973 -0.500 -6.893 1.00 79.50 293 GLN A O 1
ATOM 2202 N N . TYR A 1 294 ? -19.428 -2.220 -6.912 1.00 82.12 294 TYR A N 1
ATOM 2203 C CA . TYR A 1 294 ? -18.784 -2.972 -5.844 1.00 82.12 294 TYR A CA 1
ATOM 2204 C C . TYR A 1 294 ? -17.410 -3.506 -6.265 1.00 82.12 294 TYR A C 1
ATOM 2206 O O . TYR A 1 294 ? -16.423 -3.304 -5.554 1.00 82.12 294 TYR A O 1
ATOM 2214 N N . GLU A 1 295 ? -17.304 -4.095 -7.457 1.00 85.31 295 GLU A N 1
ATOM 2215 C CA . GLU A 1 295 ? -16.027 -4.558 -8.001 1.00 85.31 295 GLU A CA 1
ATOM 2216 C C . GLU A 1 295 ? -15.043 -3.390 -8.174 1.00 85.31 295 GLU A C 1
ATOM 2218 O O . GLU A 1 295 ? -13.868 -3.488 -7.807 1.00 85.31 295 GLU A O 1
ATOM 2223 N N . LYS A 1 296 ? -15.526 -2.241 -8.663 1.00 85.69 296 LYS A N 1
ATOM 2224 C CA . LYS A 1 296 ? -14.723 -1.019 -8.792 1.00 85.69 296 LYS A CA 1
ATOM 2225 C C . LYS A 1 296 ? -14.232 -0.510 -7.436 1.00 85.69 296 LYS A C 1
ATOM 2227 O O . LYS A 1 296 ? -13.081 -0.088 -7.331 1.00 85.69 296 LYS A O 1
ATOM 2232 N N . TYR A 1 297 ? -15.069 -0.576 -6.403 1.00 84.94 297 TYR A N 1
ATOM 2233 C CA . TYR A 1 297 ? -14.698 -0.201 -5.041 1.00 84.94 297 TYR A CA 1
ATOM 2234 C C . TYR A 1 297 ? -13.629 -1.131 -4.457 1.00 84.94 297 TYR A C 1
ATOM 2236 O O . TYR A 1 297 ? -12.630 -0.643 -3.930 1.00 84.94 297 TYR A O 1
ATOM 2244 N N . ILE A 1 298 ? -13.779 -2.452 -4.610 1.00 85.81 298 ILE A N 1
ATOM 2245 C CA . ILE A 1 298 ? -12.755 -3.414 -4.172 1.00 85.81 298 ILE A CA 1
ATOM 2246 C C . ILE A 1 298 ? -11.437 -3.164 -4.905 1.00 85.81 298 ILE A C 1
ATOM 2248 O O . ILE A 1 298 ? -10.387 -3.102 -4.266 1.00 85.81 298 ILE A O 1
ATOM 2252 N N . LYS A 1 299 ? -11.475 -2.986 -6.232 1.00 86.88 299 LYS A N 1
ATOM 2253 C CA . LYS A 1 299 ? -10.275 -2.700 -7.033 1.00 86.88 299 LYS A CA 1
ATOM 2254 C C . LYS A 1 299 ? -9.579 -1.423 -6.564 1.00 86.88 299 LYS A C 1
ATOM 2256 O O . LYS A 1 299 ? -8.362 -1.434 -6.399 1.00 86.88 299 LYS A O 1
ATOM 2261 N N . ALA A 1 300 ? -10.336 -0.360 -6.292 1.00 82.50 300 ALA A N 1
ATOM 2262 C CA . ALA A 1 300 ? -9.788 0.883 -5.754 1.00 82.50 300 ALA A CA 1
ATOM 2263 C C . ALA A 1 300 ? -9.170 0.686 -4.357 1.00 82.50 300 ALA A C 1
ATOM 2265 O O . ALA A 1 300 ? -8.073 1.177 -4.099 1.00 82.50 300 ALA A O 1
ATOM 2266 N N . GLY A 1 301 ? -9.830 -0.075 -3.477 1.00 84.81 301 GLY A N 1
ATOM 2267 C CA . GLY A 1 301 ? -9.317 -0.405 -2.145 1.00 84.81 301 GLY A CA 1
ATOM 2268 C C . GLY A 1 301 ? -8.010 -1.202 -2.191 1.00 84.81 301 GLY A C 1
ATOM 2269 O O . GLY A 1 301 ? -7.034 -0.822 -1.547 1.00 84.81 301 GLY A O 1
ATOM 2270 N N . LEU A 1 302 ? -7.956 -2.252 -3.016 1.00 84.56 302 LEU A N 1
ATOM 2271 C CA . LEU A 1 302 ? -6.747 -3.054 -3.233 1.00 84.56 302 LEU A CA 1
ATOM 2272 C C . LEU A 1 302 ? -5.604 -2.219 -3.816 1.00 84.56 302 LEU A C 1
ATOM 2274 O O . LEU A 1 302 ? -4.464 -2.325 -3.365 1.00 84.56 302 LEU A O 1
ATOM 2278 N N . GLN A 1 303 ? -5.900 -1.360 -4.793 1.00 81.62 303 GLN A N 1
ATOM 2279 C CA . GLN A 1 303 ? -4.903 -0.476 -5.388 1.00 81.62 303 GLN A CA 1
ATOM 2280 C C . GLN A 1 303 ? -4.338 0.504 -4.349 1.00 81.62 303 GLN A C 1
ATOM 2282 O O . GLN A 1 303 ? -3.123 0.699 -4.284 1.00 81.62 303 GLN A O 1
ATOM 2287 N N . GLN A 1 304 ? -5.191 1.057 -3.484 1.00 82.88 304 GLN A N 1
ATOM 2288 C CA . GLN A 1 304 ? -4.763 1.925 -2.390 1.00 82.88 304 GLN A CA 1
ATOM 2289 C C . GLN A 1 304 ? -3.894 1.180 -1.366 1.00 82.88 304 GLN A C 1
ATOM 2291 O O . GLN A 1 304 ? -2.866 1.707 -0.935 1.00 82.88 304 GLN A O 1
ATOM 2296 N N . GLU A 1 305 ? -4.258 -0.047 -0.983 1.00 83.38 305 GLU A N 1
ATOM 2297 C CA . GLU A 1 305 ? -3.432 -0.860 -0.082 1.00 83.38 305 GLU A CA 1
ATOM 2298 C C . GLU A 1 305 ? -2.066 -1.187 -0.690 1.00 83.38 305 GLU A C 1
ATOM 2300 O O . GLU A 1 305 ? -1.046 -1.078 -0.006 1.00 83.38 305 GLU A O 1
ATOM 2305 N N . MET A 1 306 ? -2.012 -1.513 -1.983 1.00 79.69 306 MET A N 1
ATOM 2306 C CA . MET A 1 306 ? -0.749 -1.743 -2.684 1.00 79.69 306 MET A CA 1
ATOM 2307 C C . MET A 1 306 ? 0.153 -0.505 -2.680 1.00 79.69 306 MET A C 1
ATOM 2309 O O . MET A 1 306 ? 1.354 -0.626 -2.419 1.00 79.69 306 MET A O 1
ATOM 2313 N N . VAL A 1 307 ? -0.411 0.684 -2.916 1.00 82.94 307 VAL A N 1
ATOM 2314 C CA . VAL A 1 307 ? 0.318 1.959 -2.817 1.00 82.94 307 VAL A CA 1
ATOM 2315 C C . VAL A 1 307 ? 0.851 2.167 -1.398 1.00 82.94 307 VAL A C 1
ATOM 2317 O O . VAL A 1 307 ? 2.028 2.486 -1.221 1.00 82.94 307 VAL A O 1
ATOM 2320 N N . ASN A 1 308 ? 0.032 1.910 -0.375 1.00 82.50 308 ASN A N 1
ATOM 2321 C CA . ASN A 1 308 ? 0.441 2.041 1.024 1.00 82.50 308 ASN A CA 1
ATOM 2322 C C . ASN A 1 308 ? 1.603 1.091 1.376 1.00 82.50 308 ASN A C 1
ATOM 2324 O O . ASN A 1 308 ? 2.547 1.496 2.060 1.00 82.50 308 ASN A O 1
ATOM 2328 N N . ILE A 1 309 ? 1.574 -0.155 0.887 1.00 83.00 309 ILE A N 1
ATOM 2329 C CA . ILE A 1 309 ? 2.656 -1.134 1.084 1.00 83.00 309 ILE A CA 1
ATOM 2330 C C . ILE A 1 309 ? 3.943 -0.664 0.396 1.00 83.00 309 ILE A C 1
ATOM 2332 O O . ILE A 1 309 ? 5.008 -0.683 1.015 1.00 83.00 309 ILE A O 1
ATOM 2336 N N . GLN A 1 310 ? 3.866 -0.193 -0.854 1.00 83.62 310 GLN A N 1
ATOM 2337 C CA . GLN A 1 310 ? 5.031 0.337 -1.573 1.00 83.62 310 GLN A CA 1
ATOM 2338 C C . GLN A 1 310 ? 5.646 1.537 -0.844 1.00 83.62 310 GLN A C 1
ATOM 2340 O O . GLN A 1 310 ? 6.860 1.586 -0.643 1.00 83.62 310 GLN A O 1
ATOM 2345 N N . GLN A 1 311 ? 4.817 2.468 -0.370 1.00 84.25 311 GLN A N 1
ATOM 2346 C CA . GLN A 1 311 ? 5.273 3.606 0.428 1.00 84.25 311 GLN A CA 1
ATOM 2347 C C . GLN A 1 311 ? 5.949 3.167 1.733 1.00 84.25 311 GLN A C 1
ATOM 2349 O O . GLN A 1 311 ? 6.967 3.746 2.118 1.00 84.25 311 GLN A O 1
ATOM 2354 N N . ALA A 1 312 ? 5.425 2.142 2.411 1.00 84.44 312 ALA A N 1
ATOM 2355 C CA . ALA A 1 312 ? 6.030 1.600 3.626 1.00 84.44 312 ALA A CA 1
ATOM 2356 C C . ALA A 1 312 ? 7.408 0.969 3.360 1.00 84.44 312 ALA A C 1
ATOM 2358 O O . ALA A 1 312 ? 8.344 1.208 4.126 1.00 84.44 312 ALA A O 1
ATOM 2359 N N . ILE A 1 313 ? 7.558 0.230 2.254 1.00 85.12 313 ILE A N 1
ATOM 2360 C CA . ILE A 1 313 ? 8.843 -0.349 1.833 1.00 85.12 313 ILE A CA 1
ATOM 2361 C C . ILE A 1 313 ? 9.863 0.762 1.586 1.00 85.12 313 ILE A C 1
ATOM 2363 O O . ILE A 1 313 ? 10.943 0.739 2.174 1.00 85.12 313 ILE A O 1
ATOM 2367 N N . VAL A 1 314 ? 9.511 1.780 0.797 1.00 84.38 314 VAL A N 1
ATOM 2368 C CA . VAL A 1 314 ? 10.450 2.867 0.487 1.00 84.38 314 VAL A CA 1
ATOM 2369 C C . VAL A 1 314 ? 10.804 3.682 1.739 1.00 84.38 314 VAL A C 1
ATOM 2371 O O . VAL A 1 314 ? 11.966 4.031 1.928 1.00 84.38 314 VAL A O 1
ATOM 2374 N N . LYS A 1 315 ? 9.858 3.920 2.663 1.00 85.62 315 LYS A N 1
ATOM 2375 C CA . LYS A 1 315 ? 10.169 4.528 3.974 1.00 85.62 315 LYS A CA 1
ATOM 2376 C C . LYS A 1 315 ? 11.187 3.708 4.764 1.00 85.62 315 LYS A C 1
ATOM 2378 O O . LYS A 1 315 ? 12.092 4.284 5.365 1.00 85.62 315 LYS A O 1
ATOM 2383 N N . SER A 1 316 ? 11.043 2.382 4.770 1.00 87.38 316 SER A N 1
ATOM 2384 C CA . SER A 1 316 ? 11.990 1.498 5.454 1.00 87.38 316 SER A CA 1
ATOM 2385 C C . SER A 1 316 ? 13.380 1.533 4.807 1.00 87.38 316 SER A C 1
ATOM 2387 O O . SER A 1 316 ? 14.375 1.583 5.525 1.00 87.38 316 SER A O 1
ATOM 2389 N N . GLU A 1 317 ? 13.453 1.620 3.473 1.00 88.06 317 GLU A N 1
ATOM 2390 C CA . GLU A 1 317 ? 14.704 1.760 2.716 1.00 88.06 317 GLU A CA 1
ATOM 2391 C C . GLU A 1 317 ? 15.401 3.091 3.039 1.00 88.06 317 GLU A C 1
ATOM 2393 O O . GLU A 1 317 ? 16.584 3.097 3.371 1.00 88.06 317 GLU A O 1
ATOM 2398 N N . ILE A 1 318 ? 14.664 4.209 3.050 1.00 86.19 318 ILE A N 1
ATOM 2399 C CA . ILE A 1 318 ? 15.198 5.525 3.448 1.00 86.19 318 ILE A CA 1
ATOM 2400 C C . ILE A 1 318 ? 15.740 5.470 4.878 1.00 86.19 318 ILE A C 1
ATOM 2402 O O . ILE A 1 318 ? 16.855 5.925 5.133 1.00 86.19 318 ILE A O 1
ATOM 2406 N N . SER A 1 319 ? 14.977 4.890 5.809 1.00 90.12 319 SER A N 1
ATOM 2407 C CA . SER A 1 319 ? 15.401 4.755 7.205 1.00 90.12 319 SER A CA 1
ATOM 2408 C C . SER A 1 319 ? 16.678 3.923 7.338 1.00 90.12 319 SER A C 1
ATOM 2410 O O . SER A 1 319 ? 17.553 4.278 8.127 1.00 90.12 319 SER A O 1
ATOM 2412 N N . LEU A 1 320 ? 16.797 2.834 6.573 1.00 88.38 320 LEU A N 1
ATOM 2413 C CA . LEU A 1 320 ? 17.988 1.990 6.558 1.00 88.38 320 LEU A CA 1
ATOM 2414 C C . LEU A 1 320 ? 19.198 2.773 6.037 1.00 88.38 320 LEU A C 1
ATOM 2416 O O . LEU A 1 320 ? 20.227 2.808 6.707 1.00 88.38 320 LEU A O 1
ATOM 2420 N N . VAL A 1 321 ? 19.072 3.443 4.887 1.00 86.12 321 VAL A N 1
ATOM 2421 C CA . VAL A 1 321 ? 20.175 4.206 4.280 1.00 86.12 321 VAL A CA 1
ATOM 2422 C C . VAL A 1 321 ? 20.640 5.340 5.197 1.00 86.12 321 VAL A C 1
ATOM 2424 O O . VAL A 1 321 ? 21.843 5.533 5.358 1.00 86.12 321 VAL A O 1
ATOM 2427 N N . MET A 1 322 ? 19.713 6.036 5.860 1.00 88.12 322 MET A N 1
ATOM 2428 C CA . MET A 1 322 ? 20.047 7.054 6.863 1.00 88.12 322 MET A CA 1
ATOM 2429 C C . MET A 1 322 ? 20.802 6.459 8.058 1.00 88.12 322 MET A C 1
ATOM 2431 O O . MET A 1 322 ? 21.832 6.995 8.455 1.00 88.12 322 MET A O 1
ATOM 2435 N N . SER A 1 323 ? 20.355 5.314 8.587 1.00 90.06 323 SER A N 1
ATOM 2436 C CA . SER A 1 323 ? 21.050 4.652 9.702 1.00 90.06 323 SER A CA 1
ATOM 2437 C C . SER A 1 323 ? 22.454 4.166 9.324 1.00 90.06 323 SER A C 1
ATOM 2439 O O . SER A 1 323 ? 23.389 4.293 10.114 1.00 90.06 323 SER A O 1
ATOM 2441 N N . LEU A 1 324 ? 22.627 3.664 8.096 1.00 85.12 324 LEU A N 1
ATOM 2442 C CA . LEU A 1 324 ? 23.928 3.256 7.575 1.00 85.12 324 LEU A CA 1
ATOM 2443 C C . LEU A 1 324 ? 24.845 4.463 7.395 1.00 85.12 324 LEU A C 1
ATOM 2445 O O . LEU A 1 324 ? 26.004 4.384 7.784 1.00 85.12 324 LEU A O 1
ATOM 2449 N N . LYS A 1 325 ? 24.332 5.585 6.873 1.00 88.12 325 LYS A N 1
ATOM 2450 C CA . LYS A 1 325 ? 25.086 6.841 6.769 1.00 88.12 325 LYS A CA 1
ATOM 2451 C C . LYS A 1 325 ? 25.665 7.251 8.122 1.00 88.12 325 LYS A C 1
ATOM 2453 O O . LYS A 1 325 ? 26.865 7.478 8.225 1.00 88.12 325 LYS A O 1
ATOM 2458 N N . GLU A 1 326 ? 24.819 7.306 9.149 1.00 90.50 326 GLU A N 1
ATOM 2459 C CA . GLU A 1 326 ? 25.230 7.682 10.505 1.00 90.50 326 GLU A CA 1
ATOM 2460 C C . GLU A 1 326 ? 26.252 6.702 11.095 1.00 90.50 326 GLU A C 1
ATOM 2462 O O . GLU A 1 326 ? 27.188 7.118 11.778 1.00 90.50 326 GLU A O 1
ATOM 2467 N N . ALA A 1 327 ? 26.091 5.399 10.845 1.00 89.38 327 ALA A N 1
ATOM 2468 C CA . ALA A 1 327 ? 27.035 4.383 11.302 1.00 89.38 327 ALA A CA 1
ATOM 2469 C C . ALA A 1 327 ? 28.394 4.499 10.594 1.00 89.38 327 ALA A C 1
ATOM 2471 O O . ALA A 1 327 ? 29.429 4.447 11.258 1.00 89.38 327 ALA A O 1
ATOM 2472 N N . PHE A 1 328 ? 28.400 4.705 9.272 1.00 87.81 328 PHE A N 1
ATOM 2473 C CA . PHE A 1 328 ? 29.628 4.899 8.504 1.00 87.81 328 PHE A CA 1
ATOM 2474 C C . PHE A 1 328 ? 30.366 6.157 8.949 1.00 87.81 328 PHE A C 1
ATOM 2476 O O . PHE A 1 328 ? 31.543 6.055 9.269 1.00 87.81 328 PHE A O 1
ATOM 2483 N N . GLU A 1 329 ? 29.679 7.297 9.083 1.00 89.12 329 GLU A N 1
ATOM 2484 C CA . GLU A 1 329 ? 30.297 8.555 9.532 1.00 89.12 329 GLU A CA 1
ATOM 2485 C C . GLU A 1 329 ? 30.928 8.456 10.933 1.00 89.12 329 GLU A C 1
ATOM 2487 O O . GLU A 1 329 ? 31.895 9.165 11.209 1.00 89.12 329 GLU A O 1
ATOM 2492 N N . LYS A 1 330 ? 30.431 7.562 11.803 1.00 92.81 330 LYS A N 1
ATOM 2493 C CA . LYS A 1 330 ? 31.026 7.289 13.125 1.00 92.81 330 LYS A CA 1
ATOM 2494 C C . LYS A 1 330 ? 32.293 6.438 13.066 1.00 92.81 330 LYS A C 1
ATOM 2496 O O . LYS A 1 330 ? 33.172 6.627 13.900 1.00 92.81 330 LYS A O 1
ATOM 2501 N N . ILE A 1 331 ? 32.364 5.478 12.143 1.00 93.75 331 ILE A N 1
ATOM 2502 C CA . ILE A 1 331 ? 33.518 4.574 12.007 1.00 93.75 331 ILE A CA 1
ATOM 2503 C C . ILE A 1 331 ? 34.636 5.267 11.228 1.00 93.75 331 ILE A C 1
ATOM 2505 O O . ILE A 1 331 ? 35.799 5.210 11.620 1.00 93.75 331 ILE A O 1
ATOM 2509 N N . GLN A 1 332 ? 34.280 5.917 10.123 1.00 92.88 332 GLN A N 1
ATOM 2510 C CA . GLN A 1 332 ? 35.213 6.585 9.233 1.00 92.88 332 GLN A CA 1
ATOM 2511 C C . GLN A 1 332 ? 34.511 7.765 8.548 1.00 92.88 332 GLN A C 1
ATOM 2513 O O . GLN A 1 332 ? 33.469 7.576 7.915 1.00 92.88 332 GLN A O 1
ATOM 2518 N N . PRO A 1 333 ? 35.076 8.983 8.604 1.00 92.44 333 PRO A N 1
ATOM 2519 C CA . PRO A 1 333 ? 34.533 10.104 7.853 1.00 92.44 333 PRO A CA 1
ATOM 2520 C C . PRO A 1 333 ? 34.454 9.749 6.364 1.00 92.44 333 PRO A C 1
ATOM 2522 O O . PRO A 1 333 ? 35.460 9.400 5.753 1.00 92.44 333 PRO A O 1
ATOM 2525 N N . LEU A 1 334 ? 33.254 9.827 5.785 1.00 91.31 334 L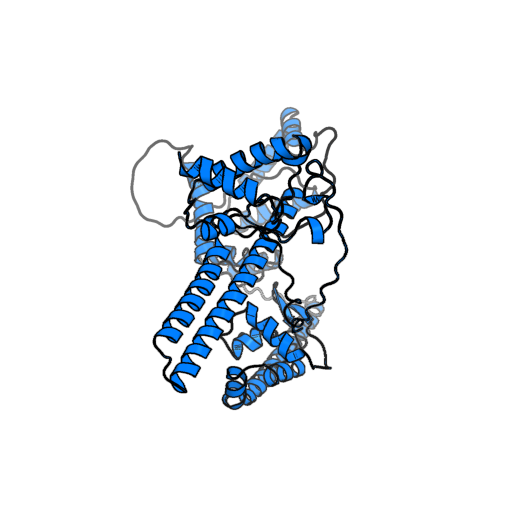EU A N 1
ATOM 2526 C CA . LEU A 1 334 ? 33.055 9.562 4.361 1.00 91.31 334 LEU A CA 1
ATOM 2527 C C . LEU A 1 334 ? 33.809 10.597 3.517 1.00 91.31 334 LEU A C 1
ATOM 2529 O O . LEU A 1 334 ? 33.684 11.808 3.750 1.00 91.31 334 LEU A O 1
ATOM 2533 N N . GLU A 1 335 ? 34.512 10.122 2.492 1.00 93.50 335 GLU A N 1
ATOM 2534 C CA . GLU A 1 335 ? 35.149 10.978 1.493 1.00 93.50 335 GLU A CA 1
ATOM 2535 C C . GLU A 1 335 ? 34.090 11.815 0.750 1.00 93.50 335 GLU A C 1
ATOM 2537 O O . GLU A 1 335 ? 32.957 11.350 0.554 1.00 93.50 335 GLU A O 1
ATOM 2542 N N . PRO A 1 336 ? 34.417 13.029 0.264 1.00 92.50 336 PRO A N 1
ATOM 2543 C CA . PRO A 1 336 ? 33.458 13.892 -0.430 1.00 92.50 336 PRO A CA 1
ATOM 2544 C C . PRO A 1 336 ? 32.720 13.189 -1.578 1.00 92.50 336 PRO A C 1
ATOM 2546 O O . PRO A 1 336 ? 31.510 13.347 -1.733 1.00 92.50 336 PRO A O 1
ATOM 2549 N N . ARG A 1 337 ? 33.422 12.335 -2.335 1.00 88.44 337 ARG A N 1
ATOM 2550 C CA . ARG A 1 337 ? 32.836 11.552 -3.434 1.00 88.44 337 ARG A CA 1
ATOM 2551 C C . ARG A 1 337 ? 31.791 10.539 -2.951 1.00 88.44 337 ARG A C 1
ATOM 2553 O O . ARG A 1 337 ? 30.756 10.388 -3.591 1.00 88.44 337 ARG A O 1
ATOM 2560 N N . GLN A 1 338 ? 32.030 9.885 -1.815 1.00 87.88 338 GLN A N 1
ATOM 2561 C CA . GLN A 1 338 ? 31.100 8.914 -1.227 1.00 87.88 338 GLN A CA 1
ATOM 2562 C C . GLN A 1 338 ? 29.860 9.605 -0.649 1.00 87.88 338 GLN A C 1
ATOM 2564 O O . GLN A 1 338 ? 28.752 9.086 -0.765 1.00 87.88 338 GLN A O 1
ATOM 2569 N N . LYS A 1 339 ? 30.026 10.804 -0.072 1.00 85.75 339 LYS A N 1
ATOM 2570 C CA . LYS A 1 339 ? 28.903 11.632 0.397 1.00 85.75 339 LYS A CA 1
ATOM 2571 C C . LYS A 1 339 ? 27.973 12.030 -0.748 1.00 85.75 339 LYS A C 1
ATOM 2573 O O . LYS A 1 339 ? 26.757 11.974 -0.573 1.00 85.75 339 LYS A O 1
ATOM 2578 N N . ILE A 1 340 ? 28.536 12.393 -1.903 1.00 87.00 340 ILE A N 1
ATOM 2579 C CA . ILE A 1 340 ? 27.765 12.717 -3.112 1.00 87.00 340 ILE A CA 1
ATOM 2580 C C . ILE A 1 340 ? 27.002 11.480 -3.598 1.00 87.00 340 ILE A C 1
ATOM 2582 O O . ILE A 1 340 ? 25.784 11.545 -3.722 1.00 87.00 340 ILE A O 1
ATOM 2586 N N . GLU A 1 341 ? 27.670 10.333 -3.763 1.00 87.62 341 GLU A N 1
ATOM 2587 C CA . GLU A 1 341 ? 27.008 9.106 -4.235 1.00 87.62 341 GLU A CA 1
ATOM 2588 C C . GLU A 1 341 ? 25.875 8.656 -3.296 1.00 87.62 341 GLU A C 1
ATOM 2590 O O . GLU A 1 341 ? 24.792 8.268 -3.739 1.00 87.62 341 GLU A O 1
ATOM 2595 N N . LEU A 1 342 ? 26.091 8.741 -1.982 1.00 86.38 342 LEU A N 1
ATOM 2596 C CA . LEU A 1 342 ? 25.078 8.394 -0.990 1.00 86.38 342 LEU A CA 1
ATOM 2597 C C . LEU A 1 342 ? 23.892 9.371 -1.012 1.00 86.38 342 LEU A C 1
ATOM 2599 O O . LEU A 1 342 ? 22.744 8.943 -0.885 1.00 86.38 342 LEU A O 1
ATOM 2603 N N . SER A 1 343 ? 24.160 10.667 -1.194 1.00 86.12 343 SER A N 1
ATOM 2604 C CA . SER A 1 343 ? 23.133 11.700 -1.356 1.00 86.12 343 SER A CA 1
ATOM 2605 C C . SER A 1 343 ? 22.306 11.481 -2.625 1.00 86.12 343 SER A C 1
ATOM 2607 O O . SER A 1 343 ? 21.080 11.583 -2.574 1.00 86.12 343 SER A O 1
ATOM 2609 N N . ASP A 1 344 ? 22.944 11.117 -3.738 1.00 87.19 344 ASP A N 1
ATOM 2610 C CA . ASP A 1 344 ? 22.262 10.811 -4.998 1.00 87.19 344 ASP A CA 1
ATOM 2611 C C . ASP A 1 344 ? 21.364 9.581 -4.853 1.00 87.19 344 ASP A C 1
ATOM 2613 O O . ASP A 1 344 ? 20.190 9.620 -5.227 1.00 87.19 344 ASP A O 1
ATOM 2617 N N . ARG A 1 345 ? 21.859 8.517 -4.206 1.00 83.81 345 ARG A N 1
ATOM 2618 C CA . ARG A 1 345 ? 21.049 7.325 -3.908 1.00 83.81 345 ARG A CA 1
ATOM 2619 C C . ARG A 1 345 ? 19.864 7.646 -2.996 1.00 83.81 345 ARG A C 1
ATOM 2621 O O . ARG A 1 345 ? 18.760 7.173 -3.259 1.00 83.81 345 ARG A O 1
ATOM 2628 N N . LEU A 1 346 ? 20.054 8.462 -1.957 1.00 84.69 346 LEU A N 1
ATOM 2629 C CA . LEU A 1 346 ? 18.966 8.932 -1.087 1.00 84.69 346 LEU A CA 1
ATOM 2630 C C . LEU A 1 346 ? 17.930 9.745 -1.867 1.00 84.69 346 LEU A C 1
ATOM 2632 O O . LEU A 1 346 ? 16.732 9.503 -1.718 1.00 84.69 346 LEU A O 1
ATOM 2636 N N . SER A 1 347 ? 18.386 10.660 -2.724 1.00 88.25 347 SER A N 1
ATOM 2637 C CA . SER A 1 347 ? 17.528 11.471 -3.592 1.00 88.25 347 SER A CA 1
ATOM 2638 C C . SER A 1 347 ? 16.708 10.591 -4.535 1.00 88.25 347 SER A C 1
ATOM 2640 O O . SER A 1 347 ? 15.503 10.792 -4.678 1.00 88.25 347 SER A O 1
ATOM 2642 N N . ASP A 1 348 ? 17.309 9.557 -5.121 1.00 85.06 348 ASP A N 1
ATOM 2643 C CA . ASP A 1 348 ? 16.610 8.614 -5.995 1.00 85.06 348 ASP A CA 1
ATOM 2644 C C . ASP A 1 348 ? 15.595 7.743 -5.245 1.00 85.06 348 ASP A C 1
ATOM 2646 O O . ASP A 1 348 ? 14.482 7.530 -5.732 1.00 85.06 348 ASP A O 1
ATOM 2650 N N . VAL A 1 349 ? 15.916 7.272 -4.036 1.00 81.69 349 VAL A N 1
ATOM 2651 C CA . VAL A 1 349 ? 14.958 6.544 -3.182 1.00 81.69 349 VAL A CA 1
ATOM 2652 C C . VAL A 1 349 ? 13.791 7.462 -2.787 1.00 81.69 349 VAL A C 1
ATOM 2654 O O . VAL A 1 349 ? 12.631 7.063 -2.888 1.00 81.69 349 VAL A O 1
ATOM 2657 N N . GLN A 1 350 ? 14.064 8.715 -2.418 1.00 81.62 350 GLN A N 1
ATOM 2658 C CA . GLN A 1 350 ? 13.029 9.705 -2.106 1.00 81.62 350 GLN A CA 1
ATOM 2659 C C . GLN A 1 350 ? 12.167 10.040 -3.328 1.00 81.62 350 GLN A C 1
ATOM 2661 O O . GLN A 1 350 ? 10.943 10.068 -3.228 1.00 81.62 350 GLN A O 1
ATOM 2666 N N . LYS A 1 351 ? 12.756 10.215 -4.513 1.00 84.69 351 LYS A N 1
ATOM 2667 C CA . LYS A 1 351 ? 11.991 10.413 -5.755 1.00 84.69 351 LYS A CA 1
ATOM 2668 C C . LYS A 1 351 ? 11.085 9.217 -6.055 1.00 84.69 351 LYS A C 1
ATOM 2670 O O . LYS A 1 351 ? 9.959 9.422 -6.503 1.00 84.69 351 LYS A O 1
ATOM 2675 N N . ARG A 1 352 ? 11.531 7.983 -5.783 1.00 77.12 352 ARG A N 1
ATOM 2676 C CA . ARG A 1 352 ? 10.680 6.781 -5.882 1.00 77.12 352 ARG A CA 1
ATOM 2677 C C . ARG A 1 352 ? 9.519 6.818 -4.882 1.00 77.12 352 ARG A C 1
ATOM 2679 O O . ARG A 1 352 ? 8.408 6.463 -5.260 1.00 77.12 352 ARG A O 1
ATOM 2686 N N . TYR A 1 353 ? 9.748 7.303 -3.660 1.00 76.06 353 TYR A N 1
ATOM 2687 C CA . TYR A 1 353 ? 8.696 7.492 -2.654 1.00 76.06 353 TYR A CA 1
ATOM 2688 C C . TYR A 1 353 ? 7.605 8.462 -3.133 1.00 76.06 353 TYR A C 1
ATOM 2690 O O . TYR A 1 353 ? 6.424 8.125 -3.090 1.00 76.06 353 TYR A O 1
ATOM 2698 N N . PHE A 1 354 ? 7.996 9.638 -3.636 1.00 74.94 354 PHE A N 1
ATOM 2699 C CA . PHE A 1 354 ? 7.042 10.662 -4.075 1.00 74.94 354 PHE A CA 1
ATOM 2700 C C . PHE A 1 354 ? 6.285 10.270 -5.353 1.00 74.94 354 PHE A C 1
ATOM 2702 O O . PHE A 1 354 ? 5.100 10.562 -5.467 1.00 74.94 354 PHE A O 1
ATOM 2709 N N . ARG A 1 355 ? 6.915 9.535 -6.281 1.00 71.88 355 ARG A N 1
ATOM 2710 C CA . ARG A 1 355 ? 6.240 9.050 -7.502 1.00 71.88 355 ARG A CA 1
ATOM 2711 C C . ARG A 1 355 ? 5.191 7.968 -7.239 1.00 71.88 355 ARG A C 1
ATOM 2713 O O . ARG A 1 355 ? 4.254 7.846 -8.017 1.00 71.88 355 ARG A O 1
ATOM 2720 N N . GLY A 1 356 ? 5.316 7.205 -6.152 1.00 61.34 356 GLY A N 1
ATOM 2721 C CA . GLY A 1 356 ? 4.333 6.179 -5.789 1.00 61.34 356 GLY A CA 1
ATOM 2722 C C . GLY A 1 356 ? 2.973 6.730 -5.338 1.00 61.34 356 GLY A C 1
ATOM 2723 O O . GLY A 1 356 ? 2.045 5.944 -5.180 1.00 61.34 356 GLY A O 1
ATOM 2724 N N . GLY A 1 357 ? 2.849 8.044 -5.101 1.00 51.94 357 GLY A N 1
ATOM 2725 C CA . GLY A 1 357 ? 1.628 8.676 -4.589 1.00 51.94 357 GLY A CA 1
ATOM 2726 C C . GLY A 1 357 ? 0.613 9.128 -5.643 1.00 51.94 357 GLY A C 1
ATOM 2727 O O . GLY A 1 357 ? -0.567 9.191 -5.316 1.00 51.94 357 GLY A O 1
ATOM 2728 N N . GLU A 1 358 ? 1.030 9.422 -6.879 1.00 50.06 358 GLU A N 1
ATOM 2729 C CA . GLU A 1 358 ? 0.130 10.034 -7.876 1.00 50.06 358 GLU A CA 1
ATOM 2730 C C . GLU A 1 358 ? -0.350 9.079 -8.974 1.00 50.06 358 GLU A C 1
ATOM 2732 O O . GLU A 1 358 ? -1.468 9.233 -9.452 1.00 50.06 358 GLU A O 1
ATOM 2737 N N . GLU A 1 359 ? 0.411 8.050 -9.354 1.00 51.22 359 GLU A N 1
ATOM 2738 C CA . GLU A 1 359 ? 0.011 7.161 -10.453 1.00 51.22 359 GLU A CA 1
ATOM 2739 C C . GLU A 1 359 ? 0.621 5.762 -10.274 1.00 51.22 359 GLU A C 1
ATOM 2741 O O . GLU A 1 359 ? 1.758 5.512 -10.670 1.00 51.22 359 GLU A O 1
ATOM 2746 N N . SER A 1 360 ? -0.108 4.804 -9.691 1.00 43.38 360 SER A N 1
ATOM 2747 C CA . SER A 1 360 ? 0.353 3.406 -9.680 1.00 43.38 360 SER A CA 1
ATOM 2748 C C . SER A 1 360 ? -0.786 2.430 -9.952 1.00 43.38 360 SER A C 1
ATOM 2750 O O . SER A 1 360 ? -1.432 1.898 -9.052 1.00 43.38 360 SER A O 1
ATOM 2752 N N . ALA A 1 361 ? -1.027 2.195 -11.241 1.00 38.75 361 ALA A N 1
ATOM 2753 C CA . ALA A 1 361 ? -1.489 0.914 -11.761 1.00 38.75 361 ALA A CA 1
ATOM 2754 C C . ALA A 1 361 ? -0.286 0.251 -12.457 1.00 38.75 361 ALA A C 1
ATOM 2756 O O . ALA A 1 361 ? -0.178 0.250 -13.681 1.00 38.75 361 ALA A O 1
ATOM 2757 N N . MET A 1 362 ? 0.676 -0.247 -11.675 1.00 46.53 362 MET A N 1
ATOM 2758 C CA . MET A 1 362 ? 1.764 -1.094 -12.177 1.00 46.53 362 MET A CA 1
ATOM 2759 C C . MET A 1 362 ? 1.666 -2.501 -11.572 1.00 46.53 362 MET A C 1
ATOM 2761 O O . MET A 1 362 ? 1.328 -2.630 -10.393 1.00 46.53 362 MET A O 1
ATOM 2765 N N . PRO A 1 363 ? 1.979 -3.563 -12.339 1.00 40.31 363 PRO A N 1
ATOM 2766 C CA . PRO A 1 363 ? 2.019 -4.923 -11.817 1.00 40.31 363 PRO A CA 1
ATOM 2767 C C . PRO A 1 363 ? 3.197 -5.090 -10.846 1.00 40.31 363 PRO A C 1
ATOM 2769 O O . PRO A 1 363 ? 4.320 -4.660 -11.119 1.00 40.31 363 PRO A O 1
ATOM 2772 N N . VAL A 1 364 ? 2.922 -5.721 -9.703 1.00 37.25 364 VAL A N 1
ATOM 2773 C CA . VAL A 1 364 ? 3.903 -6.060 -8.662 1.00 37.25 364 VAL A CA 1
ATOM 2774 C C . VAL A 1 364 ? 5.021 -6.903 -9.273 1.00 37.25 364 VAL A C 1
ATOM 2776 O O . VAL A 1 364 ? 4.767 -7.962 -9.840 1.00 37.25 364 VAL A O 1
ATOM 2779 N N . ARG A 1 365 ? 6.270 -6.436 -9.162 1.00 43.53 365 ARG A N 1
ATOM 2780 C CA . ARG A 1 365 ? 7.450 -7.263 -9.442 1.00 43.53 365 ARG A CA 1
ATOM 2781 C C . ARG A 1 365 ? 7.633 -8.268 -8.310 1.00 43.53 365 ARG A C 1
ATOM 2783 O O . ARG A 1 365 ? 7.698 -7.884 -7.146 1.00 43.53 365 ARG A O 1
ATOM 2790 N N . ASP A 1 366 ? 7.753 -9.532 -8.687 1.00 32.78 366 ASP A N 1
ATOM 2791 C CA . ASP A 1 366 ? 8.036 -10.651 -7.799 1.00 32.78 366 ASP A CA 1
ATOM 2792 C C . ASP A 1 366 ? 9.458 -10.517 -7.213 1.00 32.78 366 ASP A C 1
ATOM 2794 O O . ASP A 1 366 ? 10.447 -10.430 -7.944 1.00 32.78 366 ASP A O 1
ATOM 2798 N N . VAL A 1 367 ? 9.570 -10.443 -5.884 1.00 39.00 367 VAL A N 1
ATOM 2799 C CA . VAL A 1 367 ? 10.812 -10.100 -5.148 1.00 39.00 367 VAL A CA 1
ATOM 2800 C C . VAL A 1 367 ? 11.755 -11.311 -4.989 1.00 39.00 367 VAL A C 1
ATOM 2802 O O . VAL A 1 367 ? 12.818 -11.217 -4.382 1.00 39.00 367 VAL A O 1
ATOM 2805 N N . ARG A 1 368 ? 11.435 -12.468 -5.581 1.00 35.25 368 ARG A N 1
ATOM 2806 C CA . ARG A 1 368 ? 12.217 -13.709 -5.415 1.00 35.25 368 ARG A CA 1
ATOM 2807 C C . ARG A 1 368 ? 13.475 -13.853 -6.285 1.00 35.25 368 ARG A C 1
ATOM 2809 O O . ARG A 1 368 ? 14.164 -14.856 -6.155 1.00 35.25 368 ARG A O 1
ATOM 2816 N N . ALA A 1 369 ? 13.828 -12.879 -7.125 1.00 36.31 369 ALA A N 1
ATOM 2817 C CA . ALA A 1 369 ? 14.886 -13.049 -8.134 1.00 36.31 369 ALA A CA 1
ATOM 2818 C C . ALA A 1 369 ? 16.274 -12.450 -7.795 1.00 36.31 369 ALA A C 1
ATOM 2820 O O . ALA A 1 369 ? 17.089 -12.297 -8.698 1.00 36.31 369 ALA A O 1
ATOM 2821 N N . ILE A 1 370 ? 16.576 -12.092 -6.537 1.00 35.78 370 ILE A N 1
ATOM 2822 C CA . ILE A 1 370 ? 17.851 -11.405 -6.193 1.00 35.78 370 ILE A CA 1
ATOM 2823 C C . ILE A 1 370 ? 18.933 -12.347 -5.617 1.00 35.78 370 ILE A C 1
ATOM 2825 O O . ILE A 1 370 ? 20.063 -11.934 -5.390 1.00 35.78 370 ILE A O 1
ATOM 2829 N N . THR A 1 371 ? 18.675 -13.646 -5.473 1.00 34.72 371 THR A N 1
ATOM 2830 C CA . THR A 1 371 ? 19.691 -14.602 -4.988 1.00 34.72 371 THR A CA 1
ATOM 2831 C C . THR A 1 371 ? 19.914 -15.751 -5.958 1.00 34.72 371 THR A C 1
ATOM 2833 O O . THR A 1 371 ? 19.583 -16.886 -5.636 1.00 34.72 371 THR A O 1
ATOM 2836 N N . SER A 1 372 ? 20.437 -15.470 -7.156 1.00 38.50 372 SER A N 1
ATOM 2837 C CA . SER A 1 372 ? 21.320 -16.380 -7.919 1.00 38.50 372 SER A CA 1
ATOM 2838 C C . SER A 1 372 ? 21.707 -15.768 -9.271 1.00 38.50 372 SER A C 1
ATOM 2840 O O . SER A 1 372 ? 20.883 -15.682 -10.174 1.00 38.50 372 SER A O 1
ATOM 2842 N N . SER A 1 373 ? 22.963 -15.336 -9.419 1.00 31.88 373 SER A N 1
ATOM 2843 C CA . SER A 1 373 ? 23.770 -15.486 -10.652 1.00 31.88 373 SER A CA 1
ATOM 2844 C C . SER A 1 373 ? 25.084 -14.710 -10.538 1.00 31.88 373 SER A C 1
ATOM 2846 O O . SER A 1 373 ? 25.302 -13.676 -11.159 1.00 31.88 373 SER A O 1
ATOM 2848 N N . SER A 1 374 ? 26.003 -15.249 -9.743 1.00 36.44 374 SER A N 1
ATOM 2849 C CA . SER A 1 374 ? 27.423 -15.151 -10.063 1.00 36.44 374 SER A CA 1
ATOM 2850 C C . SER A 1 374 ? 27.770 -16.370 -10.916 1.00 36.44 374 SER A C 1
ATOM 2852 O O . SER A 1 374 ? 27.920 -17.469 -10.385 1.00 36.44 374 SER A O 1
ATOM 2854 N N . THR A 1 375 ? 27.882 -16.192 -12.227 1.00 32.66 375 THR A N 1
ATOM 2855 C CA . THR A 1 375 ? 28.648 -17.111 -13.077 1.00 32.66 375 THR A CA 1
ATOM 2856 C C . THR A 1 375 ? 29.631 -16.288 -13.899 1.00 32.66 375 THR A C 1
ATOM 2858 O O . THR A 1 375 ? 29.225 -15.276 -14.478 1.00 32.66 375 THR A O 1
ATOM 2861 N N . PRO A 1 376 ? 30.918 -16.669 -13.897 1.00 39.78 376 PRO A N 1
ATOM 2862 C CA . PRO A 1 376 ? 31.961 -15.939 -14.586 1.00 39.78 376 PRO A CA 1
ATOM 2863 C C . PRO A 1 376 ? 31.878 -16.177 -16.093 1.00 39.78 376 PRO A C 1
ATOM 2865 O O . PRO A 1 376 ? 31.308 -17.157 -16.568 1.00 39.78 376 PRO A O 1
ATOM 2868 N N . ALA A 1 377 ? 32.448 -15.230 -16.828 1.00 46.41 377 ALA A N 1
ATOM 2869 C CA . ALA A 1 377 ? 32.639 -15.294 -18.262 1.00 46.41 377 ALA A CA 1
ATOM 2870 C C . ALA A 1 377 ? 33.370 -16.583 -18.671 1.00 46.41 377 ALA A C 1
ATOM 2872 O O . ALA A 1 377 ? 34.509 -16.797 -18.265 1.00 46.41 377 ALA A O 1
ATOM 2873 N N . GLU A 1 378 ? 32.747 -17.377 -19.540 1.00 35.53 378 GLU A N 1
ATOM 2874 C CA . GLU A 1 378 ? 33.456 -18.330 -20.386 1.00 35.53 378 GLU A CA 1
ATOM 2875 C C . GLU A 1 378 ? 33.183 -18.009 -21.854 1.00 35.53 378 GLU A C 1
ATOM 2877 O O . GLU A 1 378 ? 32.064 -18.084 -22.364 1.00 35.53 378 GLU A O 1
ATOM 2882 N N . ASN A 1 379 ? 34.269 -17.611 -22.513 1.00 46.25 379 ASN A N 1
ATOM 2883 C CA . ASN A 1 379 ? 34.416 -17.554 -23.952 1.00 46.25 379 ASN A CA 1
ATOM 2884 C C . ASN A 1 379 ? 34.298 -18.974 -24.518 1.00 46.25 379 ASN A C 1
ATOM 2886 O O . ASN A 1 379 ? 35.273 -19.720 -24.521 1.00 46.25 379 ASN A O 1
ATOM 2890 N N . ALA A 1 380 ? 33.134 -19.327 -25.051 1.00 34.66 380 ALA A N 1
ATOM 2891 C CA . ALA A 1 380 ? 33.001 -20.438 -25.984 1.00 34.66 380 ALA A CA 1
ATOM 2892 C C . ALA A 1 380 ? 32.550 -19.874 -27.333 1.00 34.66 380 ALA A C 1
ATOM 2894 O O . ALA A 1 380 ? 31.366 -19.660 -27.590 1.00 34.66 380 ALA A O 1
ATOM 2895 N N . VAL A 1 381 ? 33.534 -19.592 -28.188 1.00 43.72 381 VAL A N 1
ATOM 2896 C CA . VAL A 1 381 ? 33.327 -19.289 -29.604 1.00 43.72 381 VAL A CA 1
ATOM 2897 C C . VAL A 1 381 ? 32.889 -20.587 -30.282 1.00 43.72 381 VAL A C 1
ATOM 2899 O O . VAL A 1 381 ? 33.708 -21.371 -30.752 1.00 43.72 381 VAL A O 1
ATOM 2902 N N . VAL A 1 382 ? 31.582 -20.839 -30.304 1.00 35.84 382 VAL A N 1
ATOM 2903 C CA . VAL A 1 382 ? 30.995 -21.824 -31.214 1.00 35.84 382 VAL A CA 1
ATOM 2904 C C . VAL A 1 382 ? 30.786 -21.105 -32.540 1.00 35.84 382 VAL A C 1
ATOM 2906 O O . VAL A 1 382 ? 29.825 -20.359 -32.714 1.00 35.84 382 VAL A O 1
ATOM 2909 N N . VAL A 1 383 ? 31.724 -21.297 -33.472 1.00 43.59 383 VAL A N 1
ATOM 2910 C CA . VAL A 1 383 ? 31.579 -20.877 -34.872 1.00 43.59 383 VAL A CA 1
ATOM 2911 C C . VAL A 1 383 ? 30.540 -21.788 -35.528 1.00 43.59 383 VAL A C 1
ATOM 2913 O O . VAL A 1 383 ? 30.869 -22.724 -36.250 1.00 43.59 383 VAL A O 1
ATOM 2916 N N . ALA A 1 384 ? 29.263 -21.539 -35.250 1.00 41.12 384 ALA A N 1
ATOM 2917 C CA . ALA A 1 384 ? 28.209 -21.952 -36.155 1.00 41.12 384 ALA A CA 1
ATOM 2918 C C . ALA A 1 384 ? 28.249 -20.969 -37.328 1.00 41.12 384 ALA A C 1
ATOM 2920 O O . ALA A 1 384 ? 28.011 -19.773 -37.158 1.00 41.12 384 ALA A O 1
ATOM 2921 N N . THR A 1 385 ? 28.597 -21.462 -38.514 1.00 47.09 385 THR A N 1
ATOM 2922 C CA . THR A 1 385 ? 28.478 -20.750 -39.790 1.00 47.09 385 THR A CA 1
ATOM 2923 C C . THR A 1 385 ? 26.999 -20.497 -40.082 1.00 47.09 385 THR A C 1
ATOM 2925 O O . THR A 1 385 ? 26.371 -21.168 -40.897 1.00 47.09 385 THR A O 1
ATOM 2928 N N . ALA A 1 386 ? 26.406 -19.544 -39.363 1.00 51.47 386 ALA A N 1
ATOM 2929 C CA . ALA A 1 386 ? 25.058 -19.081 -39.612 1.00 51.47 386 ALA A CA 1
ATOM 2930 C C . ALA A 1 386 ? 25.064 -18.347 -40.955 1.00 51.47 386 ALA A C 1
ATOM 2932 O O . ALA A 1 386 ? 25.477 -17.193 -41.057 1.00 51.47 386 ALA A O 1
ATOM 2933 N N . VAL A 1 387 ? 24.657 -19.061 -42.002 1.00 59.12 387 VAL A N 1
ATOM 2934 C CA . VAL A 1 387 ? 24.356 -18.484 -43.310 1.00 59.12 387 VAL A CA 1
ATOM 2935 C C . VAL A 1 387 ? 23.305 -17.397 -43.082 1.00 59.12 387 VAL A C 1
ATOM 2937 O O . VAL A 1 387 ? 22.210 -17.693 -42.603 1.00 59.12 387 VAL A O 1
ATOM 2940 N N . ASP A 1 388 ? 23.660 -16.138 -43.355 1.00 62.25 388 ASP A N 1
ATOM 2941 C CA . ASP A 1 388 ? 22.736 -15.010 -43.238 1.00 62.25 388 ASP A CA 1
ATOM 2942 C C . ASP A 1 388 ? 21.514 -15.290 -44.136 1.00 62.25 388 ASP A C 1
ATOM 2944 O O . ASP A 1 388 ? 21.697 -15.451 -45.346 1.00 62.25 388 ASP A O 1
ATOM 2948 N N . PRO A 1 389 ? 20.277 -15.352 -43.600 1.00 64.69 389 PRO A N 1
ATOM 2949 C CA . PRO A 1 389 ? 19.053 -15.636 -44.360 1.00 64.69 389 PRO A CA 1
ATOM 2950 C C . PRO A 1 389 ? 18.666 -14.552 -45.395 1.00 64.69 389 PRO A C 1
ATOM 2952 O O . PRO A 1 389 ? 17.510 -14.467 -45.810 1.00 64.69 389 PRO A O 1
ATOM 2955 N N . GLY A 1 390 ? 19.617 -13.726 -45.838 1.00 66.31 390 GLY A N 1
ATOM 2956 C CA . GLY A 1 390 ? 19.448 -12.690 -46.848 1.00 66.31 390 GLY A CA 1
ATOM 2957 C C . GLY A 1 390 ? 18.742 -11.437 -46.325 1.00 66.31 390 GLY A C 1
ATOM 2958 O O . GLY A 1 390 ? 18.105 -11.426 -45.273 1.00 66.31 390 GLY A O 1
ATOM 2959 N N . HIS A 1 391 ? 18.846 -10.345 -47.084 1.00 70.00 391 HIS A N 1
ATOM 2960 C CA . HIS A 1 391 ? 18.322 -9.021 -46.713 1.00 70.00 391 HIS A CA 1
ATOM 2961 C C . HIS A 1 391 ? 16.783 -8.929 -46.630 1.00 70.00 391 HIS A C 1
ATOM 2963 O O . HIS A 1 391 ? 16.269 -7.899 -46.210 1.00 70.00 391 HIS A O 1
ATOM 2969 N N . GLY A 1 392 ? 16.048 -9.984 -47.001 1.00 82.38 392 GLY A N 1
ATOM 2970 C CA . GLY A 1 392 ? 14.581 -9.989 -47.018 1.00 82.38 392 GLY A CA 1
ATOM 2971 C C . GLY A 1 392 ? 13.910 -10.486 -45.734 1.00 82.38 392 GLY A C 1
ATOM 2972 O O . GLY A 1 392 ? 12.716 -10.255 -45.553 1.00 82.38 392 GLY A O 1
ATOM 2973 N N . THR A 1 393 ? 14.634 -11.158 -44.833 1.00 90.94 393 THR A N 1
ATOM 2974 C CA . THR A 1 393 ? 14.027 -11.726 -43.618 1.00 90.94 393 THR A CA 1
ATOM 2975 C C . THR A 1 393 ? 14.036 -10.696 -42.482 1.00 90.94 393 THR A C 1
ATOM 2977 O O . THR A 1 393 ? 15.116 -10.233 -42.112 1.00 90.94 393 THR A O 1
ATOM 2980 N N . PRO A 1 394 ? 12.881 -10.350 -41.876 1.00 93.00 394 PRO A N 1
ATOM 2981 C CA . PRO A 1 394 ? 12.841 -9.427 -40.746 1.00 93.00 394 PRO A CA 1
ATOM 2982 C C . PRO A 1 394 ? 13.697 -9.921 -39.579 1.00 93.00 394 PRO A C 1
ATOM 2984 O O . PRO A 1 394 ? 13.592 -11.073 -39.154 1.00 93.00 394 PRO A O 1
ATOM 2987 N N . THR A 1 395 ? 14.495 -9.027 -39.005 1.00 91.19 395 THR A N 1
ATOM 2988 C CA . THR A 1 395 ? 15.447 -9.324 -37.923 1.00 91.19 395 THR A CA 1
ATOM 2989 C C . THR A 1 395 ? 14.862 -10.078 -36.715 1.00 91.19 395 THR A C 1
ATOM 2991 O O . THR A 1 395 ? 15.533 -10.978 -36.209 1.00 91.19 395 THR A O 1
ATOM 2994 N N . PRO A 1 396 ? 13.619 -9.818 -36.255 1.00 90.25 396 PRO A N 1
ATOM 2995 C CA . PRO A 1 396 ? 12.987 -10.600 -35.188 1.00 90.25 396 PRO A CA 1
ATOM 2996 C C . PRO A 1 396 ? 12.817 -12.092 -35.489 1.00 90.25 396 PRO A C 1
ATOM 2998 O O . PRO A 1 396 ? 12.780 -12.889 -34.554 1.00 90.25 396 PRO A O 1
ATOM 3001 N N . ASN A 1 397 ? 12.715 -12.457 -36.769 1.00 91.81 397 ASN A N 1
ATOM 3002 C CA . ASN A 1 397 ? 12.541 -13.837 -37.223 1.00 91.81 397 ASN A CA 1
ATOM 3003 C C . ASN A 1 397 ? 13.885 -14.554 -37.430 1.00 91.81 397 ASN A C 1
ATOM 3005 O O . ASN A 1 397 ? 13.906 -15.752 -37.699 1.00 91.81 397 ASN A O 1
ATOM 3009 N N . CYS A 1 398 ? 15.006 -13.836 -37.319 1.00 90.88 398 CYS A N 1
ATOM 3010 C CA . CYS A 1 398 ? 16.340 -14.415 -37.405 1.00 90.88 398 CYS A CA 1
ATOM 3011 C C . CYS A 1 398 ? 16.746 -15.071 -36.074 1.00 90.88 398 CYS A C 1
ATOM 3013 O O . CYS A 1 398 ? 16.288 -14.675 -34.995 1.00 90.88 398 CYS A O 1
ATOM 3015 N N . SER A 1 399 ? 17.655 -16.050 -36.137 1.00 91.19 399 SER A N 1
ATOM 3016 C CA . SER A 1 399 ? 18.252 -16.650 -34.939 1.00 91.19 399 SER A CA 1
ATOM 3017 C C . SER A 1 399 ? 19.010 -15.604 -34.110 1.00 91.19 399 SER A C 1
ATOM 3019 O O . SER A 1 399 ? 19.384 -14.532 -34.601 1.00 91.19 399 SER A O 1
ATOM 3021 N N . ARG A 1 400 ? 19.238 -15.904 -32.823 1.00 89.00 400 ARG A N 1
ATOM 3022 C CA . ARG A 1 400 ? 19.897 -14.975 -31.890 1.00 89.00 400 ARG A CA 1
ATOM 3023 C C . ARG A 1 400 ? 21.295 -14.566 -32.367 1.00 89.00 400 ARG A C 1
ATOM 3025 O O . ARG A 1 400 ? 21.643 -13.395 -32.233 1.00 89.00 400 ARG A O 1
ATOM 3032 N N . ASP A 1 401 ? 22.029 -15.501 -32.959 1.00 90.62 401 ASP A N 1
ATOM 3033 C CA . ASP A 1 401 ? 23.393 -15.286 -33.451 1.00 90.62 401 ASP A CA 1
ATOM 3034 C C . ASP A 1 401 ? 23.421 -14.361 -34.674 1.00 90.62 401 ASP A C 1
ATOM 3036 O O . ASP A 1 401 ? 24.329 -13.552 -34.825 1.00 90.62 401 ASP A O 1
ATOM 3040 N N . VAL A 1 402 ? 22.379 -14.420 -35.508 1.00 90.31 402 VAL A N 1
ATOM 3041 C CA . VAL A 1 402 ? 22.253 -13.605 -36.723 1.00 90.31 402 VAL A CA 1
ATOM 3042 C C . VAL A 1 402 ? 21.721 -12.202 -36.424 1.00 90.31 402 VAL A C 1
ATOM 3044 O O . VAL A 1 402 ? 22.162 -11.227 -37.028 1.00 90.31 402 VAL A O 1
ATOM 3047 N N . ARG A 1 403 ? 20.744 -12.065 -35.517 1.00 91.69 403 ARG A N 1
ATOM 3048 C CA . ARG A 1 403 ? 20.153 -10.749 -35.209 1.00 91.69 403 ARG A CA 1
ATOM 3049 C C . ARG A 1 403 ? 21.092 -9.854 -34.388 1.00 91.69 403 ARG A C 1
ATOM 3051 O O . ARG A 1 403 ? 21.054 -8.632 -34.536 1.00 91.69 403 ARG A O 1
ATOM 3058 N N . GLY A 1 404 ? 21.924 -10.456 -33.536 1.00 93.62 404 GLY A N 1
ATOM 3059 C CA . GLY A 1 404 ? 22.806 -9.754 -32.605 1.00 93.62 404 GLY A CA 1
ATOM 3060 C C . GLY A 1 404 ? 22.111 -9.276 -31.323 1.00 93.62 404 GLY A C 1
ATOM 3061 O O . GLY A 1 404 ? 21.022 -9.733 -30.956 1.00 93.62 404 GLY A O 1
ATOM 3062 N N . ALA A 1 405 ? 22.769 -8.367 -30.603 1.00 94.56 405 ALA A N 1
ATOM 3063 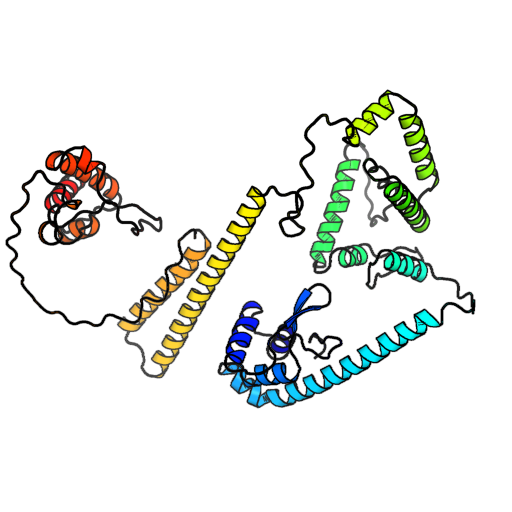C CA . ALA A 1 405 ? 22.256 -7.798 -29.360 1.00 94.56 405 ALA A CA 1
ATOM 3064 C C . ALA A 1 405 ? 21.124 -6.792 -29.624 1.00 94.56 405 ALA A C 1
ATOM 3066 O O . ALA A 1 405 ? 21.024 -6.210 -30.703 1.00 94.56 405 ALA A O 1
ATOM 3067 N N . GLU A 1 406 ? 20.263 -6.572 -28.631 1.00 94.31 406 GLU A N 1
ATOM 3068 C CA . GLU A 1 406 ? 19.257 -5.508 -28.696 1.00 94.31 406 GLU A CA 1
ATOM 3069 C C . GLU A 1 406 ? 19.929 -4.129 -28.697 1.00 94.31 406 GLU A C 1
ATOM 3071 O O . GLU A 1 406 ? 20.845 -3.879 -27.914 1.00 94.31 406 GLU A O 1
ATOM 3076 N N . VAL A 1 407 ? 19.433 -3.217 -29.533 1.00 95.06 407 VAL A N 1
ATOM 3077 C CA . VAL A 1 407 ? 19.890 -1.822 -29.605 1.00 95.06 407 VAL A CA 1
ATOM 3078 C C . VAL A 1 407 ? 18.705 -0.868 -29.458 1.00 95.06 407 VAL A C 1
ATOM 3080 O O . VAL A 1 407 ? 17.578 -1.186 -29.839 1.00 95.06 407 VAL A O 1
ATOM 3083 N N . SER A 1 408 ? 18.950 0.315 -28.892 1.00 93.69 408 SER A N 1
ATOM 3084 C CA . SER A 1 408 ? 17.948 1.378 -28.751 1.00 93.69 408 SER A CA 1
ATOM 3085 C C . SER A 1 408 ? 18.402 2.662 -29.439 1.00 93.69 408 SER A C 1
ATOM 3087 O O . SER A 1 408 ? 19.597 2.878 -29.655 1.00 93.69 408 SER A O 1
ATOM 3089 N N . ILE A 1 409 ? 17.445 3.546 -29.743 1.00 93.88 409 ILE A N 1
ATOM 3090 C CA . ILE A 1 409 ? 17.734 4.857 -30.345 1.00 93.88 409 ILE A CA 1
ATOM 3091 C C . ILE A 1 409 ? 18.682 5.656 -29.439 1.00 93.88 409 ILE A C 1
ATOM 3093 O O . ILE A 1 409 ? 19.626 6.266 -29.927 1.00 93.88 409 ILE A O 1
ATOM 3097 N N . ALA A 1 410 ? 18.460 5.620 -28.119 1.00 91.88 410 ALA A N 1
ATOM 3098 C CA . ALA A 1 410 ? 19.272 6.344 -27.142 1.00 91.88 410 ALA A CA 1
ATOM 3099 C C . ALA A 1 410 ? 20.719 5.835 -27.067 1.00 91.88 410 ALA A C 1
ATOM 3101 O O . ALA A 1 410 ? 21.639 6.646 -26.970 1.00 91.88 410 ALA A O 1
ATOM 3102 N N . MET A 1 411 ? 20.928 4.515 -27.136 1.00 93.75 411 MET A N 1
ATOM 3103 C CA . MET A 1 411 ? 22.275 3.937 -27.157 1.00 93.75 411 MET A CA 1
ATOM 3104 C C . MET A 1 411 ? 23.038 4.388 -28.402 1.00 93.75 411 MET A C 1
ATOM 3106 O O . MET A 1 411 ? 24.111 4.971 -28.283 1.00 93.75 411 MET A O 1
ATOM 3110 N N . ILE A 1 412 ? 22.440 4.216 -29.586 1.00 97.00 412 ILE A N 1
ATOM 3111 C CA . ILE A 1 412 ? 23.100 4.555 -30.854 1.00 97.00 412 ILE A CA 1
ATOM 3112 C C . ILE A 1 412 ? 23.340 6.066 -30.963 1.00 97.00 412 ILE A C 1
ATOM 3114 O O . ILE A 1 412 ? 24.418 6.486 -31.365 1.00 97.00 412 ILE A O 1
ATOM 3118 N N . ALA A 1 413 ? 22.387 6.900 -30.540 1.00 96.25 413 ALA A N 1
ATOM 3119 C CA . ALA A 1 413 ? 22.566 8.352 -30.506 1.00 96.25 413 ALA A CA 1
ATOM 3120 C C . ALA A 1 413 ? 23.742 8.786 -29.613 1.00 96.25 413 ALA A C 1
ATOM 3122 O O . ALA A 1 413 ? 24.523 9.653 -30.003 1.00 96.25 413 ALA A O 1
ATOM 3123 N N . THR A 1 414 ? 23.892 8.148 -28.447 1.00 95.38 414 THR A N 1
ATOM 3124 C CA . THR A 1 414 ? 25.003 8.410 -27.520 1.00 95.38 414 THR A CA 1
ATOM 3125 C C . THR A 1 414 ? 26.343 8.008 -28.134 1.00 95.38 414 THR A C 1
ATOM 3127 O O . THR A 1 414 ? 27.291 8.784 -28.077 1.00 95.38 414 THR A O 1
ATOM 3130 N N . GLU A 1 415 ? 26.413 6.841 -28.780 1.00 97.00 415 GLU A N 1
ATOM 3131 C CA . GLU A 1 415 ? 27.614 6.373 -29.490 1.00 97.00 415 GLU A CA 1
ATOM 3132 C C . GLU A 1 415 ? 27.986 7.272 -30.678 1.00 97.00 415 GLU A C 1
ATOM 3134 O O . GLU A 1 415 ? 29.164 7.475 -30.959 1.00 97.00 415 GLU A O 1
ATOM 3139 N N . MET A 1 416 ? 26.993 7.860 -31.349 1.00 97.19 416 MET A N 1
ATOM 3140 C CA . MET A 1 416 ? 27.202 8.851 -32.407 1.00 97.19 416 MET A CA 1
ATOM 3141 C C . MET A 1 416 ? 27.580 10.246 -31.881 1.00 97.19 416 MET A C 1
ATOM 3143 O O . MET A 1 416 ? 27.879 11.126 -32.686 1.00 97.19 416 MET A O 1
ATOM 3147 N N . GLY A 1 417 ? 27.536 10.482 -30.566 1.00 96.19 417 GLY A N 1
ATOM 3148 C CA . GLY A 1 417 ? 27.797 11.797 -29.973 1.00 96.19 417 GLY A CA 1
ATOM 3149 C C . GLY A 1 417 ? 26.702 12.833 -30.253 1.00 96.19 417 GLY A C 1
ATOM 3150 O O . GLY A 1 417 ? 26.987 14.028 -30.304 1.00 96.19 417 GLY A O 1
ATOM 3151 N N . VAL A 1 418 ? 25.451 12.401 -30.456 1.00 96.25 418 VAL A N 1
ATOM 3152 C CA . VAL A 1 418 ? 24.336 13.279 -30.842 1.00 96.25 418 VAL A CA 1
ATOM 3153 C C . VAL A 1 418 ? 23.183 13.204 -29.840 1.00 96.25 418 VAL A C 1
ATOM 3155 O O . VAL A 1 418 ? 22.728 12.128 -29.462 1.00 96.25 418 VAL A O 1
ATOM 3158 N N . SER A 1 419 ? 22.636 14.362 -29.456 1.00 94.06 419 SER A N 1
ATOM 3159 C CA . SER A 1 419 ? 21.434 14.438 -28.616 1.00 94.06 419 SER A CA 1
ATOM 3160 C C . SER A 1 419 ? 20.159 14.504 -29.461 1.00 94.06 419 SER A C 1
ATOM 3162 O O . SER A 1 419 ? 19.897 15.482 -30.164 1.00 94.06 419 SER A O 1
ATOM 3164 N N . VAL A 1 420 ? 19.333 13.457 -29.378 1.00 91.06 420 VAL A N 1
ATOM 3165 C CA . VAL A 1 420 ? 18.036 13.388 -30.079 1.00 91.06 420 VAL A CA 1
ATOM 3166 C C . VAL A 1 420 ? 16.947 14.182 -29.335 1.00 91.06 420 VAL A C 1
ATOM 3168 O O . VAL A 1 420 ? 16.027 14.714 -29.961 1.00 91.06 420 VAL A O 1
ATOM 3171 N N . GLY A 1 421 ? 17.055 14.312 -28.007 1.00 89.81 421 GLY A N 1
ATOM 3172 C CA . GLY A 1 421 ? 16.121 15.076 -27.172 1.00 89.81 421 GLY A CA 1
ATOM 3173 C C . GLY A 1 421 ? 14.648 14.700 -27.393 1.00 89.81 421 GLY A C 1
ATOM 3174 O O . GLY A 1 421 ? 14.290 13.525 -27.482 1.00 89.81 421 GLY A O 1
ATOM 3175 N N . GLY A 1 422 ? 13.781 15.711 -27.524 1.00 88.94 422 GLY A N 1
ATOM 3176 C CA . GLY A 1 422 ? 12.349 15.534 -27.807 1.00 88.94 422 GLY A CA 1
ATOM 3177 C C . GLY A 1 422 ? 12.026 15.002 -29.213 1.00 88.94 422 GLY A C 1
ATOM 3178 O O . GLY A 1 422 ? 10.878 14.656 -29.485 1.00 88.94 422 GLY A O 1
ATOM 3179 N N . ARG A 1 423 ? 13.017 14.882 -30.110 1.00 94.19 423 ARG A N 1
ATOM 3180 C CA . ARG A 1 423 ? 12.821 14.420 -31.498 1.00 94.19 423 ARG A CA 1
ATOM 3181 C C . ARG A 1 423 ? 12.804 12.892 -31.643 1.00 94.19 423 ARG A C 1
ATOM 3183 O O . ARG A 1 423 ? 12.685 12.387 -32.757 1.00 94.19 423 ARG A O 1
ATOM 3190 N N . GLY A 1 424 ? 12.867 12.138 -30.540 1.00 91.62 424 GLY A N 1
ATOM 3191 C CA . GLY A 1 424 ? 12.898 10.666 -30.560 1.00 91.62 424 GLY A CA 1
ATOM 3192 C C . GLY A 1 424 ? 11.706 10.033 -31.286 1.00 91.62 424 GLY A C 1
ATOM 3193 O O . GLY A 1 424 ? 11.866 9.046 -32.001 1.00 91.62 424 GLY A O 1
ATOM 3194 N N . GLY A 1 425 ? 10.524 10.653 -31.194 1.00 92.00 425 GLY A N 1
ATOM 3195 C CA . GLY A 1 425 ? 9.340 10.210 -31.935 1.00 92.00 425 GLY A CA 1
ATOM 3196 C C . GLY A 1 425 ? 9.486 10.334 -33.457 1.00 92.00 425 GLY A C 1
ATOM 3197 O O . GLY A 1 425 ? 8.995 9.472 -34.186 1.00 92.00 425 GLY A O 1
ATOM 3198 N N . LEU A 1 426 ? 10.185 11.364 -33.948 1.00 95.75 426 LEU A N 1
ATOM 3199 C CA . LEU A 1 426 ? 10.442 11.551 -35.379 1.00 95.75 426 LEU A CA 1
ATOM 3200 C C . LEU A 1 426 ? 11.485 10.549 -35.885 1.00 95.75 426 LEU A C 1
ATOM 3202 O O . LEU A 1 426 ? 11.286 9.941 -36.935 1.00 95.75 426 LEU A O 1
ATOM 3206 N N . VAL A 1 427 ? 12.530 10.290 -35.087 1.00 96.62 427 VAL A N 1
ATOM 3207 C CA . VAL A 1 427 ? 13.515 9.238 -35.382 1.00 96.62 427 VAL A CA 1
ATOM 3208 C C . VAL A 1 427 ? 12.816 7.883 -35.494 1.00 96.62 427 VAL A C 1
ATOM 3210 O O . VAL A 1 427 ? 12.999 7.186 -36.486 1.00 96.62 427 VAL A O 1
ATOM 3213 N N . GLY A 1 428 ? 11.936 7.538 -34.549 1.00 95.38 428 GLY A N 1
ATOM 3214 C CA . GLY A 1 428 ? 11.165 6.291 -34.598 1.00 95.38 428 GLY A CA 1
ATOM 3215 C C . GLY A 1 428 ? 10.295 6.142 -35.855 1.00 95.38 428 GLY A C 1
ATOM 3216 O O . GLY A 1 428 ? 10.208 5.044 -36.407 1.00 95.38 428 GLY A O 1
ATOM 3217 N N . LYS A 1 429 ? 9.690 7.235 -36.347 1.00 96.38 429 LYS A N 1
ATOM 3218 C CA . LYS A 1 429 ? 8.932 7.240 -37.614 1.00 96.38 429 LYS A CA 1
ATOM 3219 C C . LYS A 1 429 ? 9.839 6.980 -38.822 1.00 96.38 429 LYS A C 1
ATOM 3221 O O . LYS A 1 429 ? 9.490 6.147 -39.655 1.00 96.38 429 LYS A O 1
ATOM 3226 N N . ASN A 1 430 ? 11.004 7.628 -38.880 1.00 97.56 430 ASN A N 1
ATOM 3227 C CA . ASN A 1 430 ? 11.974 7.431 -39.961 1.00 97.56 430 ASN A CA 1
ATOM 3228 C C . ASN A 1 430 ? 12.570 6.016 -39.949 1.00 97.56 430 ASN A C 1
ATOM 3230 O O . ASN A 1 430 ? 12.681 5.405 -41.008 1.00 97.56 430 ASN A O 1
ATOM 3234 N N . ILE A 1 431 ? 12.860 5.446 -38.771 1.00 97.69 431 ILE A N 1
ATOM 3235 C CA . ILE A 1 431 ? 13.294 4.042 -38.670 1.00 97.69 431 ILE A CA 1
ATOM 3236 C C . ILE A 1 431 ? 12.214 3.122 -39.225 1.00 97.69 431 ILE A C 1
ATOM 3238 O O . ILE A 1 431 ? 12.530 2.244 -40.015 1.00 97.69 431 ILE A O 1
ATOM 3242 N N . LYS A 1 432 ? 10.938 3.327 -38.869 1.00 97.19 432 LYS A N 1
ATOM 3243 C CA . LYS A 1 432 ? 9.839 2.496 -39.383 1.00 97.19 432 LYS A CA 1
ATOM 3244 C C . LYS A 1 432 ? 9.744 2.545 -40.915 1.00 97.19 432 LYS A C 1
ATOM 3246 O O . LYS A 1 432 ? 9.496 1.510 -41.525 1.00 97.19 432 LYS A O 1
ATOM 3251 N N . ALA A 1 433 ? 9.956 3.713 -41.526 1.00 97.69 433 ALA A N 1
ATOM 3252 C CA . ALA A 1 433 ? 9.974 3.862 -42.982 1.00 97.69 433 ALA A CA 1
ATOM 3253 C C . ALA A 1 433 ? 11.156 3.111 -43.622 1.00 97.69 433 ALA A C 1
ATOM 3255 O O . ALA A 1 433 ? 10.949 2.312 -44.530 1.00 97.69 433 ALA A O 1
ATOM 3256 N N . LEU A 1 434 ? 12.369 3.283 -43.088 1.00 97.44 434 LEU A N 1
ATOM 3257 C CA . LEU A 1 434 ? 13.562 2.564 -43.552 1.00 97.44 434 LEU A CA 1
ATOM 3258 C C . LEU A 1 434 ? 13.450 1.043 -43.336 1.00 97.44 434 LEU A C 1
ATOM 3260 O O . LEU A 1 434 ? 13.919 0.245 -44.144 1.00 97.44 434 LEU A O 1
ATOM 3264 N N . TYR A 1 435 ? 12.788 0.627 -42.257 1.00 97.19 435 TYR A N 1
ATOM 3265 C CA . TYR A 1 435 ? 12.506 -0.776 -41.964 1.00 97.19 435 TYR A CA 1
ATOM 3266 C C . TYR A 1 435 ? 11.506 -1.372 -42.963 1.00 97.19 435 TYR A C 1
ATOM 3268 O O . TYR A 1 435 ? 11.659 -2.522 -43.368 1.00 97.19 435 TYR A O 1
ATOM 3276 N N . ALA A 1 436 ? 10.502 -0.594 -43.383 1.00 96.88 436 ALA A N 1
ATOM 3277 C CA . ALA A 1 436 ? 9.552 -0.996 -44.418 1.00 96.88 436 ALA A CA 1
ATOM 3278 C C . ALA A 1 436 ? 10.215 -1.128 -45.793 1.00 96.88 436 ALA A C 1
ATOM 3280 O O . ALA A 1 436 ? 9.888 -2.051 -46.532 1.00 96.88 436 ALA A O 1
ATOM 3281 N N . GLU A 1 437 ? 11.160 -0.241 -46.114 1.00 96.44 437 GLU A N 1
ATOM 3282 C CA . GLU A 1 437 ? 11.959 -0.310 -47.342 1.00 96.44 437 GLU A CA 1
ATOM 3283 C C . GLU A 1 437 ? 12.809 -1.588 -47.384 1.00 96.44 437 GLU A C 1
ATOM 3285 O O . GLU A 1 437 ? 12.851 -2.264 -48.409 1.00 96.44 437 GLU A O 1
ATOM 3290 N N . ARG A 1 438 ? 13.438 -1.961 -46.258 1.00 95.56 438 ARG A N 1
ATOM 3291 C CA . ARG A 1 438 ? 14.303 -3.148 -46.188 1.00 95.56 438 ARG A CA 1
ATOM 3292 C C . ARG A 1 438 ? 13.533 -4.469 -46.126 1.00 95.56 438 ARG A C 1
ATOM 3294 O O . ARG A 1 438 ? 13.871 -5.399 -46.847 1.00 95.56 438 ARG A O 1
ATOM 3301 N N . TYR A 1 439 ? 12.535 -4.571 -45.250 1.00 95.31 439 TYR A N 1
ATOM 3302 C CA . TYR A 1 439 ? 11.888 -5.847 -44.907 1.00 95.31 439 TYR A CA 1
ATOM 3303 C C . TYR A 1 439 ? 10.414 -5.934 -45.338 1.00 95.31 439 TYR A C 1
ATOM 3305 O O . TYR A 1 439 ? 9.734 -6.923 -45.061 1.00 95.31 439 TYR A O 1
ATOM 3313 N N . GLY A 1 440 ? 9.891 -4.894 -45.990 1.00 95.94 440 GLY A N 1
ATOM 3314 C CA . GLY A 1 440 ? 8.496 -4.790 -46.407 1.00 95.94 440 GLY A CA 1
ATOM 3315 C C . GLY A 1 440 ? 7.561 -4.194 -45.346 1.00 95.94 440 GLY A C 1
ATOM 3316 O O . GLY A 1 440 ? 7.813 -4.207 -44.137 1.00 95.94 440 GLY A O 1
ATOM 3317 N N . GLN A 1 441 ? 6.410 -3.694 -45.807 1.00 96.19 441 GLN A N 1
ATOM 3318 C CA . GLN A 1 441 ? 5.437 -2.977 -44.972 1.00 96.19 441 GLN A CA 1
ATOM 3319 C C . GLN A 1 441 ? 4.866 -3.834 -43.830 1.00 96.19 441 GLN A C 1
ATOM 3321 O O . GLN A 1 441 ? 4.632 -3.340 -42.722 1.00 96.19 441 GLN A O 1
ATOM 3326 N N . ASN A 1 442 ? 4.675 -5.132 -44.079 1.00 94.50 442 ASN A N 1
ATOM 3327 C CA . ASN A 1 442 ? 4.181 -6.072 -43.074 1.00 94.50 442 ASN A CA 1
ATOM 3328 C C . ASN A 1 442 ? 5.163 -6.221 -41.907 1.00 94.50 442 ASN A C 1
ATOM 3330 O O . ASN A 1 442 ? 4.735 -6.257 -40.754 1.00 94.50 442 ASN A O 1
ATOM 3334 N N . ALA A 1 443 ? 6.468 -6.246 -42.180 1.00 94.38 443 ALA A N 1
ATOM 3335 C CA . ALA A 1 443 ? 7.492 -6.326 -41.146 1.00 94.38 443 ALA A CA 1
ATOM 3336 C C . ALA A 1 443 ? 7.543 -5.037 -40.312 1.00 94.38 443 ALA A C 1
ATOM 3338 O O . ALA A 1 443 ? 7.558 -5.092 -39.084 1.00 94.38 443 ALA A O 1
ATOM 3339 N N . ALA A 1 444 ? 7.464 -3.873 -40.963 1.00 95.38 444 ALA A N 1
ATOM 3340 C CA . ALA A 1 444 ? 7.473 -2.577 -40.283 1.00 95.38 444 ALA A CA 1
ATOM 3341 C C . ALA A 1 444 ? 6.277 -2.363 -39.342 1.00 95.38 444 ALA A C 1
ATOM 3343 O O . ALA A 1 444 ? 6.393 -1.677 -38.324 1.00 95.38 444 ALA A O 1
ATOM 3344 N N . ASN A 1 445 ? 5.117 -2.946 -39.651 1.00 94.69 445 ASN A N 1
ATOM 3345 C CA . ASN A 1 445 ? 3.945 -2.888 -38.777 1.00 94.69 445 ASN A CA 1
ATOM 3346 C C . ASN A 1 445 ? 4.022 -3.853 -37.584 1.00 94.69 445 ASN A C 1
ATOM 3348 O O . ASN A 1 445 ? 3.357 -3.608 -36.578 1.00 94.69 445 ASN A O 1
ATOM 3352 N N . ASN A 1 446 ? 4.862 -4.887 -37.670 1.00 95.06 446 ASN A N 1
ATOM 3353 C CA . ASN A 1 446 ? 4.98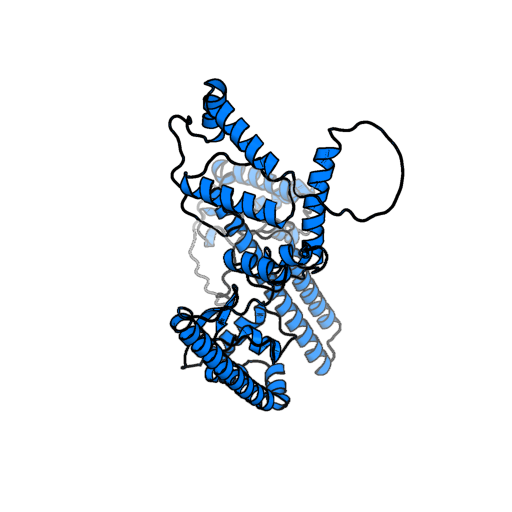5 -5.954 -36.677 1.00 95.06 446 ASN A CA 1
ATOM 3354 C C . ASN A 1 446 ? 6.343 -5.953 -35.956 1.00 95.06 446 ASN A C 1
ATOM 3356 O O . ASN A 1 446 ? 6.801 -6.993 -35.485 1.00 95.06 446 ASN A O 1
ATOM 3360 N N . ILE A 1 447 ? 6.989 -4.788 -35.839 1.00 95.00 447 ILE A N 1
ATOM 3361 C CA . ILE A 1 447 ? 8.228 -4.661 -35.064 1.00 95.00 447 ILE A CA 1
ATOM 3362 C C . ILE A 1 447 ? 7.918 -4.987 -33.589 1.00 95.00 447 ILE A C 1
ATOM 3364 O O . ILE A 1 447 ? 7.010 -4.375 -33.008 1.00 95.00 447 ILE A O 1
ATOM 3368 N N . PRO A 1 448 ? 8.644 -5.932 -32.962 1.00 92.88 448 PRO A N 1
ATOM 3369 C CA . PRO A 1 448 ? 8.462 -6.264 -31.559 1.00 92.88 448 PRO A CA 1
ATOM 3370 C C . PRO A 1 448 ? 8.588 -5.027 -30.678 1.00 92.88 448 PRO A C 1
ATOM 3372 O O . PRO A 1 448 ? 9.434 -4.167 -30.910 1.00 92.88 448 PRO A O 1
ATOM 3375 N N . LYS A 1 449 ? 7.763 -4.945 -29.635 1.00 93.62 449 LYS A N 1
ATOM 3376 C CA . LYS A 1 449 ? 7.807 -3.832 -28.685 1.00 93.62 449 LYS A CA 1
ATOM 3377 C C . LYS A 1 449 ? 8.426 -4.280 -27.374 1.00 93.62 449 LYS A C 1
ATOM 3379 O O . LYS A 1 449 ? 8.055 -5.326 -26.833 1.00 93.62 449 LYS A O 1
ATOM 3384 N N . ARG A 1 450 ? 9.326 -3.468 -26.828 1.00 88.56 450 ARG A N 1
ATOM 3385 C CA . ARG A 1 450 ? 9.899 -3.694 -25.505 1.00 88.56 450 ARG A CA 1
ATOM 3386 C C . ARG A 1 450 ? 8.796 -3.479 -24.464 1.00 88.56 450 ARG A C 1
ATOM 3388 O O . ARG A 1 450 ? 8.171 -2.423 -24.406 1.00 88.56 450 ARG A O 1
ATOM 3395 N N . LYS A 1 451 ? 8.505 -4.514 -23.668 1.00 79.81 451 LYS A N 1
ATOM 3396 C CA . LYS A 1 451 ? 7.353 -4.518 -22.742 1.00 79.81 451 LYS A CA 1
ATOM 3397 C C . LYS A 1 451 ? 7.524 -3.575 -21.543 1.00 79.81 451 LYS A C 1
ATOM 3399 O O . LYS A 1 451 ? 6.525 -3.139 -20.987 1.00 79.81 451 LYS A O 1
ATOM 3404 N N . ASN A 1 452 ? 8.767 -3.245 -21.182 1.00 82.56 452 ASN A N 1
ATOM 3405 C CA . ASN A 1 452 ? 9.109 -2.581 -19.918 1.00 82.56 452 ASN A CA 1
ATOM 3406 C C . ASN A 1 452 ? 9.903 -1.273 -20.102 1.00 82.56 452 ASN A C 1
ATOM 3408 O O . ASN A 1 452 ? 10.732 -0.936 -19.259 1.00 82.56 452 ASN A O 1
ATOM 3412 N N . THR A 1 453 ? 9.703 -0.550 -21.205 1.00 81.12 453 THR A N 1
ATOM 3413 C CA . THR A 1 453 ? 10.319 0.773 -21.397 1.00 81.12 453 THR A CA 1
ATOM 3414 C C . THR A 1 453 ? 9.505 1.866 -20.709 1.00 81.12 453 THR A C 1
ATOM 3416 O O . THR A 1 453 ? 8.278 1.892 -20.786 1.00 81.12 453 THR A O 1
ATOM 3419 N N . VAL A 1 454 ? 10.196 2.771 -20.015 1.00 78.56 454 VAL A N 1
ATOM 3420 C CA . VAL A 1 454 ? 9.599 3.924 -19.327 1.00 78.56 454 VAL A CA 1
ATOM 3421 C C . VAL A 1 454 ? 10.173 5.188 -19.956 1.00 78.56 454 VAL A C 1
ATOM 3423 O O . VAL A 1 454 ? 11.384 5.394 -19.918 1.00 78.56 454 VAL A O 1
ATOM 3426 N N . TYR A 1 455 ? 9.318 6.034 -20.531 1.00 76.06 455 TYR A N 1
ATOM 3427 C CA . TYR A 1 455 ? 9.703 7.321 -21.115 1.00 76.06 455 TYR A CA 1
ATOM 3428 C C . TYR A 1 455 ? 9.016 8.444 -20.341 1.00 76.06 455 TYR A C 1
ATOM 3430 O O . TYR A 1 455 ? 7.796 8.444 -20.204 1.00 76.06 455 TYR A O 1
ATOM 3438 N N . GLN A 1 456 ? 9.801 9.374 -19.786 1.00 73.62 456 GLN A N 1
ATOM 3439 C CA . GLN A 1 456 ? 9.296 10.473 -18.945 1.00 73.62 456 GLN A CA 1
ATOM 3440 C C . GLN A 1 456 ? 8.373 10.002 -17.802 1.00 73.62 456 GLN A C 1
ATOM 3442 O O . GLN A 1 456 ? 7.378 10.637 -17.476 1.00 73.62 456 GLN A O 1
ATOM 3447 N N . GLY A 1 457 ? 8.689 8.852 -17.199 1.00 75.25 457 GLY A N 1
ATOM 3448 C CA . GLY A 1 457 ? 7.891 8.274 -16.112 1.00 75.25 457 GLY A CA 1
ATOM 3449 C C . GLY A 1 457 ? 6.620 7.544 -16.556 1.00 75.25 457 GLY A C 1
ATOM 3450 O O . GLY A 1 457 ? 6.011 6.879 -15.726 1.00 75.25 457 GLY A O 1
ATOM 3451 N N . ARG A 1 458 ? 6.255 7.580 -17.844 1.00 73.94 458 ARG A N 1
ATOM 3452 C CA . ARG A 1 458 ? 5.101 6.853 -18.384 1.00 73.94 458 ARG A CA 1
ATOM 3453 C C . ARG A 1 458 ? 5.537 5.529 -19.020 1.00 73.94 458 ARG A C 1
ATOM 3455 O O . ARG A 1 458 ? 6.559 5.504 -19.717 1.00 73.94 458 ARG A O 1
ATOM 3462 N N . PRO A 1 459 ? 4.783 4.429 -18.829 1.00 82.62 459 PRO A N 1
ATOM 3463 C CA . PRO A 1 459 ? 4.988 3.207 -19.594 1.00 82.62 459 PRO A CA 1
ATOM 3464 C C . PRO A 1 459 ? 4.877 3.520 -21.085 1.00 82.62 459 PRO A C 1
ATOM 3466 O O . PRO A 1 459 ? 3.858 4.021 -21.560 1.00 82.62 459 PRO A O 1
ATOM 3469 N N . PHE A 1 460 ? 5.938 3.238 -21.826 1.00 84.38 460 PHE A N 1
ATOM 3470 C CA . PHE A 1 460 ? 6.015 3.514 -23.251 1.00 84.38 460 PHE A CA 1
ATOM 3471 C C . PHE A 1 460 ? 6.381 2.227 -23.970 1.00 84.38 460 PHE A C 1
ATOM 3473 O O . PHE A 1 460 ? 7.296 1.526 -23.555 1.00 84.38 460 PHE A O 1
ATOM 3480 N N . LYS A 1 461 ? 5.668 1.889 -25.044 1.00 87.75 461 LYS A N 1
ATOM 3481 C CA . LYS A 1 461 ? 5.986 0.705 -25.850 1.00 87.75 461 LYS A CA 1
ATOM 3482 C C . LYS A 1 461 ? 6.964 1.113 -26.948 1.00 87.75 461 LYS A C 1
ATOM 3484 O O . LYS A 1 461 ? 6.532 1.525 -28.023 1.00 87.75 461 LYS A O 1
ATOM 3489 N N . GLU A 1 462 ? 8.260 1.022 -26.663 1.00 88.06 462 GLU A N 1
ATOM 3490 C CA . GLU A 1 462 ? 9.314 1.312 -27.637 1.00 88.06 462 GLU A CA 1
ATOM 3491 C C . GLU A 1 462 ? 9.475 0.137 -28.610 1.00 88.06 462 GLU A C 1
ATOM 3493 O O . GLU A 1 462 ? 9.408 -1.025 -28.205 1.00 88.06 462 GLU A O 1
ATOM 3498 N N . ASN A 1 463 ? 9.680 0.428 -29.894 1.00 93.69 463 ASN A N 1
ATOM 3499 C CA . ASN A 1 463 ? 10.049 -0.595 -30.869 1.00 93.69 463 ASN A CA 1
ATOM 3500 C C . ASN A 1 463 ? 11.450 -1.133 -30.546 1.00 93.69 463 ASN A C 1
ATOM 3502 O O . ASN A 1 463 ? 12.362 -0.367 -30.246 1.00 93.69 463 ASN A O 1
ATOM 3506 N N . MET A 1 464 ? 11.609 -2.448 -30.613 1.00 94.38 464 MET A N 1
ATOM 3507 C CA . MET A 1 464 ? 12.853 -3.142 -30.319 1.00 94.38 464 MET A CA 1
ATOM 3508 C C . MET A 1 464 ? 13.607 -3.427 -31.617 1.00 94.38 464 MET A C 1
ATOM 3510 O O . MET A 1 464 ? 13.061 -4.051 -32.528 1.00 94.38 464 MET A O 1
ATOM 3514 N N . TYR A 1 465 ? 14.861 -2.987 -31.673 1.00 95.44 465 TYR A N 1
ATOM 3515 C CA . TYR A 1 465 ? 15.769 -3.193 -32.799 1.00 95.44 465 TYR A CA 1
ATOM 3516 C C . TYR A 1 465 ? 16.972 -4.025 -32.348 1.00 95.44 465 TYR A C 1
ATOM 3518 O O . TYR A 1 465 ? 17.229 -4.158 -31.148 1.00 95.44 465 TYR A O 1
ATOM 3526 N N . PHE A 1 466 ? 17.719 -4.582 -33.298 1.00 96.62 466 PHE A N 1
ATOM 3527 C CA . PHE A 1 466 ? 18.904 -5.394 -33.011 1.00 96.62 466 PHE A CA 1
ATOM 3528 C C . PHE A 1 466 ? 20.135 -4.877 -33.758 1.00 96.62 466 PHE A C 1
ATOM 3530 O O . PHE A 1 466 ? 20.013 -4.037 -34.646 1.00 96.62 466 PHE A O 1
ATOM 3537 N N . THR A 1 467 ? 21.324 -5.374 -33.409 1.00 96.44 467 THR A N 1
ATOM 3538 C CA . THR A 1 467 ? 22.603 -4.963 -34.012 1.00 96.44 467 THR A CA 1
ATOM 3539 C C . THR A 1 467 ? 22.587 -5.039 -35.540 1.00 96.44 467 THR A C 1
ATOM 3541 O O . THR A 1 467 ? 23.130 -4.152 -36.191 1.00 96.44 467 THR A O 1
ATOM 3544 N N . ARG A 1 468 ? 21.905 -6.036 -36.118 1.00 94.88 468 ARG A N 1
ATOM 3545 C CA . ARG A 1 468 ? 21.711 -6.159 -37.572 1.00 94.88 468 ARG A CA 1
ATOM 3546 C C . ARG A 1 468 ? 21.003 -4.953 -38.215 1.00 94.88 468 ARG A C 1
ATOM 3548 O O . ARG A 1 468 ? 21.242 -4.663 -39.379 1.00 94.88 468 ARG A O 1
ATOM 3555 N N . ASP A 1 469 ? 20.156 -4.247 -37.466 1.00 96.38 469 ASP A N 1
ATOM 3556 C CA . ASP A 1 469 ? 19.392 -3.074 -37.924 1.00 96.38 469 ASP A CA 1
ATOM 3557 C C . ASP A 1 469 ? 20.036 -1.739 -37.519 1.00 96.38 469 ASP A C 1
ATOM 3559 O O . ASP A 1 469 ? 19.421 -0.678 -37.655 1.00 96.38 469 ASP A O 1
ATOM 3563 N N . ARG A 1 470 ? 21.257 -1.774 -36.972 1.00 96.94 470 ARG A N 1
ATOM 3564 C CA . ARG A 1 470 ? 21.948 -0.595 -36.436 1.00 96.94 470 ARG A CA 1
ATOM 3565 C C . ARG A 1 470 ? 22.065 0.527 -37.465 1.00 96.94 470 ARG A C 1
ATOM 3567 O O . ARG A 1 470 ? 21.838 1.688 -37.134 1.00 96.94 470 ARG A O 1
ATOM 3574 N N . ASP A 1 471 ? 22.364 0.184 -38.708 1.00 97.38 471 ASP A N 1
ATOM 3575 C CA . ASP A 1 471 ? 22.548 1.138 -39.797 1.00 97.38 471 ASP A CA 1
ATOM 3576 C C . ASP A 1 471 ? 21.252 1.896 -40.151 1.00 97.38 471 ASP A C 1
ATOM 3578 O O . ASP A 1 471 ? 21.292 3.094 -40.443 1.00 97.38 471 ASP A O 1
ATOM 3582 N N . LEU A 1 472 ? 20.086 1.244 -40.036 1.00 97.69 472 LEU A N 1
ATOM 3583 C CA . LEU A 1 472 ? 18.780 1.894 -40.197 1.00 97.69 472 LEU A CA 1
ATOM 3584 C C . LEU A 1 472 ? 18.548 2.944 -39.105 1.00 97.69 472 LEU A C 1
ATOM 3586 O O . LEU A 1 472 ? 18.054 4.040 -39.385 1.00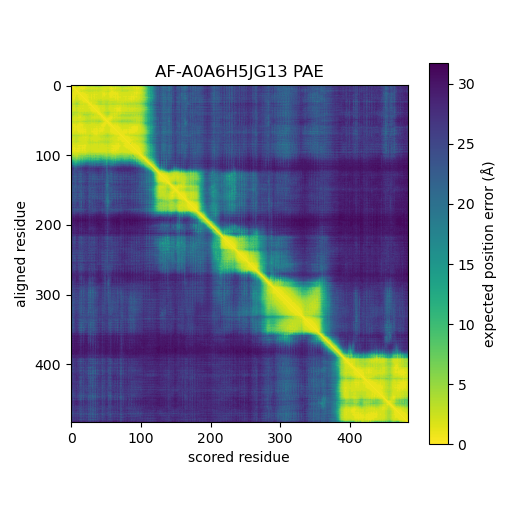 97.69 472 LEU A O 1
ATOM 3590 N N . VAL A 1 473 ? 18.920 2.618 -37.862 1.00 97.62 473 VAL A N 1
ATOM 3591 C CA . VAL A 1 473 ? 18.798 3.529 -36.716 1.00 97.62 473 VAL A CA 1
ATOM 3592 C C . VAL A 1 473 ? 19.733 4.726 -36.877 1.00 97.62 473 VAL A C 1
ATOM 3594 O O . VAL A 1 473 ? 19.290 5.865 -36.730 1.00 97.62 473 VAL A O 1
ATOM 3597 N N . GLU A 1 474 ? 20.993 4.496 -37.254 1.00 98.06 474 GLU A N 1
ATOM 3598 C CA . GLU A 1 474 ? 21.963 5.565 -37.518 1.00 98.06 474 GLU A CA 1
ATOM 3599 C C . GLU A 1 474 ? 21.492 6.492 -38.649 1.00 98.06 474 GLU A C 1
ATOM 3601 O O . GLU A 1 474 ? 21.516 7.718 -38.502 1.00 98.06 474 GLU A O 1
ATOM 3606 N N . ARG A 1 475 ? 21.001 5.931 -39.763 1.00 98.12 475 ARG A N 1
ATOM 3607 C CA . ARG A 1 475 ? 20.488 6.710 -40.902 1.00 98.12 475 ARG A CA 1
ATOM 3608 C C . ARG A 1 475 ? 19.283 7.563 -40.505 1.00 98.12 475 ARG A C 1
ATOM 3610 O O . ARG A 1 475 ? 19.234 8.741 -40.858 1.00 98.12 475 ARG A O 1
ATOM 3617 N N . ALA A 1 476 ? 18.352 7.014 -39.726 1.00 98.12 476 ALA A N 1
ATOM 3618 C CA . ALA A 1 476 ? 17.199 7.760 -39.231 1.00 98.12 476 ALA A CA 1
ATOM 3619 C C . ALA A 1 476 ? 17.586 8.899 -38.275 1.00 98.12 476 ALA A C 1
ATOM 3621 O O . ALA A 1 476 ? 16.998 9.979 -38.348 1.00 98.12 476 ALA A O 1
ATOM 3622 N N . ILE A 1 477 ? 18.580 8.688 -37.402 1.00 97.81 477 ILE A N 1
ATOM 3623 C CA . ILE A 1 477 ? 19.109 9.742 -36.522 1.00 97.81 477 ILE A CA 1
ATOM 3624 C C . ILE A 1 477 ? 19.713 10.871 -37.364 1.00 97.81 477 ILE A C 1
ATOM 3626 O O . ILE A 1 477 ? 19.372 12.033 -37.144 1.00 97.81 477 ILE A O 1
ATOM 3630 N N . ARG A 1 478 ? 20.537 10.549 -38.374 1.00 98.06 478 ARG A N 1
ATOM 3631 C CA . ARG A 1 478 ? 21.131 11.559 -39.273 1.00 98.06 478 ARG A CA 1
ATOM 3632 C C . ARG A 1 478 ? 20.069 12.384 -39.998 1.00 98.06 478 ARG A C 1
ATOM 3634 O O . ARG A 1 478 ? 20.203 13.603 -40.057 1.00 98.06 478 ARG A O 1
ATOM 3641 N N . MET A 1 479 ? 19.002 11.751 -40.492 1.00 97.44 479 MET A N 1
ATOM 3642 C CA . MET A 1 479 ? 17.888 12.452 -41.150 1.00 97.44 479 MET A CA 1
ATOM 3643 C C . MET A 1 479 ? 17.208 13.475 -40.233 1.00 97.44 479 MET A C 1
ATOM 3645 O O . MET A 1 479 ? 16.839 14.545 -40.688 1.00 97.44 479 MET A O 1
ATOM 3649 N N . VAL A 1 480 ? 17.048 13.165 -38.944 1.00 97.00 480 VAL A N 1
ATOM 3650 C CA . VAL A 1 480 ? 16.372 14.066 -37.991 1.00 97.00 480 VAL A CA 1
ATOM 3651 C C . VAL A 1 480 ? 17.289 15.164 -37.466 1.00 97.00 480 VAL A C 1
ATOM 3653 O O . VAL A 1 480 ? 16.808 16.230 -37.107 1.00 97.00 480 VAL A O 1
ATOM 3656 N N . VAL A 1 481 ? 18.589 14.898 -37.366 1.00 94.62 481 VAL A N 1
ATOM 3657 C CA . VAL A 1 481 ? 19.567 15.839 -36.797 1.00 94.62 481 VAL A CA 1
ATOM 3658 C C . VAL A 1 481 ? 20.042 16.859 -37.831 1.00 94.62 481 VAL A C 1
ATOM 3660 O O . VAL A 1 481 ? 20.420 17.960 -37.449 1.00 94.62 481 VAL A O 1
ATOM 3663 N N . SER A 1 482 ? 20.010 16.499 -39.118 1.00 89.69 482 SER A N 1
ATOM 3664 C CA . SER A 1 482 ? 20.304 17.406 -40.238 1.00 89.69 482 SER A CA 1
ATOM 3665 C C . SER A 1 482 ? 19.142 18.335 -40.610 1.00 89.69 482 SER A C 1
ATOM 3667 O O . SER A 1 482 ? 19.349 19.267 -41.384 1.00 89.69 482 SER A O 1
ATOM 3669 N N . MET A 1 483 ? 17.951 18.085 -40.056 1.00 76.81 483 MET A N 1
ATOM 3670 C CA . MET A 1 483 ? 16.801 18.994 -40.050 1.00 76.81 483 MET A CA 1
ATOM 3671 C C . MET A 1 483 ? 16.846 19.892 -38.818 1.00 76.81 483 MET A C 1
ATOM 3673 O O . MET A 1 483 ? 16.531 21.088 -38.985 1.00 76.81 483 MET A O 1
#

Radius of gyration: 37.36 Å; Cα contacts (8 Å, |Δi|>4): 333; chains: 1; bounding box: 97×66×93 Å

pLDDT: mean 77.91, std 19.91, range [29.56, 98.31]

Secondary structure (DSSP, 8-state):
-TTS-B-TTS-EEHHHHHHHH-TTS-HHHHHHHHHHHTTT--SPPPEEEEETTEEEEEE-HHHHHHHHHH--SHHHHHHIIIIIHHHHHHHHHHHHHHHHHHHHHHHHHHHHHHHTTS---------HHHHHHHHHHHTT--S---EETTTTEE-HHHHHHHHSTT--HHHHHHHHHHHHHHHHHHHHTT----------------TTS-----S--HHHHHHHHHHHHHHHHHTT--HHHHHHHHHHHHHHHHSHHHHHHHHHHTTTT--S---------S-GGGTT--HHHHHHHHHHHHHHHHHHHHHHHHHHHHHHHHHHHHHHHHHSPPPHHHHHHHHHHHHHHHHHHHHTTT----PPPPGGGSS-------------------TTS-GGGS-HHHH-SEE-HHHHHHHTT---GGGHHHHHHHHHHHHHHHH-HHHHHT--EEEEEEETTEEEEEEPEEGGGHHHHHHHHHHHH--

Foldseek 3Di:
DVQWDADLVLWTQLLSLVCVLPVPDDSVVSVVQLCVLCVPPPDDDWDFDQDPNDTTTTDHLVSSLSSLVRRDDDVSVVSCVPCSVVSSVVSVVVSVVVNVVSVVVVVVVVVCVVPVPDDDDDPPPQQLVNVVVVVCVVVVQDDDWDADSVLSDTDQLVVLCSVPPPDDSVRSVVVVVVVVVVVVVVVVVPDDDDDDDDDDDDDDDPPPPPPDDAADDPVVVVVVLVVVLVVCVSNVHDSVVSVVVVVVLVVLCVDPNSVVVSCVVNVVPPPDDDDPPPDDDDDPVCRPPDPVRVVVVVVVVVLVVVLVVQLVVLVVVLVVLVVVVVVCCVVPNDDPVRVVVSVVVSVVSVVSNVLSPPDDPDDDDDPPPPPDDDDDDDDDPPPPVPDQPDQQAQLVPDDDVNQAAKDDLVRLCVVVVHDCDPVSVQLLVQLLVVSCVRHNNVSSVPQQWDQQDADPNHRDTHGIGGPVSSVSSVVSSCVSVVD